Protein AF-A0A958LCT2-F1 (afdb_monomer_lite)

Sequence (501 aa):
MSRSRHFGLLMIHALCRGVPAQFFQSIADRLNCALERTCATLPLRSTTLPDGASAVLSEGIPPYSIVCTVRNEEHSIVRWLEAIAGQSCLPEDVVLIDGGSTDATCETVERWRSERKPAFRLRMKSIGAVSIAAGRNSGAALAACDIILFSDAGCEPDARWAERLASAFLDERVDLAMGFYEADARSSMAAALARFTVARVETVDRERFLPSARSMGVRRRLFSAVDGFPEFLTHAGEDTLFGVYAKCAARGVAFVPSARVTWQLPTSNVTLWKTFFRYSAGDAEGGIVDWVHYIWAAKMAGMLGLAALIAVTSLLASSIGFLLFSLLAVAAVCMAICRRFGARFSAGTAMALLLLTTTQGTGFLRGLCRRRVVEYKRRSRAATGLLIVRGEMWPMVSLDGPDETAAKIYELLHEGWFVIYLSERPREPSTVGSSLYHPRLDVFLTERFDLDRWLSFAPAELCDRTRAFLNLDATLGNATPERFQTAGFAPYGEALISDSA

Structure (mmCIF, N/CA/C/O backbone):
data_AF-A0A958LCT2-F1
#
_entry.id   AF-A0A958LCT2-F1
#
loop_
_atom_site.group_PDB
_atom_site.id
_atom_site.type_symbol
_atom_site.label_atom_id
_atom_site.label_alt_id
_atom_site.label_comp_id
_atom_site.label_asym_id
_atom_site.label_entity_id
_atom_site.label_seq_id
_atom_site.pdbx_PDB_ins_code
_atom_site.Cartn_x
_atom_site.Cartn_y
_atom_site.Cartn_z
_atom_site.occupancy
_atom_site.B_iso_or_equiv
_atom_site.auth_seq_id
_atom_site.auth_comp_id
_atom_site.auth_asym_id
_atom_site.auth_atom_id
_atom_site.pdbx_PDB_model_num
ATOM 1 N N . MET A 1 1 ? 13.132 18.819 -22.827 1.00 34.03 1 MET A N 1
ATOM 2 C CA . MET A 1 1 ? 12.877 17.723 -21.861 1.00 34.03 1 MET A CA 1
ATOM 3 C C . MET A 1 1 ? 13.570 16.386 -22.201 1.00 34.03 1 MET A C 1
ATOM 5 O O . MET A 1 1 ? 13.580 15.526 -21.334 1.00 34.03 1 MET A O 1
ATOM 9 N N . SER A 1 2 ? 14.211 16.181 -23.370 1.00 30.86 2 SER A N 1
ATOM 10 C CA . SER A 1 2 ? 14.871 14.889 -23.694 1.00 30.86 2 SER A CA 1
ATOM 11 C C . SER A 1 2 ? 16.314 14.729 -23.174 1.00 30.86 2 SER A C 1
ATOM 13 O O . SER A 1 2 ? 16.726 13.616 -22.854 1.00 30.86 2 SER A O 1
ATOM 15 N N . ARG A 1 3 ? 17.085 15.819 -23.026 1.00 27.06 3 ARG A N 1
ATOM 16 C CA . ARG A 1 3 ? 18.508 15.753 -22.621 1.00 27.06 3 ARG A CA 1
ATOM 17 C C . ARG A 1 3 ? 18.738 15.335 -21.160 1.00 27.06 3 ARG A C 1
ATOM 19 O O . ARG A 1 3 ? 19.720 14.660 -20.880 1.00 27.06 3 ARG A O 1
ATOM 26 N N . SER A 1 4 ? 17.826 15.664 -20.241 1.00 31.97 4 SER A N 1
ATOM 27 C CA . SER A 1 4 ? 17.918 15.251 -18.827 1.00 31.97 4 SER A CA 1
ATOM 28 C C . SER A 1 4 ? 17.629 13.758 -18.615 1.00 31.97 4 SER A C 1
ATOM 30 O O . SER A 1 4 ? 18.183 13.157 -17.700 1.00 31.97 4 SER A O 1
ATOM 32 N N . ARG A 1 5 ? 16.807 13.145 -19.483 1.00 37.69 5 ARG A N 1
ATOM 33 C CA . ARG A 1 5 ? 16.464 11.710 -19.452 1.00 37.69 5 ARG A CA 1
ATOM 34 C C . ARG A 1 5 ? 17.674 10.830 -19.777 1.00 37.69 5 ARG A C 1
ATOM 36 O O . ARG A 1 5 ? 17.932 9.857 -19.078 1.00 37.69 5 ARG A O 1
ATOM 43 N N . HIS A 1 6 ? 18.452 11.218 -20.788 1.00 37.53 6 HIS A N 1
ATOM 44 C CA . HIS A 1 6 ? 19.658 10.489 -21.201 1.00 37.53 6 HIS A CA 1
ATOM 45 C C . HIS A 1 6 ? 20.767 10.506 -20.139 1.00 37.53 6 HIS A C 1
ATOM 47 O O . HIS A 1 6 ? 21.457 9.506 -19.952 1.00 37.53 6 HIS A O 1
ATOM 53 N N . PHE A 1 7 ? 20.918 11.613 -19.409 1.00 34.62 7 PHE A N 1
ATOM 54 C CA . PHE A 1 7 ? 21.978 11.751 -18.408 1.00 34.62 7 PHE A CA 1
ATOM 55 C C . PHE A 1 7 ? 21.756 10.847 -17.181 1.00 34.62 7 PHE A C 1
ATOM 57 O O . PHE A 1 7 ? 22.697 10.226 -16.692 1.00 34.62 7 PHE A O 1
ATOM 64 N N . GLY A 1 8 ? 20.505 10.706 -16.721 1.00 39.84 8 GLY A N 1
ATOM 65 C CA . GLY A 1 8 ? 20.161 9.812 -15.607 1.00 39.84 8 GLY A CA 1
ATOM 66 C C . GLY A 1 8 ? 20.411 8.331 -15.920 1.00 39.84 8 GLY A C 1
ATOM 67 O O . GLY A 1 8 ? 20.962 7.612 -15.091 1.00 39.84 8 GLY A O 1
ATOM 68 N N . LEU A 1 9 ? 20.079 7.887 -17.137 1.00 42.78 9 LEU A N 1
ATOM 69 C CA . LEU A 1 9 ? 20.283 6.505 -17.597 1.00 42.78 9 LEU A CA 1
ATOM 70 C C . LEU A 1 9 ? 21.770 6.128 -17.704 1.00 42.78 9 LEU A C 1
ATOM 72 O O . LEU A 1 9 ? 22.159 5.046 -17.267 1.00 42.78 9 LEU A O 1
ATOM 76 N N . LEU A 1 10 ? 22.612 7.033 -18.215 1.00 41.91 10 LEU A N 1
ATOM 77 C CA . LEU A 1 10 ? 24.065 6.829 -18.306 1.00 41.91 10 LEU A CA 1
ATOM 78 C C . LEU A 1 10 ? 24.721 6.678 -16.927 1.00 41.91 10 LEU A C 1
ATOM 80 O O . LEU A 1 10 ? 25.611 5.850 -16.737 1.00 41.91 10 LEU A O 1
ATOM 84 N N . MET A 1 11 ? 24.252 7.443 -15.946 1.00 41.16 11 MET A N 1
ATOM 85 C CA . MET A 1 11 ? 24.772 7.394 -14.584 1.00 41.16 11 MET A CA 1
ATOM 86 C C . MET A 1 11 ? 24.345 6.113 -13.841 1.00 41.16 11 MET A C 1
ATOM 88 O O . MET A 1 11 ? 25.134 5.537 -13.096 1.00 41.16 11 MET A O 1
ATOM 92 N N . ILE A 1 12 ? 23.127 5.617 -14.095 1.00 45.06 12 ILE A N 1
ATOM 93 C CA . ILE A 1 12 ? 22.648 4.318 -13.588 1.00 45.06 12 ILE A CA 1
ATOM 94 C C . ILE A 1 12 ? 23.439 3.163 -14.225 1.00 45.06 12 ILE A C 1
ATOM 96 O O . ILE A 1 12 ? 23.826 2.231 -13.524 1.00 45.06 12 ILE A O 1
ATOM 100 N N . HIS A 1 13 ? 23.760 3.242 -15.520 1.00 44.16 13 HIS A N 1
ATOM 101 C CA . HIS A 1 13 ? 24.600 2.250 -16.201 1.00 44.16 13 HIS A CA 1
ATOM 102 C C . HIS A 1 13 ? 26.009 2.150 -15.583 1.00 44.16 13 HIS A C 1
ATOM 104 O O . HIS A 1 13 ? 26.539 1.051 -15.429 1.00 44.16 13 HIS A O 1
ATOM 110 N N . ALA A 1 14 ? 26.587 3.275 -15.146 1.00 46.19 14 ALA A N 1
ATOM 111 C CA . ALA A 1 14 ? 27.871 3.295 -14.442 1.00 46.19 14 ALA A CA 1
ATOM 112 C C . ALA A 1 14 ? 27.813 2.656 -13.037 1.00 46.19 14 ALA A C 1
ATOM 114 O O . ALA A 1 14 ? 28.801 2.065 -12.595 1.00 46.19 14 ALA A O 1
ATOM 115 N N . LEU A 1 15 ? 26.667 2.754 -12.351 1.00 38.97 15 LEU A N 1
ATOM 116 C CA . LEU A 1 15 ? 26.433 2.166 -11.024 1.00 38.97 15 LEU A CA 1
ATOM 117 C C . LEU A 1 15 ? 26.056 0.673 -11.089 1.00 38.97 15 LEU A C 1
ATOM 119 O O . LEU A 1 15 ? 26.359 -0.075 -10.164 1.00 38.97 15 LEU A O 1
ATOM 123 N N . CYS A 1 16 ? 25.452 0.221 -12.191 1.00 41.81 16 CYS A N 1
ATOM 124 C CA . CYS A 1 16 ? 25.038 -1.164 -12.433 1.00 41.81 16 CYS A CA 1
ATOM 125 C C . CYS A 1 16 ? 25.955 -1.860 -13.456 1.00 41.81 16 CYS A C 1
ATOM 127 O O . CYS A 1 16 ? 25.491 -2.328 -14.503 1.00 41.81 16 CYS A O 1
ATOM 129 N N . ARG A 1 17 ? 27.266 -1.917 -13.176 1.00 39.03 17 ARG A N 1
ATOM 130 C CA . ARG A 1 17 ? 28.242 -2.592 -14.052 1.00 39.03 17 ARG A CA 1
ATOM 131 C C . ARG A 1 17 ? 27.783 -4.026 -14.368 1.00 39.03 17 ARG A C 1
ATOM 133 O O . ARG A 1 17 ? 27.516 -4.799 -13.455 1.00 39.03 17 ARG A O 1
ATOM 140 N N . GLY A 1 18 ? 27.698 -4.363 -15.659 1.00 43.69 18 GLY A N 1
ATOM 141 C CA . GLY A 1 18 ? 27.285 -5.687 -16.157 1.00 43.69 18 GLY A CA 1
ATOM 142 C C . GLY A 1 18 ? 25.891 -5.753 -16.796 1.00 43.69 18 GLY A C 1
ATOM 143 O O . GLY A 1 18 ? 25.506 -6.803 -17.304 1.00 43.69 18 GLY A O 1
ATOM 144 N N . VAL A 1 19 ? 25.133 -4.651 -16.820 1.00 43.56 19 VAL A N 1
ATOM 145 C CA . VAL A 1 19 ? 23.792 -4.609 -17.427 1.00 43.56 19 VAL A CA 1
ATOM 146 C C . VAL A 1 19 ? 23.826 -3.831 -18.760 1.00 43.56 19 VAL A C 1
ATOM 148 O O . VAL A 1 19 ? 24.151 -2.644 -18.735 1.00 43.56 19 VAL A O 1
ATOM 151 N N . PRO A 1 20 ? 23.489 -4.435 -19.923 1.00 41.75 20 PRO A N 1
ATOM 152 C CA . PRO A 1 20 ? 23.627 -3.798 -21.243 1.00 41.75 20 PRO A CA 1
ATOM 153 C C . PRO A 1 20 ? 22.880 -2.458 -21.377 1.00 41.75 20 PRO A C 1
ATOM 155 O O . PRO A 1 20 ? 21.756 -2.325 -20.905 1.00 41.75 20 PRO A O 1
ATOM 158 N N . ALA A 1 21 ? 23.433 -1.469 -22.087 1.00 42.12 21 ALA A N 1
ATOM 159 C CA . ALA A 1 21 ? 22.780 -0.162 -22.286 1.00 42.12 21 ALA A CA 1
ATOM 160 C C . ALA A 1 21 ? 21.390 -0.270 -22.961 1.00 42.12 21 ALA A C 1
ATOM 162 O O . ALA A 1 21 ? 20.455 0.447 -22.604 1.00 42.12 21 ALA A O 1
ATOM 163 N N . GLN A 1 22 ? 21.209 -1.247 -23.856 1.00 42.69 22 GLN A N 1
ATOM 164 C CA . GLN A 1 22 ? 19.924 -1.553 -24.506 1.00 42.69 22 GLN A CA 1
ATOM 165 C C . GLN A 1 22 ? 18.852 -2.072 -23.523 1.00 42.69 22 GLN A C 1
ATOM 167 O O . GLN A 1 22 ? 17.654 -1.973 -23.794 1.00 42.69 22 GLN A O 1
ATOM 172 N N . PHE A 1 23 ? 19.252 -2.602 -22.361 1.00 43.53 23 PHE A N 1
ATOM 173 C CA . PHE A 1 23 ? 18.338 -2.999 -21.287 1.00 43.53 23 PHE A CA 1
ATOM 174 C C . PHE A 1 23 ? 17.740 -1.776 -20.590 1.00 43.53 23 PHE A C 1
ATOM 176 O O . PHE A 1 23 ? 16.538 -1.743 -20.354 1.00 43.53 23 PHE A O 1
ATOM 183 N N . PHE A 1 24 ? 18.548 -0.746 -20.332 1.00 41.19 24 PHE A N 1
ATOM 184 C CA . PHE A 1 24 ? 18.089 0.508 -19.737 1.00 41.19 24 PHE A CA 1
ATOM 185 C C . PHE A 1 24 ? 17.216 1.320 -20.695 1.00 41.19 24 PHE A C 1
ATOM 187 O O . PHE A 1 24 ? 16.198 1.851 -20.263 1.00 41.19 24 PHE A O 1
ATOM 194 N N . GLN A 1 25 ? 17.547 1.340 -21.991 1.00 38.81 25 GLN A N 1
ATOM 195 C CA . GLN A 1 25 ? 16.701 1.955 -23.019 1.00 38.81 25 GLN A CA 1
ATOM 196 C C . GLN A 1 25 ? 15.346 1.239 -23.118 1.00 38.81 25 GLN A C 1
ATOM 198 O O . GLN A 1 25 ? 14.301 1.867 -23.067 1.00 38.81 25 GLN A O 1
ATOM 203 N N . SER A 1 26 ? 15.352 -0.096 -23.130 1.00 40.25 26 SER A N 1
ATOM 204 C CA . SER A 1 26 ? 14.127 -0.893 -23.184 1.00 40.25 26 SER A CA 1
ATOM 205 C C . SER A 1 26 ? 13.296 -0.842 -21.899 1.00 40.25 26 SER A C 1
ATOM 207 O O . SER A 1 26 ? 12.073 -0.940 -21.962 1.00 40.25 26 SER A O 1
ATOM 209 N N . ILE A 1 27 ? 13.933 -0.696 -20.735 1.00 40.22 27 ILE A N 1
ATOM 210 C CA . ILE A 1 27 ? 13.247 -0.400 -19.478 1.00 40.22 27 ILE A CA 1
ATOM 211 C C . ILE A 1 27 ? 12.676 1.011 -19.518 1.00 40.22 27 ILE A C 1
ATOM 213 O O . ILE A 1 27 ? 11.541 1.172 -19.115 1.00 40.22 27 ILE A O 1
ATOM 217 N N . ALA A 1 28 ? 13.398 2.010 -20.027 1.00 37.44 28 ALA A N 1
ATOM 218 C CA . ALA A 1 28 ? 12.895 3.372 -20.173 1.00 37.44 28 ALA A CA 1
ATOM 219 C C . ALA A 1 28 ? 11.720 3.451 -21.160 1.00 37.44 28 ALA A C 1
ATOM 221 O O . ALA A 1 28 ? 10.753 4.151 -20.885 1.00 37.44 28 ALA A O 1
ATOM 222 N N . ASP A 1 29 ? 11.745 2.691 -22.255 1.00 39.88 29 ASP A N 1
ATOM 223 C CA . ASP A 1 29 ? 10.642 2.615 -23.217 1.00 39.88 29 ASP A CA 1
ATOM 224 C C . ASP A 1 29 ? 9.428 1.870 -22.630 1.00 39.88 29 ASP A C 1
ATOM 226 O O . ASP A 1 29 ? 8.290 2.299 -22.822 1.00 39.88 29 ASP A O 1
ATOM 230 N N . ARG A 1 30 ? 9.655 0.819 -21.823 1.00 46.72 30 ARG A N 1
ATOM 231 C CA . ARG A 1 30 ? 8.599 0.113 -21.066 1.00 46.72 30 ARG A CA 1
ATOM 232 C C . ARG A 1 30 ? 8.055 0.923 -19.882 1.00 46.72 30 ARG A C 1
ATOM 234 O O . ARG A 1 30 ? 6.860 0.884 -19.617 1.00 46.72 30 ARG A O 1
ATOM 241 N N . LEU A 1 31 ? 8.905 1.687 -19.200 1.00 39.62 31 LEU A N 1
ATOM 242 C CA . LEU A 1 31 ? 8.558 2.576 -18.088 1.00 39.62 31 LEU A CA 1
ATOM 243 C C . LEU A 1 31 ? 7.788 3.805 -18.581 1.00 39.62 31 LEU A C 1
ATOM 245 O O . LEU A 1 31 ? 6.788 4.179 -17.978 1.00 39.62 31 LEU A O 1
ATOM 249 N N . ASN A 1 32 ? 8.200 4.406 -19.701 1.00 36.91 32 ASN A N 1
ATOM 250 C CA . ASN A 1 32 ? 7.568 5.618 -20.222 1.00 36.91 32 ASN A CA 1
ATOM 251 C C . ASN A 1 32 ? 6.189 5.348 -20.840 1.00 36.91 32 ASN A C 1
ATOM 253 O O . ASN A 1 32 ? 5.293 6.176 -20.701 1.00 36.91 32 ASN A O 1
ATOM 257 N N . CYS A 1 33 ? 5.975 4.194 -21.484 1.00 34.50 33 CYS A N 1
ATOM 258 C CA . CYS A 1 33 ? 4.672 3.878 -22.084 1.00 34.50 33 CYS A CA 1
ATOM 259 C C . CYS A 1 33 ? 3.615 3.470 -21.036 1.00 34.50 33 CYS A C 1
ATOM 261 O O . CYS A 1 33 ? 2.426 3.748 -21.216 1.00 34.50 33 CYS A O 1
ATOM 263 N N . ALA A 1 34 ? 4.050 2.863 -19.924 1.00 37.62 34 ALA A N 1
ATOM 264 C CA . ALA A 1 34 ? 3.174 2.272 -18.915 1.00 37.62 34 ALA A CA 1
ATOM 265 C C . ALA A 1 34 ? 2.985 3.100 -17.634 1.00 37.62 34 ALA A C 1
ATOM 267 O O . ALA A 1 34 ? 2.182 2.669 -16.812 1.00 37.62 34 ALA A O 1
ATOM 268 N N . LEU A 1 35 ? 3.665 4.245 -17.437 1.00 37.91 35 LEU A N 1
ATOM 269 C CA . LEU A 1 35 ? 3.534 5.072 -16.214 1.00 37.91 35 LEU A CA 1
ATOM 270 C C . LEU A 1 35 ? 3.341 6.572 -16.444 1.00 37.91 35 LEU A C 1
ATOM 272 O O . LEU A 1 35 ? 2.655 7.193 -15.639 1.00 37.91 35 LEU A O 1
ATOM 276 N N . GLU A 1 36 ? 3.855 7.169 -17.533 1.00 37.00 36 GLU A N 1
ATOM 277 C CA . GLU A 1 36 ? 3.802 8.639 -17.717 1.00 37.00 36 GLU A CA 1
ATOM 278 C C . GLU A 1 36 ? 2.375 9.206 -17.832 1.00 37.00 36 GLU A C 1
ATOM 280 O O . GLU A 1 36 ? 2.189 10.423 -17.825 1.00 37.00 36 GLU A O 1
ATOM 285 N N . ARG A 1 37 ? 1.354 8.345 -17.917 1.00 42.41 37 ARG A N 1
ATOM 286 C CA . ARG A 1 37 ? -0.057 8.748 -17.908 1.00 42.41 37 ARG A CA 1
ATOM 287 C C . ARG A 1 37 ? -0.951 7.900 -17.000 1.00 42.41 37 ARG A C 1
ATOM 289 O O . ARG A 1 37 ? -2.106 8.251 -16.849 1.00 42.41 37 ARG A O 1
ATOM 296 N N . THR A 1 38 ? -0.446 6.828 -16.392 1.00 43.75 38 THR A N 1
ATOM 297 C CA . THR A 1 38 ? -1.225 5.747 -15.735 1.00 43.75 38 THR A CA 1
ATOM 298 C C . THR A 1 38 ? -1.939 6.176 -14.458 1.00 43.75 38 THR A C 1
ATOM 300 O O . THR A 1 38 ? -2.847 5.503 -13.992 1.00 43.75 38 THR A O 1
ATOM 303 N N . CYS A 1 39 ? -1.619 7.363 -13.951 1.00 45.19 39 CYS A N 1
ATOM 304 C CA . CYS A 1 39 ? -2.419 8.058 -12.946 1.00 45.19 39 CYS A CA 1
ATOM 305 C C . CYS A 1 39 ? -3.555 8.881 -13.577 1.00 45.19 39 CYS A C 1
ATOM 307 O O . CYS A 1 39 ? -3.887 9.951 -13.069 1.00 45.19 39 CYS A O 1
ATOM 309 N N . ALA A 1 40 ? -4.083 8.455 -14.723 1.00 44.38 40 ALA A N 1
ATOM 310 C CA . ALA A 1 40 ? -5.135 9.182 -15.404 1.00 44.38 40 ALA A CA 1
ATOM 311 C C . ALA A 1 40 ? -6.468 9.054 -14.668 1.00 44.38 40 ALA A C 1
ATOM 313 O O . ALA A 1 40 ? -6.769 8.088 -13.969 1.00 44.38 40 ALA A O 1
ATOM 314 N N . THR A 1 41 ? -7.230 10.116 -14.851 1.00 51.16 41 THR A N 1
ATOM 315 C CA . THR A 1 41 ? -8.558 10.418 -14.351 1.00 51.16 41 THR A CA 1
ATOM 316 C C . THR A 1 41 ? -9.556 9.309 -14.645 1.00 51.16 41 THR A C 1
ATOM 318 O O . THR A 1 41 ? -10.154 9.289 -15.721 1.00 51.16 41 THR A O 1
ATOM 321 N N . LEU A 1 42 ? -9.825 8.434 -13.679 1.00 53.59 42 LEU A N 1
ATOM 322 C CA . LEU A 1 42 ? -11.206 7.973 -13.583 1.00 53.59 42 LEU A CA 1
ATOM 323 C C . LEU A 1 42 ? -12.054 9.145 -13.100 1.00 53.59 42 LEU A C 1
ATOM 325 O O . LEU A 1 42 ? -11.579 9.911 -12.251 1.00 53.59 42 LEU A O 1
ATOM 329 N N . PRO A 1 43 ? -13.280 9.307 -13.622 1.00 55.94 43 PRO A N 1
ATOM 330 C CA . PRO A 1 43 ? -14.196 10.310 -13.110 1.00 55.94 43 PRO A CA 1
ATOM 331 C C . PRO A 1 43 ? -14.386 10.069 -11.612 1.00 55.94 43 PRO A C 1
ATOM 333 O O . PRO A 1 43 ? -14.966 9.069 -11.184 1.00 55.94 43 PRO A O 1
ATOM 336 N N . LEU A 1 44 ? -13.839 10.980 -10.809 1.00 59.84 44 LEU A N 1
ATOM 337 C CA . LEU A 1 44 ? -14.007 10.944 -9.368 1.00 59.84 44 LEU A CA 1
ATOM 338 C C . LEU A 1 44 ? -15.459 11.256 -9.047 1.00 59.84 44 LEU A C 1
ATOM 340 O O . LEU A 1 44 ? -16.007 12.263 -9.501 1.00 59.84 44 LEU A O 1
ATOM 344 N N . ARG A 1 45 ? -16.062 10.438 -8.192 1.0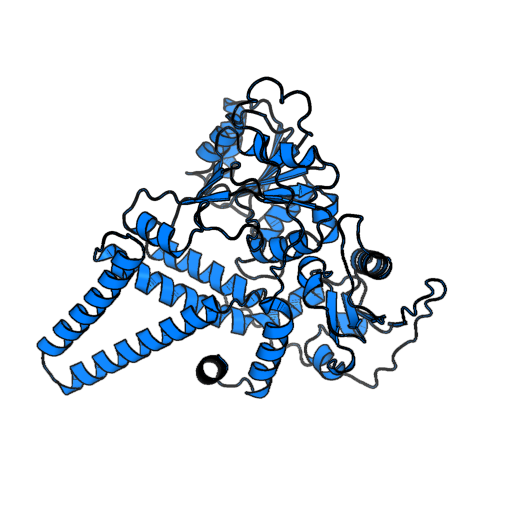0 63.69 45 ARG A N 1
ATOM 345 C CA . ARG A 1 45 ? -17.300 10.824 -7.529 1.00 63.69 45 ARG A CA 1
ATOM 346 C C . ARG A 1 45 ? -16.937 11.724 -6.360 1.00 63.69 45 ARG A C 1
ATOM 348 O O . ARG A 1 45 ? -16.261 11.305 -5.421 1.00 63.69 45 ARG A O 1
ATOM 355 N N . SER A 1 46 ? -17.369 12.980 -6.427 1.00 50.59 46 SER A N 1
ATOM 356 C CA . SER A 1 46 ? -17.327 13.868 -5.271 1.00 50.59 46 SER A CA 1
ATOM 357 C C . SER A 1 46 ? -18.459 13.484 -4.323 1.00 50.59 46 SER A C 1
ATOM 359 O O . SER A 1 46 ? -19.553 14.040 -4.385 1.00 50.59 46 SER A O 1
ATOM 361 N N . THR A 1 47 ? -18.216 12.534 -3.428 1.00 51.34 47 THR A N 1
ATOM 362 C CA . THR A 1 47 ? -19.038 12.389 -2.224 1.00 51.34 47 THR A CA 1
ATOM 363 C C . THR A 1 47 ? -18.546 13.409 -1.201 1.00 51.34 47 THR A C 1
ATOM 365 O O . THR A 1 47 ? -17.824 13.097 -0.259 1.00 51.34 47 THR A O 1
ATOM 368 N N . THR A 1 48 ? -18.902 14.679 -1.402 1.00 44.91 48 THR A N 1
ATOM 369 C CA . THR A 1 48 ? -18.898 15.645 -0.300 1.00 44.91 48 THR A CA 1
ATOM 370 C C . THR A 1 48 ? -20.157 15.393 0.511 1.00 44.91 48 THR A C 1
ATOM 372 O O . THR A 1 48 ? -21.234 15.860 0.144 1.00 44.91 48 THR A O 1
ATOM 375 N N . LEU A 1 49 ? -20.035 14.630 1.598 1.00 44.59 49 LEU A N 1
ATOM 376 C CA . LEU A 1 49 ? -21.035 14.706 2.657 1.00 44.59 49 LEU A CA 1
ATOM 377 C C . LEU A 1 49 ? -21.029 16.156 3.167 1.00 44.59 49 LEU A C 1
ATOM 379 O O . LEU A 1 49 ? -19.944 16.665 3.459 1.00 44.59 49 LEU A O 1
ATOM 383 N N . PRO A 1 50 ? -22.176 16.851 3.234 1.00 40.62 50 PRO A N 1
ATOM 384 C CA . PRO A 1 50 ? -22.215 18.178 3.827 1.00 40.62 50 PRO A CA 1
ATOM 385 C C . PRO A 1 50 ? -21.721 18.087 5.274 1.00 40.62 50 PRO A C 1
ATOM 387 O O . PRO A 1 50 ? -22.231 17.283 6.062 1.00 40.62 50 PRO A O 1
ATOM 390 N N . ASP A 1 51 ? -20.721 18.908 5.603 1.00 39.97 51 ASP A N 1
ATOM 391 C CA . ASP A 1 51 ? -20.187 19.097 6.953 1.00 39.97 51 ASP A CA 1
ATOM 392 C C . ASP A 1 51 ? -21.307 19.646 7.861 1.00 39.97 51 ASP A C 1
ATOM 394 O O . ASP A 1 51 ? -21.445 20.847 8.063 1.00 39.97 51 ASP A O 1
ATOM 398 N N . GLY A 1 52 ? -22.195 18.770 8.335 1.00 41.44 52 GLY A N 1
ATOM 399 C CA . GLY A 1 52 ? -23.376 19.162 9.112 1.00 41.44 52 GLY A CA 1
ATOM 400 C C . GLY A 1 52 ? -24.409 18.058 9.357 1.00 41.44 52 GLY A C 1
ATOM 401 O O . GLY A 1 52 ? -25.141 18.126 10.341 1.00 41.44 52 GLY A O 1
ATOM 402 N N . ALA A 1 53 ? -24.452 16.996 8.547 1.00 42.97 53 ALA A N 1
ATOM 403 C CA . ALA A 1 53 ? -25.348 15.861 8.789 1.00 42.97 53 ALA A CA 1
ATOM 404 C C . ALA A 1 53 ? -24.679 14.856 9.747 1.00 42.97 53 ALA A C 1
ATOM 406 O O . ALA A 1 53 ? -24.025 13.911 9.319 1.00 42.97 53 ALA A O 1
ATOM 407 N N . SER A 1 54 ? -24.743 15.107 11.059 1.00 43.94 54 SER A N 1
ATOM 408 C CA . SER A 1 54 ? -24.053 14.277 12.068 1.00 43.94 54 SER A CA 1
ATOM 409 C C . SER A 1 54 ? -24.961 13.331 12.861 1.00 43.94 54 SER A C 1
ATOM 411 O O . SER A 1 54 ? -24.440 12.555 13.651 1.00 43.94 54 SER A O 1
ATOM 413 N N . ALA A 1 55 ? -26.285 13.386 12.694 1.00 42.84 55 ALA A N 1
ATOM 414 C CA . ALA A 1 55 ? -27.201 12.646 13.575 1.00 42.84 55 ALA A CA 1
ATOM 415 C C . ALA A 1 55 ? -28.221 11.745 12.857 1.00 42.84 55 ALA A C 1
ATOM 417 O O . ALA A 1 55 ? -28.907 10.985 13.525 1.00 42.84 55 ALA A O 1
ATOM 418 N N . VAL A 1 56 ? -28.326 11.801 11.523 1.00 43.62 56 VAL A N 1
ATOM 419 C CA . VAL A 1 56 ? -29.394 11.103 10.766 1.00 43.62 56 VAL A CA 1
ATOM 420 C C . VAL A 1 56 ? -28.848 10.007 9.830 1.00 43.62 56 VAL A C 1
ATOM 422 O O . VAL A 1 56 ? -29.616 9.320 9.178 1.00 43.62 56 VAL A O 1
ATOM 425 N N . LEU A 1 57 ? -27.525 9.799 9.760 1.00 51.50 57 LEU A N 1
ATOM 426 C CA . LEU A 1 57 ? -26.905 8.896 8.772 1.00 51.50 57 LEU A CA 1
ATOM 427 C C . LEU A 1 57 ? -26.484 7.517 9.306 1.00 51.50 57 LEU A C 1
ATOM 429 O O . LE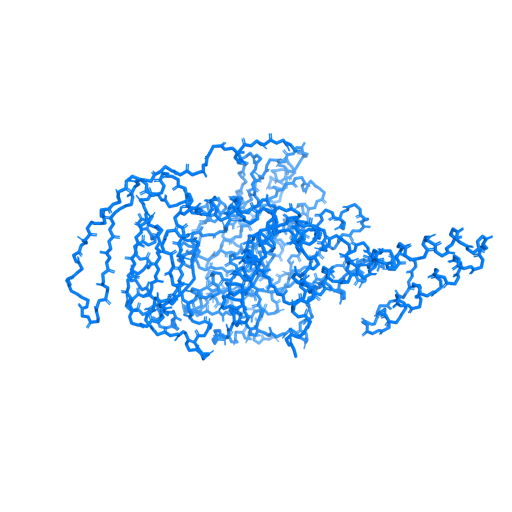U A 1 57 ? -26.043 6.694 8.510 1.00 51.50 57 LEU A O 1
ATOM 433 N N . SER A 1 58 ? -26.616 7.218 10.606 1.00 50.47 58 SER A N 1
ATOM 434 C CA . SER A 1 58 ? -26.330 5.852 11.086 1.00 50.47 58 SER A CA 1
ATOM 435 C C . SER A 1 58 ? -27.298 4.830 10.481 1.00 50.47 58 SER A C 1
ATOM 437 O O . SER A 1 58 ? -26.912 3.694 10.224 1.00 50.47 58 SER A O 1
ATOM 439 N N . GLU A 1 59 ? -28.535 5.247 10.198 1.00 54.28 59 GLU A N 1
ATOM 440 C CA . GLU A 1 59 ? -29.495 4.483 9.404 1.00 54.28 59 GLU A CA 1
ATOM 441 C C . GLU A 1 59 ? -29.160 4.644 7.917 1.00 54.28 59 GLU A C 1
ATOM 443 O O . GLU A 1 59 ? -29.591 5.581 7.251 1.00 54.28 59 GLU A O 1
ATOM 448 N N . GLY A 1 60 ? -28.334 3.739 7.397 1.00 79.31 60 GLY A N 1
ATOM 449 C CA . GLY A 1 60 ? -28.067 3.642 5.962 1.00 79.31 60 GLY A CA 1
ATOM 450 C C . GLY A 1 60 ? -26.623 3.325 5.612 1.00 79.31 60 GLY A C 1
ATOM 451 O O . GLY A 1 60 ? -26.390 2.772 4.541 1.00 79.31 60 GLY A O 1
ATOM 452 N N . ILE A 1 61 ? -25.659 3.616 6.494 1.00 89.62 61 ILE A N 1
ATOM 453 C CA . ILE A 1 61 ? -24.258 3.252 6.2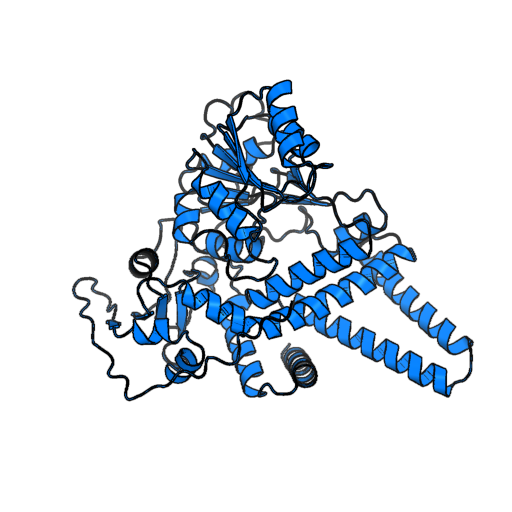44 1.00 89.62 61 ILE A CA 1
ATOM 454 C C . ILE A 1 61 ? -24.162 1.729 6.073 1.00 89.62 61 ILE A C 1
ATOM 456 O O . ILE A 1 61 ? -24.574 0.989 6.969 1.00 89.62 61 ILE A O 1
ATOM 460 N N . PRO A 1 62 ? -23.624 1.242 4.942 1.00 93.94 62 PRO A N 1
ATOM 461 C CA . PRO A 1 62 ? -23.475 -0.187 4.732 1.00 93.94 62 PRO A CA 1
ATOM 462 C C . PRO A 1 62 ? -22.562 -0.825 5.795 1.00 93.94 62 PRO A C 1
ATOM 464 O O . PRO A 1 62 ? -21.540 -0.223 6.139 1.00 93.94 62 PRO A O 1
ATOM 467 N N . PRO A 1 63 ? -22.857 -2.052 6.263 1.00 96.75 63 PRO A N 1
ATOM 468 C CA . PRO A 1 63 ? -21.976 -2.780 7.169 1.00 96.75 63 PRO A CA 1
ATOM 469 C C . PRO A 1 63 ? -20.572 -2.942 6.580 1.00 96.75 63 PRO A C 1
ATOM 471 O O . PRO A 1 63 ? -20.410 -3.236 5.391 1.00 96.75 63 PRO A O 1
ATOM 474 N N . TYR A 1 64 ? -19.547 -2.775 7.412 1.00 98.38 64 TYR A N 1
ATOM 475 C CA . TYR A 1 64 ? -18.155 -2.810 6.971 1.00 98.38 64 TYR A CA 1
ATOM 476 C C . TYR A 1 64 ? -17.240 -3.484 7.997 1.00 98.38 64 TYR A C 1
ATOM 478 O O . TYR A 1 64 ? -17.533 -3.530 9.194 1.00 98.38 64 TYR A O 1
ATOM 486 N N . SER A 1 65 ? -16.121 -4.002 7.496 1.00 98.81 65 SER A N 1
ATOM 487 C CA . SER A 1 65 ? -15.036 -4.580 8.287 1.00 98.81 65 SER A CA 1
ATOM 488 C C . SER A 1 65 ? -13.832 -3.648 8.269 1.00 98.81 65 SER A C 1
ATOM 490 O O . SER A 1 65 ? -13.535 -3.051 7.233 1.00 98.81 65 SER A O 1
ATOM 492 N N . ILE A 1 66 ? -13.087 -3.568 9.369 1.00 98.69 66 ILE A N 1
ATOM 493 C CA . ILE A 1 66 ? -11.776 -2.902 9.396 1.00 98.69 66 ILE A CA 1
ATOM 494 C C . ILE A 1 66 ? -10.681 -3.963 9.450 1.00 98.69 66 ILE A C 1
ATOM 496 O O . ILE A 1 66 ? -10.702 -4.841 10.308 1.00 98.69 66 ILE A O 1
ATOM 500 N N . VAL A 1 67 ? -9.696 -3.861 8.563 1.00 98.62 67 VAL A N 1
ATOM 501 C CA . VAL A 1 67 ? -8.516 -4.727 8.528 1.00 98.62 67 VAL A CA 1
ATOM 502 C C . VAL A 1 67 ? -7.280 -3.919 8.899 1.00 98.62 67 VAL A C 1
ATOM 504 O O . VAL A 1 67 ? -7.004 -2.877 8.303 1.00 98.62 67 VAL A O 1
ATOM 507 N N . CYS A 1 68 ? -6.503 -4.434 9.849 1.00 97.69 68 CYS A N 1
ATOM 508 C CA . CYS A 1 68 ? -5.211 -3.876 10.223 1.00 97.69 68 CYS A CA 1
ATOM 509 C C . CYS A 1 68 ? -4.180 -4.996 10.396 1.00 97.69 68 CYS A C 1
ATOM 511 O O . CYS A 1 68 ? -4.462 -6.050 10.967 1.00 97.69 68 CYS A O 1
ATOM 513 N N . THR A 1 69 ? -2.976 -4.781 9.867 1.00 96.12 69 THR A N 1
ATOM 514 C CA . THR A 1 69 ? -1.837 -5.685 10.067 1.00 96.12 69 THR A CA 1
ATOM 515 C C . THR A 1 69 ? -0.905 -5.077 11.104 1.00 96.12 69 THR A C 1
ATOM 517 O O . THR A 1 69 ? -0.597 -3.889 11.029 1.00 96.12 69 THR A O 1
ATOM 520 N N . VAL A 1 70 ? -0.449 -5.889 12.053 1.00 96.12 70 VAL A N 1
ATOM 521 C CA . VAL A 1 70 ? 0.398 -5.457 13.169 1.00 96.12 70 VAL A CA 1
ATOM 522 C C . VAL A 1 70 ? 1.669 -6.290 13.228 1.00 96.12 70 VAL A C 1
ATOM 524 O O . VAL A 1 70 ? 1.667 -7.476 12.892 1.00 96.12 70 VAL A O 1
ATOM 527 N N . ARG A 1 71 ? 2.769 -5.662 13.642 1.00 94.88 71 ARG A N 1
ATOM 528 C CA . ARG A 1 71 ? 4.006 -6.353 14.000 1.00 94.88 71 ARG A CA 1
ATOM 529 C C . ARG A 1 71 ? 4.807 -5.487 14.960 1.00 94.88 71 ARG A C 1
ATOM 531 O O . ARG A 1 71 ? 5.323 -4.454 14.544 1.00 94.88 71 ARG A O 1
ATOM 538 N N . ASN A 1 72 ? 4.984 -5.960 16.184 1.00 95.19 72 ASN A N 1
ATOM 539 C CA . ASN A 1 72 ? 5.690 -5.249 17.246 1.00 95.19 72 ASN A CA 1
ATOM 540 C C . ASN A 1 72 ? 5.118 -3.845 17.532 1.00 95.19 72 ASN A C 1
ATOM 542 O O . ASN A 1 72 ? 5.818 -2.837 17.434 1.00 95.19 72 ASN A O 1
ATOM 546 N N . GLU A 1 73 ? 3.819 -3.788 17.817 1.00 95.25 73 GLU A N 1
ATOM 547 C CA . GLU A 1 73 ? 3.038 -2.571 18.060 1.00 95.25 73 GLU A CA 1
ATOM 548 C C . GLU A 1 73 ? 2.568 -2.480 19.529 1.00 95.25 73 GLU A C 1
ATOM 550 O O . GLU A 1 73 ? 1.566 -1.829 19.817 1.00 95.25 73 GLU A O 1
ATOM 555 N N . GLU A 1 74 ? 3.264 -3.114 20.486 1.00 95.31 74 GLU A N 1
ATOM 556 C CA . GLU A 1 74 ? 2.863 -3.155 21.907 1.00 95.31 74 GLU A CA 1
ATOM 557 C C . GLU A 1 74 ? 2.540 -1.759 22.476 1.00 95.31 74 GLU A C 1
ATOM 559 O O . GLU A 1 74 ? 1.555 -1.574 23.192 1.00 95.31 74 GLU A O 1
ATOM 564 N N . HIS A 1 75 ? 3.336 -0.750 22.117 1.00 91.88 75 HIS A N 1
ATOM 565 C CA . HIS A 1 75 ? 3.219 0.610 22.653 1.00 91.88 75 HIS A CA 1
ATOM 566 C C . HIS A 1 75 ? 2.193 1.503 21.935 1.00 91.88 75 HIS A C 1
ATOM 568 O O . HIS A 1 75 ? 1.877 2.591 22.417 1.00 91.88 75 HIS A O 1
ATOM 574 N N . SER A 1 76 ? 1.696 1.087 20.774 1.00 91.62 76 SER A N 1
ATOM 575 C CA . SER A 1 76 ? 0.873 1.897 19.860 1.00 91.62 76 SER A CA 1
ATOM 576 C C . SER A 1 76 ? -0.514 1.296 19.642 1.00 91.62 76 SER A C 1
ATOM 578 O O . SER A 1 76 ? -1.478 2.043 19.457 1.00 91.62 76 SER A O 1
ATOM 580 N N . ILE A 1 77 ? -0.646 -0.033 19.715 1.00 95.88 77 ILE A N 1
ATOM 581 C CA . ILE A 1 77 ? -1.863 -0.750 19.324 1.00 95.88 77 ILE A CA 1
ATOM 582 C C . ILE A 1 77 ? -3.083 -0.365 20.159 1.00 95.88 77 ILE A C 1
ATOM 584 O O . ILE A 1 77 ? -4.176 -0.237 19.615 1.00 95.88 77 ILE A O 1
ATOM 588 N N . VAL A 1 78 ? -2.907 -0.106 21.460 1.00 96.12 78 VAL A N 1
ATOM 589 C CA . VAL A 1 78 ? -4.010 0.325 22.334 1.00 96.12 78 VAL A CA 1
ATOM 590 C C . VAL A 1 78 ? -4.586 1.651 21.852 1.00 96.12 78 VAL A C 1
ATOM 592 O O . VAL A 1 78 ? -5.798 1.782 21.752 1.00 96.12 78 VAL A O 1
ATOM 595 N N . ARG A 1 79 ? -3.744 2.621 21.479 1.00 95.12 79 ARG A N 1
ATOM 596 C CA . ARG A 1 79 ? -4.220 3.915 20.972 1.00 95.12 79 ARG A CA 1
ATOM 597 C C . ARG A 1 79 ? -5.018 3.754 19.679 1.00 95.12 79 ARG A C 1
ATOM 599 O O . ARG A 1 79 ? -6.044 4.408 19.523 1.00 95.12 79 ARG A O 1
ATOM 606 N N . TRP A 1 80 ? -4.579 2.873 18.780 1.00 96.69 80 TRP A N 1
ATOM 607 C CA . TRP A 1 80 ? -5.334 2.563 17.566 1.00 96.69 80 TRP A CA 1
ATOM 608 C C . TRP A 1 80 ? -6.680 1.898 17.898 1.00 96.69 80 TRP A C 1
ATOM 610 O O . TRP A 1 80 ? -7.714 2.335 17.402 1.00 96.69 80 TRP A O 1
ATOM 620 N N . LEU A 1 81 ? -6.698 0.906 18.795 1.00 97.50 81 LEU A N 1
ATOM 621 C CA . LEU A 1 81 ? -7.921 0.224 19.236 1.00 97.50 81 LEU A CA 1
ATOM 622 C C . LEU A 1 81 ? -8.926 1.178 19.893 1.00 97.50 81 LEU A C 1
ATOM 624 O O . LEU A 1 81 ? -10.119 1.099 19.609 1.00 97.50 81 LEU A O 1
ATOM 628 N N . GLU A 1 82 ? -8.452 2.107 20.723 1.00 96.94 82 GLU A N 1
ATOM 629 C CA . GLU A 1 82 ? -9.278 3.162 21.318 1.00 96.94 82 GLU A CA 1
ATOM 630 C C . GLU A 1 82 ? -9.848 4.108 20.254 1.00 96.94 82 GLU A C 1
ATOM 632 O O . GLU A 1 82 ? -11.030 4.440 20.303 1.00 96.94 82 GLU A O 1
ATOM 637 N N . ALA A 1 83 ? -9.054 4.494 19.249 1.00 96.88 83 ALA A N 1
ATOM 638 C CA . ALA A 1 83 ? -9.536 5.313 18.136 1.00 96.88 83 ALA A CA 1
ATOM 639 C C . ALA A 1 83 ? -10.615 4.593 17.304 1.00 96.88 83 ALA A C 1
ATOM 641 O O . ALA A 1 83 ? -11.567 5.230 16.850 1.00 96.88 83 ALA A O 1
ATOM 642 N N . ILE A 1 84 ? -10.505 3.268 17.134 1.00 97.81 84 ILE A N 1
ATOM 643 C CA . ILE A 1 84 ? -11.534 2.453 16.471 1.00 97.81 84 ILE A CA 1
ATOM 644 C C . ILE A 1 84 ? -12.787 2.293 17.344 1.00 97.81 84 ILE A C 1
ATOM 646 O O . ILE A 1 84 ? -13.903 2.418 16.846 1.00 97.81 84 ILE A O 1
ATOM 650 N N . ALA A 1 85 ? -12.631 2.066 18.649 1.00 97.12 85 ALA A N 1
ATOM 651 C CA . ALA A 1 85 ? -13.754 1.994 19.586 1.00 97.12 85 ALA A CA 1
ATOM 652 C C . ALA A 1 85 ? -14.482 3.332 19.769 1.00 97.12 85 ALA A C 1
ATOM 654 O O . ALA A 1 85 ? -15.662 3.339 20.109 1.00 97.12 85 ALA A O 1
ATOM 655 N N . GLY A 1 86 ? -13.794 4.446 19.518 1.00 96.31 86 GLY A N 1
ATOM 656 C CA . GLY A 1 86 ? -14.349 5.795 19.532 1.00 96.31 86 GLY A CA 1
ATOM 657 C C . GLY A 1 86 ? -14.918 6.281 18.195 1.00 96.31 86 GLY A C 1
ATOM 658 O O . GLY A 1 86 ? -15.228 7.468 18.093 1.00 96.31 86 GLY A O 1
ATOM 659 N N . GLN A 1 87 ? -15.029 5.429 17.166 1.00 97.06 87 GLN A N 1
ATOM 660 C CA . GLN A 1 87 ? -15.635 5.837 15.894 1.00 97.06 87 GLN A CA 1
ATOM 661 C C . GLN A 1 87 ? -17.120 6.193 16.076 1.00 97.06 87 GLN A C 1
ATOM 663 O O . GLN A 1 87 ? -17.854 5.516 16.794 1.00 97.06 87 GLN A O 1
ATOM 668 N N . SER A 1 88 ? -17.581 7.232 15.378 1.00 94.69 88 SER A N 1
ATOM 669 C CA . SER A 1 88 ? -18.981 7.689 15.366 1.00 94.69 88 SER A CA 1
ATOM 670 C C . SER A 1 88 ? -19.960 6.661 14.794 1.00 94.69 88 SER A C 1
ATOM 672 O O . SER A 1 88 ? -21.140 6.662 15.134 1.00 94.69 88 SER A O 1
ATOM 674 N N . CYS A 1 89 ? -19.467 5.783 13.927 1.00 94.12 89 CYS A N 1
ATOM 675 C CA . CYS A 1 89 ? -20.152 4.607 13.419 1.00 94.12 89 CYS A CA 1
ATOM 676 C C . CYS A 1 89 ? -19.211 3.432 13.667 1.00 94.12 89 CYS A C 1
ATOM 678 O O . CYS A 1 89 ? -18.059 3.499 13.246 1.00 94.12 89 CYS A O 1
ATOM 680 N N . LEU A 1 90 ? -19.662 2.394 14.371 1.00 96.62 90 LEU A N 1
ATOM 681 C CA . LEU A 1 90 ? -18.814 1.250 14.704 1.00 96.62 90 LEU A CA 1
ATOM 682 C C . LEU A 1 90 ? -18.785 0.229 13.556 1.00 96.62 90 LEU A C 1
ATOM 684 O O . LEU A 1 90 ? -19.790 0.074 12.861 1.00 96.62 90 LEU A O 1
ATOM 688 N N . PRO A 1 91 ? -17.658 -0.474 13.353 1.00 97.50 91 PRO A N 1
ATOM 689 C CA . PRO A 1 91 ? -17.587 -1.577 12.400 1.00 97.50 91 PRO A CA 1
ATOM 690 C C . PRO A 1 91 ? -18.389 -2.786 12.896 1.00 97.50 91 PRO A C 1
ATOM 692 O O . PRO A 1 91 ? -18.566 -2.971 14.099 1.00 97.50 91 PRO A O 1
ATOM 695 N N . GLU A 1 92 ? -18.769 -3.682 11.987 1.00 97.69 92 GLU A N 1
ATOM 696 C CA . GLU A 1 92 ? -19.274 -5.010 12.374 1.00 97.69 92 GLU A CA 1
ATOM 697 C C . GLU A 1 92 ? -18.159 -5.850 13.006 1.00 97.69 92 GLU A C 1
ATOM 699 O O . GLU A 1 92 ? -18.319 -6.510 14.042 1.00 97.69 92 GLU A O 1
ATOM 704 N N . ASP A 1 93 ? -16.984 -5.809 12.378 1.00 97.94 93 ASP A N 1
ATOM 705 C CA . ASP A 1 93 ? -15.804 -6.520 12.828 1.00 97.94 93 ASP A CA 1
ATOM 706 C C . ASP A 1 93 ? -14.505 -5.769 12.542 1.00 97.94 93 ASP A C 1
ATOM 708 O O . ASP A 1 93 ? -14.350 -5.040 11.560 1.00 97.94 93 ASP A O 1
ATOM 712 N N . VAL A 1 94 ? -13.538 -6.018 13.415 1.00 98.62 94 VAL A N 1
ATOM 713 C CA . VAL A 1 94 ? -12.151 -5.600 13.263 1.00 98.62 94 VAL A CA 1
ATOM 714 C C . VAL A 1 94 ? -11.301 -6.858 13.173 1.00 98.62 94 VAL A C 1
ATOM 716 O O . VAL A 1 94 ? -11.329 -7.701 14.073 1.00 98.62 94 VAL A O 1
ATOM 719 N N . VAL A 1 95 ? -10.539 -6.986 12.092 1.00 98.56 95 VAL A N 1
ATOM 720 C CA . VAL A 1 95 ? -9.610 -8.090 11.853 1.00 98.56 95 VAL A CA 1
ATOM 721 C C . VAL A 1 95 ? -8.183 -7.584 12.004 1.00 98.56 95 VAL A C 1
ATOM 723 O O . VAL A 1 95 ? -7.663 -6.867 11.148 1.00 98.56 95 VAL A O 1
ATOM 726 N N . LEU A 1 96 ? -7.544 -7.997 13.094 1.00 98.12 96 LEU A N 1
ATOM 727 C CA . LEU A 1 96 ? -6.126 -7.796 13.345 1.00 98.12 96 LEU A CA 1
ATOM 728 C C . LEU A 1 96 ? -5.333 -9.015 12.888 1.00 98.12 96 LEU A C 1
ATOM 730 O O . LEU A 1 96 ? -5.549 -10.130 13.371 1.00 98.12 96 LEU A O 1
ATOM 734 N N . ILE A 1 97 ? -4.390 -8.792 11.978 1.00 97.94 97 ILE A N 1
ATOM 735 C CA . ILE A 1 97 ? -3.462 -9.822 11.520 1.00 97.94 97 ILE A CA 1
ATOM 736 C C . ILE A 1 97 ? -2.081 -9.538 12.084 1.00 97.94 97 ILE A C 1
ATOM 738 O O . ILE A 1 97 ? -1.451 -8.544 11.729 1.00 97.94 97 ILE A O 1
ATOM 742 N N . ASP A 1 98 ? -1.611 -10.422 12.953 1.00 97.44 98 ASP A N 1
ATOM 743 C CA . ASP A 1 98 ? -0.256 -10.366 13.477 1.00 97.44 98 ASP A CA 1
ATOM 744 C C . ASP A 1 98 ? 0.729 -11.027 12.501 1.00 97.44 98 ASP A C 1
ATOM 746 O O . ASP A 1 98 ? 0.643 -12.223 12.208 1.00 97.44 98 ASP A O 1
ATOM 750 N N . GLY A 1 99 ? 1.665 -10.218 12.002 1.00 95.00 99 GLY A N 1
ATOM 751 C CA . GLY A 1 99 ? 2.716 -10.601 11.059 1.00 95.00 99 GLY A CA 1
ATOM 752 C C . GLY A 1 99 ? 3.986 -11.122 11.734 1.00 95.00 99 GLY A C 1
ATOM 753 O O . GLY A 1 99 ? 5.087 -10.870 11.234 1.00 95.00 99 GLY A O 1
ATOM 754 N N . GLY A 1 100 ? 3.847 -11.795 12.879 1.00 95.12 100 GLY A N 1
ATOM 755 C CA . GLY A 1 100 ? 4.952 -12.362 13.648 1.00 95.12 100 GLY A CA 1
ATOM 756 C C . GLY A 1 100 ? 5.562 -11.365 14.627 1.00 95.12 100 GLY A C 1
ATOM 757 O O . GLY A 1 100 ? 6.763 -11.077 14.542 1.00 95.12 100 GLY A O 1
ATOM 758 N N . SER A 1 101 ? 4.739 -10.817 15.525 1.00 96.38 101 SER A N 1
ATOM 759 C CA . SER A 1 101 ? 5.230 -10.034 16.661 1.00 96.38 101 SER A CA 1
ATOM 760 C C . SER A 1 101 ? 6.049 -10.902 17.617 1.00 96.38 101 SER A C 1
ATOM 762 O O . SER A 1 101 ? 5.769 -12.081 17.822 1.00 96.38 101 SER A O 1
ATOM 764 N N . THR A 1 102 ? 7.078 -10.297 18.199 1.00 96.19 102 THR A N 1
ATOM 765 C CA . THR A 1 102 ? 7.965 -10.892 19.209 1.00 96.19 102 THR A CA 1
ATOM 766 C C . THR A 1 102 ? 7.866 -10.184 20.559 1.00 96.19 102 THR A C 1
ATOM 768 O O . THR A 1 102 ? 8.523 -10.597 21.509 1.00 96.19 102 THR A O 1
ATOM 771 N N . ASP A 1 103 ? 7.122 -9.082 20.620 1.00 96.62 103 ASP A N 1
ATOM 772 C CA . ASP A 1 103 ? 6.810 -8.328 21.834 1.00 96.62 103 ASP A CA 1
ATOM 773 C C . ASP A 1 103 ? 5.406 -8.695 22.358 1.00 96.62 103 ASP A C 1
ATOM 775 O O . ASP A 1 103 ? 4.766 -9.626 21.856 1.00 96.62 103 ASP A O 1
ATOM 779 N N . ALA A 1 104 ? 4.892 -7.957 23.346 1.00 97.19 104 ALA A N 1
ATOM 780 C CA . ALA A 1 104 ? 3.594 -8.256 23.945 1.00 97.19 104 ALA A CA 1
ATOM 781 C C . ALA A 1 104 ? 2.392 -7.723 23.134 1.00 97.19 104 ALA A C 1
ATOM 783 O O . ALA A 1 104 ? 1.311 -7.547 23.700 1.00 97.19 104 ALA A O 1
ATOM 784 N N . THR A 1 105 ? 2.524 -7.466 21.822 1.00 97.19 105 THR A N 1
ATOM 785 C CA . THR A 1 105 ? 1.422 -6.952 20.978 1.00 97.19 105 THR A CA 1
ATOM 786 C C . THR A 1 105 ? 0.161 -7.813 21.090 1.00 97.19 105 THR A C 1
ATOM 788 O O . THR A 1 105 ? -0.915 -7.296 21.386 1.00 97.19 105 THR A O 1
ATOM 791 N N . CYS A 1 106 ? 0.281 -9.132 20.899 1.00 96.81 106 CYS A N 1
ATOM 792 C CA . CYS A 1 106 ? -0.860 -10.055 20.925 1.00 96.81 106 CYS A CA 1
ATOM 793 C C . CYS A 1 106 ? -1.540 -10.110 22.296 1.00 96.81 106 CYS A C 1
ATOM 795 O O . CYS A 1 106 ? -2.765 -10.031 22.394 1.00 96.81 106 CYS A O 1
ATOM 797 N N . GLU A 1 107 ? -0.742 -10.192 23.358 1.00 97.62 107 GLU A N 1
ATOM 798 C CA . GLU A 1 107 ? -1.238 -10.195 24.736 1.00 97.62 107 GLU A CA 1
ATOM 799 C C . GLU A 1 107 ? -1.935 -8.877 25.084 1.00 97.62 107 GLU A C 1
ATOM 801 O O . GLU A 1 107 ? -2.966 -8.868 25.754 1.00 97.62 107 GLU A O 1
ATOM 806 N N . THR A 1 108 ? -1.400 -7.758 24.593 1.00 97.81 108 THR A N 1
ATOM 807 C CA . THR A 1 108 ? -1.955 -6.420 24.808 1.00 97.81 108 THR A CA 1
ATOM 808 C C . THR A 1 108 ? -3.314 -6.258 24.133 1.00 97.81 108 THR A C 1
ATOM 810 O O . THR A 1 108 ? -4.235 -5.717 24.747 1.00 97.81 108 THR A O 1
ATOM 813 N N . VAL A 1 109 ? -3.479 -6.771 22.910 1.00 97.69 109 VAL A N 1
ATOM 814 C CA . VAL A 1 109 ? -4.771 -6.781 22.203 1.00 97.69 109 VAL A CA 1
ATOM 815 C C . VAL A 1 109 ? -5.805 -7.619 22.957 1.00 97.69 109 VAL A C 1
ATOM 817 O O . VAL A 1 109 ? -6.934 -7.166 23.145 1.00 97.69 109 VAL A O 1
ATOM 820 N N . GLU A 1 110 ? -5.443 -8.825 23.405 1.00 97.25 110 GLU A N 1
ATOM 821 C CA . GLU A 1 110 ? -6.385 -9.703 24.109 1.00 97.25 110 GLU A CA 1
ATOM 822 C C . GLU A 1 110 ? -6.761 -9.141 25.488 1.00 97.25 110 GLU A C 1
ATOM 824 O O . GLU A 1 110 ? -7.939 -9.138 25.855 1.00 97.25 110 GLU A O 1
ATOM 829 N N . ARG A 1 111 ? -5.796 -8.561 26.216 1.00 97.75 111 ARG A N 1
ATOM 830 C CA . ARG A 1 111 ? -6.060 -7.826 27.460 1.00 97.75 111 ARG A CA 1
ATOM 831 C C . ARG A 1 111 ? -7.060 -6.699 27.216 1.00 97.75 111 ARG A C 1
ATOM 833 O O . ARG A 1 111 ? -8.120 -6.688 27.844 1.00 97.75 111 ARG A O 1
ATOM 840 N N . TRP A 1 112 ? -6.773 -5.823 26.251 1.00 98.00 112 TRP A N 1
ATOM 841 C CA . TRP A 1 112 ? -7.650 -4.710 25.885 1.00 98.00 112 TRP A CA 1
ATOM 842 C C . TRP A 1 112 ? -9.061 -5.189 25.532 1.00 98.00 112 TRP A C 1
ATOM 844 O O . TRP A 1 112 ? -10.045 -4.643 26.027 1.00 98.00 112 TRP A O 1
ATOM 854 N N . ARG A 1 113 ? -9.177 -6.257 24.736 1.00 97.38 113 ARG A N 1
ATOM 855 C CA . ARG A 1 113 ? -10.459 -6.863 24.355 1.00 97.38 113 ARG A CA 1
ATOM 856 C C . ARG A 1 113 ? -11.258 -7.327 25.572 1.00 97.38 113 ARG A C 1
ATOM 858 O O . ARG A 1 113 ? -12.462 -7.076 25.634 1.00 97.38 113 ARG A O 1
ATOM 865 N N . SER A 1 114 ? -10.603 -8.008 26.511 1.00 96.69 114 SER A N 1
ATOM 866 C CA . SER A 1 114 ? -11.244 -8.557 27.711 1.00 96.69 114 SER A CA 1
ATOM 867 C C . SER A 1 114 ? -11.741 -7.466 28.670 1.00 96.69 114 SER A C 1
ATOM 869 O O . SER A 1 114 ? -12.824 -7.597 29.247 1.00 96.69 114 SER A O 1
ATOM 871 N N . GLU A 1 115 ? -10.983 -6.373 28.784 1.00 96.81 115 GLU A N 1
ATOM 872 C CA . GLU A 1 115 ? -11.273 -5.238 29.661 1.00 96.81 115 GLU A CA 1
ATOM 873 C C . GLU A 1 115 ? -12.324 -4.300 29.056 1.00 96.81 115 GLU A C 1
ATOM 875 O O . GLU A 1 115 ? -13.279 -3.919 29.732 1.00 96.81 115 GLU A O 1
ATOM 880 N N . ARG A 1 116 ? -12.174 -3.941 27.774 1.00 95.94 116 ARG A N 1
ATOM 881 C CA . ARG A 1 116 ? -13.048 -2.976 27.094 1.00 95.94 116 ARG A CA 1
ATOM 882 C C . ARG A 1 116 ? -14.346 -3.569 26.575 1.00 95.94 116 ARG A C 1
ATOM 884 O O . ARG A 1 116 ? -15.326 -2.835 26.513 1.00 95.94 116 ARG A O 1
ATOM 891 N N . LYS A 1 117 ? -14.360 -4.853 26.193 1.00 94.75 117 LYS A N 1
ATOM 892 C CA . LYS A 1 117 ? -15.520 -5.540 25.591 1.00 94.75 117 LYS A CA 1
ATOM 893 C C . LYS A 1 117 ? -16.184 -4.680 24.499 1.00 94.75 117 LYS A C 1
ATOM 895 O O . LYS A 1 117 ? -17.330 -4.261 24.671 1.00 94.75 117 LYS A O 1
ATOM 900 N N . PRO A 1 118 ? -15.458 -4.367 23.408 1.00 95.44 118 PRO A N 1
ATOM 901 C CA . PRO A 1 118 ? -15.960 -3.465 22.377 1.00 95.44 118 PRO A CA 1
ATOM 902 C C . PRO A 1 118 ? -17.281 -3.971 21.789 1.00 95.44 118 PRO A C 1
ATOM 904 O O . PRO A 1 118 ? -17.499 -5.176 21.676 1.00 95.44 118 PRO A O 1
ATOM 907 N N . ALA A 1 119 ? -18.138 -3.044 21.358 1.00 94.88 119 ALA A N 1
ATOM 908 C CA . ALA A 1 119 ? -19.428 -3.371 20.746 1.00 94.88 119 ALA A CA 1
ATOM 909 C C . ALA A 1 119 ? -19.316 -3.942 19.314 1.00 94.88 119 ALA A C 1
ATOM 911 O O . ALA A 1 119 ? -20.328 -4.285 18.713 1.00 94.88 119 ALA A O 1
ATOM 912 N N . PHE A 1 120 ? -18.097 -4.082 18.784 1.00 96.62 120 PHE A N 1
ATOM 913 C CA . PHE A 1 120 ? -17.797 -4.736 17.511 1.00 96.62 120 PHE A CA 1
ATOM 914 C C . PHE A 1 120 ? -17.057 -6.061 17.722 1.00 96.62 120 PHE A C 1
ATOM 916 O O . PHE A 1 120 ? -16.401 -6.292 18.745 1.00 96.62 120 PHE A O 1
ATOM 923 N N . ARG A 1 121 ? -17.082 -6.941 16.718 1.00 97.62 121 ARG A N 1
ATOM 924 C CA . ARG A 1 121 ? -16.358 -8.215 16.781 1.00 97.62 121 ARG A CA 1
ATOM 925 C C . ARG A 1 121 ? -14.866 -8.016 16.512 1.00 97.62 121 ARG A C 1
ATOM 927 O O . ARG A 1 121 ? -14.450 -7.898 15.367 1.00 97.62 121 ARG A O 1
ATOM 934 N N . LEU A 1 122 ? -14.039 -8.069 17.551 1.00 98.00 122 LEU A N 1
ATOM 935 C CA . LEU A 1 122 ? -12.582 -8.095 17.391 1.00 98.00 122 LEU A CA 1
ATOM 936 C C . LEU A 1 122 ? -12.072 -9.526 17.160 1.00 98.00 122 LEU A C 1
ATOM 938 O O . LEU A 1 122 ? -12.278 -10.411 17.995 1.00 98.00 122 LEU A O 1
ATOM 942 N N . ARG A 1 123 ? -11.384 -9.747 16.036 1.00 96.12 123 ARG A N 1
ATOM 943 C CA . ARG A 1 123 ? -10.662 -10.983 15.709 1.00 96.12 123 ARG A CA 1
ATOM 944 C C . ARG A 1 123 ? -9.180 -10.687 15.580 1.00 96.12 123 ARG A C 1
ATOM 946 O O . ARG A 1 123 ? -8.800 -9.835 14.788 1.00 96.12 123 ARG A O 1
ATOM 953 N N . MET A 1 124 ? -8.356 -11.440 16.297 1.00 95.88 124 MET A N 1
ATOM 954 C CA . MET A 1 124 ? -6.910 -11.426 16.121 1.00 95.88 124 MET A CA 1
ATOM 955 C C . MET A 1 124 ? -6.442 -12.780 15.595 1.00 95.88 124 MET A C 1
ATOM 957 O O . MET A 1 124 ? -6.848 -13.820 16.114 1.00 95.88 124 MET A O 1
ATOM 961 N N . LYS A 1 125 ? -5.597 -12.775 14.562 1.00 96.12 125 LYS A N 1
ATOM 962 C CA . LYS A 1 125 ? -4.969 -13.984 14.025 1.00 96.12 125 LYS A CA 1
ATOM 963 C C . LYS A 1 125 ? -3.486 -13.739 13.789 1.00 96.12 125 LYS A C 1
ATOM 965 O O . LYS A 1 125 ? -3.133 -12.844 13.029 1.00 96.12 125 LYS A O 1
ATOM 970 N N . SER A 1 126 ? -2.633 -14.564 14.389 1.00 94.25 126 SER A N 1
ATOM 971 C CA . SER A 1 126 ? -1.219 -14.622 14.018 1.00 94.25 126 SER A CA 1
ATOM 972 C C . SER A 1 126 ? -1.036 -15.592 12.857 1.00 94.25 126 SER A C 1
ATOM 974 O O . SER A 1 126 ? -1.594 -16.692 12.864 1.00 94.25 126 SER A O 1
ATOM 976 N N . ILE A 1 127 ? -0.294 -15.166 11.838 1.00 90.69 127 ILE A N 1
ATOM 977 C CA . ILE A 1 127 ? -0.008 -15.967 10.636 1.00 90.69 127 ILE A CA 1
ATOM 978 C C . ILE A 1 127 ? 1.496 -16.168 10.420 1.00 90.69 127 ILE A C 1
ATOM 980 O O . ILE A 1 127 ? 1.932 -16.534 9.331 1.00 90.69 127 ILE A O 1
ATOM 984 N N . GLY A 1 128 ? 2.286 -15.958 11.475 1.00 89.62 128 GLY A N 1
ATOM 985 C CA . GLY A 1 128 ? 3.741 -16.035 11.426 1.00 89.62 128 GLY A CA 1
ATOM 986 C C . GLY A 1 128 ? 4.381 -14.819 10.756 1.00 89.62 128 GLY A C 1
ATOM 987 O O . GLY A 1 128 ? 3.722 -13.835 10.424 1.00 89.62 128 GLY A O 1
ATOM 988 N N . ALA A 1 129 ? 5.702 -14.884 10.582 1.00 88.44 129 ALA A N 1
ATOM 989 C CA . ALA A 1 129 ? 6.481 -13.809 9.979 1.00 88.44 129 ALA A CA 1
ATOM 990 C C . ALA A 1 129 ? 6.187 -13.695 8.475 1.00 88.44 129 ALA A C 1
ATOM 992 O O . ALA A 1 129 ? 6.810 -14.367 7.655 1.00 88.44 129 ALA A O 1
ATOM 993 N N . VAL A 1 130 ? 5.246 -12.822 8.121 1.00 88.38 130 VAL A N 1
ATOM 994 C CA . VAL A 1 130 ? 4.822 -12.578 6.737 1.00 88.38 130 VAL A CA 1
ATOM 995 C C . VAL A 1 130 ? 5.032 -11.121 6.324 1.00 88.38 130 VAL A C 1
ATOM 997 O O . VAL A 1 130 ? 5.324 -10.247 7.145 1.00 88.38 130 VAL A O 1
ATOM 1000 N N . SER A 1 131 ? 4.885 -10.846 5.027 1.00 91.75 131 SER A N 1
ATOM 1001 C CA . SER A 1 131 ? 4.846 -9.477 4.515 1.00 91.75 131 SER A CA 1
ATOM 1002 C C . SER A 1 131 ? 3.545 -8.772 4.915 1.00 91.75 131 SER A C 1
ATOM 1004 O O . SER A 1 131 ? 2.513 -9.404 5.151 1.00 91.75 131 SER A O 1
ATOM 1006 N N . ILE A 1 132 ? 3.572 -7.438 4.935 1.00 93.19 132 ILE A N 1
ATOM 1007 C CA . ILE A 1 132 ? 2.374 -6.632 5.201 1.00 93.19 132 ILE A CA 1
ATOM 1008 C C . ILE A 1 132 ? 1.270 -6.874 4.155 1.00 93.19 132 ILE A C 1
ATOM 1010 O O . ILE A 1 132 ? 0.095 -6.902 4.507 1.00 93.19 132 ILE A O 1
ATOM 1014 N N . ALA A 1 133 ? 1.638 -7.141 2.894 1.00 95.25 133 ALA A N 1
ATOM 1015 C CA . ALA A 1 133 ? 0.702 -7.519 1.833 1.00 95.25 133 ALA A CA 1
ATOM 1016 C C . ALA A 1 133 ? -0.066 -8.803 2.185 1.00 95.25 133 ALA A C 1
ATOM 1018 O O . ALA A 1 133 ? -1.295 -8.814 2.154 1.00 95.25 133 ALA A O 1
ATOM 1019 N N . ALA A 1 134 ? 0.651 -9.857 2.595 1.00 95.25 134 ALA A N 1
ATOM 1020 C CA . ALA A 1 134 ? 0.048 -11.131 2.986 1.00 95.25 134 ALA A CA 1
ATOM 1021 C C . ALA A 1 134 ? -0.834 -10.987 4.236 1.00 95.25 134 ALA A C 1
ATOM 1023 O O . ALA A 1 134 ? -1.898 -11.607 4.328 1.00 95.25 134 ALA A O 1
ATOM 1024 N N . GLY A 1 135 ? -0.430 -10.118 5.171 1.00 96.12 135 GLY A N 1
ATOM 1025 C CA . GLY A 1 135 ? -1.247 -9.716 6.313 1.00 96.12 135 GLY A CA 1
ATOM 1026 C C . GLY A 1 135 ? -2.576 -9.093 5.890 1.00 96.12 135 GLY A C 1
ATOM 1027 O O . GLY A 1 135 ? -3.639 -9.577 6.279 1.00 96.12 135 GLY A O 1
ATOM 1028 N N . ARG A 1 136 ? -2.538 -8.082 5.017 1.00 97.19 136 ARG A N 1
ATOM 1029 C CA . ARG A 1 136 ? -3.744 -7.414 4.504 1.00 97.19 136 ARG A CA 1
ATOM 1030 C C . ARG A 1 136 ? -4.643 -8.356 3.707 1.00 97.19 136 ARG A C 1
ATOM 1032 O O . ARG A 1 136 ? -5.853 -8.334 3.915 1.00 97.19 136 ARG A O 1
ATOM 1039 N N . ASN A 1 137 ? -4.072 -9.214 2.863 1.00 97.75 137 ASN A N 1
ATOM 1040 C CA . ASN A 1 137 ? -4.822 -10.215 2.098 1.00 97.75 137 ASN A CA 1
ATOM 1041 C C . ASN A 1 137 ? -5.521 -11.225 3.014 1.00 97.75 137 ASN A C 1
ATOM 1043 O O . ASN A 1 137 ? -6.714 -11.482 2.857 1.00 97.75 137 ASN A O 1
ATOM 1047 N N . SER A 1 138 ? -4.810 -11.737 4.021 1.00 97.81 138 SER A N 1
ATOM 1048 C CA . SER A 1 138 ? -5.384 -12.641 5.025 1.00 97.81 138 SER A CA 1
ATOM 1049 C C . SER A 1 138 ? -6.490 -11.963 5.834 1.00 97.81 138 SER A C 1
ATOM 1051 O O . SER A 1 138 ? -7.515 -12.576 6.122 1.00 97.81 138 SER A O 1
ATOM 1053 N N . GLY A 1 139 ? -6.306 -10.687 6.177 1.00 97.88 139 GLY A N 1
ATOM 1054 C CA . GLY A 1 139 ? -7.304 -9.895 6.888 1.00 97.88 139 GLY A CA 1
ATOM 1055 C C . GLY A 1 139 ? -8.563 -9.668 6.057 1.00 97.88 139 GLY A C 1
ATOM 1056 O O . GLY A 1 139 ? -9.666 -9.919 6.536 1.00 97.88 139 GLY A O 1
ATOM 1057 N N . ALA A 1 140 ? -8.406 -9.293 4.787 1.00 98.12 140 ALA A N 1
ATOM 1058 C CA . ALA A 1 140 ? -9.513 -9.125 3.848 1.00 98.12 140 ALA A CA 1
ATOM 1059 C C . ALA A 1 140 ? -10.282 -10.436 3.605 1.00 98.12 140 ALA A C 1
ATOM 1061 O O . ALA A 1 140 ? -11.508 -10.427 3.487 1.00 98.12 140 ALA A O 1
ATOM 1062 N N . ALA A 1 141 ? -9.590 -11.579 3.585 1.00 97.44 141 ALA A N 1
ATOM 1063 C CA . ALA A 1 141 ? -10.225 -12.893 3.483 1.00 97.44 141 ALA A CA 1
ATOM 1064 C C . ALA A 1 141 ? -11.064 -13.258 4.725 1.00 97.44 141 ALA A C 1
ATOM 1066 O O . ALA A 1 141 ? -12.041 -13.991 4.605 1.00 97.44 141 ALA A O 1
ATOM 1067 N N . LEU A 1 142 ? -10.705 -12.745 5.908 1.00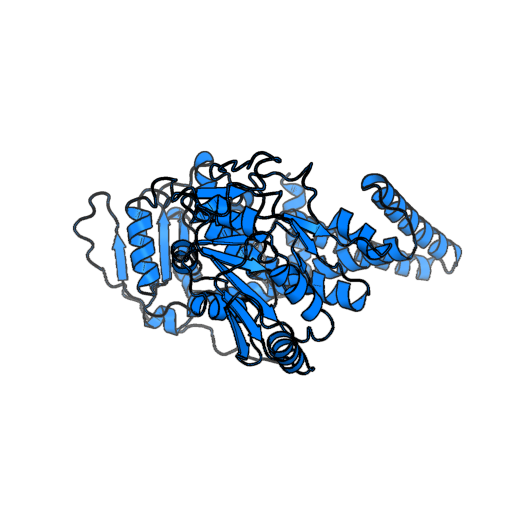 97.88 142 LEU A N 1
ATOM 1068 C CA . LEU A 1 142 ? -11.411 -12.993 7.173 1.00 97.88 142 LEU A CA 1
ATOM 1069 C C . LEU A 1 142 ? -12.469 -11.935 7.521 1.00 97.88 142 LEU A C 1
ATOM 1071 O O . LEU A 1 142 ? -13.285 -12.175 8.414 1.00 97.88 142 LEU A O 1
ATOM 1075 N N . ALA A 1 143 ? -12.440 -10.777 6.858 1.00 98.19 143 ALA A N 1
ATOM 1076 C CA . ALA A 1 143 ? -13.433 -9.717 7.001 1.00 98.19 143 ALA A CA 1
ATOM 1077 C C . ALA A 1 143 ? -14.846 -10.267 6.750 1.00 98.19 143 ALA A C 1
ATOM 1079 O O . ALA A 1 143 ? -15.041 -11.036 5.807 1.00 98.19 143 ALA A O 1
ATOM 1080 N N . ALA A 1 144 ? -15.828 -9.886 7.572 1.00 97.75 144 ALA A N 1
ATOM 1081 C CA . ALA A 1 144 ? -17.198 -10.393 7.434 1.00 97.75 144 ALA A CA 1
ATOM 1082 C C . ALA A 1 144 ? -18.024 -9.659 6.364 1.00 97.75 144 ALA A C 1
ATOM 1084 O O . ALA A 1 144 ? -18.955 -10.242 5.814 1.00 97.75 144 ALA A O 1
ATOM 1085 N N . CYS A 1 145 ? -17.693 -8.405 6.064 1.00 98.25 145 CYS A N 1
ATOM 1086 C CA . CYS A 1 145 ? -18.527 -7.523 5.250 1.00 98.25 145 CYS A CA 1
ATOM 1087 C C . CYS A 1 145 ? -18.058 -7.444 3.790 1.00 98.25 145 CYS A C 1
ATOM 1089 O O . CYS A 1 145 ? -16.912 -7.763 3.472 1.00 98.25 145 CYS A O 1
ATOM 1091 N N . ASP A 1 146 ? -18.931 -6.998 2.881 1.00 98.06 146 ASP A N 1
ATOM 1092 C CA . ASP A 1 146 ? -18.534 -6.692 1.494 1.00 98.06 146 ASP A CA 1
ATOM 1093 C C . ASP A 1 146 ? -17.596 -5.478 1.431 1.00 98.06 146 ASP A C 1
ATOM 1095 O O . ASP A 1 146 ? -16.671 -5.447 0.623 1.00 98.06 146 ASP A O 1
ATOM 1099 N N . ILE A 1 147 ? -17.799 -4.492 2.306 1.00 98.62 147 ILE A N 1
ATOM 1100 C CA . ILE A 1 147 ? -16.953 -3.301 2.384 1.00 98.62 147 ILE A CA 1
ATOM 1101 C C . ILE A 1 147 ? -15.842 -3.537 3.398 1.00 98.62 147 ILE A C 1
ATOM 1103 O O . ILE A 1 147 ? -16.091 -3.862 4.561 1.00 98.62 147 ILE A O 1
ATOM 1107 N N . ILE A 1 148 ? -14.608 -3.352 2.938 1.00 98.81 148 ILE A N 1
ATOM 1108 C CA . ILE A 1 148 ? -13.391 -3.571 3.712 1.00 98.81 148 ILE A CA 1
ATOM 1109 C C . ILE A 1 148 ? -12.637 -2.249 3.781 1.00 98.81 148 ILE A C 1
ATOM 1111 O O . ILE A 1 148 ? -12.238 -1.701 2.752 1.00 98.81 148 ILE A O 1
ATOM 1115 N N . LEU A 1 149 ? -12.440 -1.738 4.992 1.00 98.62 149 LEU A N 1
ATOM 1116 C CA . LEU A 1 149 ? -11.621 -0.564 5.265 1.00 98.62 149 LEU A CA 1
ATOM 1117 C C . LEU A 1 149 ? -10.240 -1.002 5.755 1.00 98.62 149 LEU A C 1
ATOM 1119 O O . LEU A 1 149 ? -10.128 -1.903 6.584 1.00 98.62 149 LEU A O 1
ATOM 1123 N N . PHE A 1 150 ? -9.191 -0.344 5.276 1.00 98.44 150 PHE A N 1
ATOM 1124 C CA . PHE A 1 150 ? -7.818 -0.576 5.714 1.00 98.44 150 PHE A CA 1
ATOM 1125 C C . PHE A 1 150 ? -7.297 0.623 6.501 1.00 98.44 150 PHE A C 1
ATOM 1127 O O . PHE A 1 150 ? -7.486 1.777 6.103 1.00 98.44 150 PHE A O 1
ATOM 1134 N N . SER A 1 151 ? -6.630 0.321 7.614 1.00 96.50 151 SER A N 1
ATOM 1135 C CA . SER A 1 151 ? -5.856 1.278 8.396 1.00 96.50 151 SER A CA 1
ATOM 1136 C C . SER A 1 151 ? -4.621 0.597 8.984 1.00 96.50 151 SER A C 1
ATOM 1138 O O . SER A 1 151 ? -4.645 -0.593 9.304 1.00 96.50 151 SER A O 1
ATOM 1140 N N . ASP A 1 152 ? -3.540 1.354 9.152 1.00 93.25 152 ASP A N 1
ATOM 1141 C CA . ASP A 1 152 ? -2.297 0.863 9.749 1.00 93.25 152 ASP A CA 1
ATOM 1142 C C . ASP A 1 152 ? -2.245 1.231 11.243 1.00 93.25 152 ASP A C 1
ATOM 1144 O O . ASP A 1 152 ? -2.602 2.350 11.614 1.00 93.25 152 ASP A O 1
ATOM 1148 N N . ALA A 1 153 ? -1.732 0.339 12.099 1.00 88.31 153 ALA A N 1
ATOM 1149 C CA . ALA A 1 153 ? -1.630 0.576 13.548 1.00 88.31 153 ALA A CA 1
ATOM 1150 C C . ALA A 1 153 ? -0.729 1.772 13.923 1.00 88.31 153 ALA A C 1
ATOM 1152 O O . ALA A 1 153 ? -0.926 2.404 14.958 1.00 88.31 153 ALA A O 1
ATOM 1153 N N . GLY A 1 154 ? 0.213 2.144 13.045 1.00 85.19 154 GLY A N 1
ATOM 1154 C CA . GLY A 1 154 ? 1.027 3.362 13.164 1.00 85.19 154 GLY A CA 1
ATOM 1155 C C . GLY A 1 154 ? 0.298 4.665 12.792 1.00 85.19 154 GLY A C 1
ATOM 1156 O O . GLY A 1 154 ? 0.922 5.731 12.741 1.00 85.19 154 GLY A O 1
ATOM 1157 N N . CYS A 1 155 ? -1.001 4.593 12.493 1.00 91.38 155 CYS A N 1
ATOM 1158 C CA . CYS A 1 155 ? -1.863 5.737 12.226 1.00 91.38 155 CYS A CA 1
ATOM 1159 C C . CYS A 1 155 ? -2.906 5.915 13.336 1.00 91.38 155 CYS A C 1
ATOM 1161 O O . CYS A 1 155 ? -3.185 5.010 14.109 1.00 91.38 155 CYS A O 1
ATOM 1163 N N . GLU A 1 156 ? -3.502 7.097 13.416 1.00 93.62 156 GLU A N 1
ATOM 1164 C CA . GLU A 1 156 ? -4.629 7.377 14.305 1.00 93.62 156 GLU A CA 1
ATOM 1165 C C . GLU A 1 156 ? -5.807 7.891 13.478 1.00 93.62 156 GLU A C 1
ATOM 1167 O O . GLU A 1 156 ? -5.749 9.024 12.986 1.00 93.62 156 GLU A O 1
ATOM 1172 N N . PRO A 1 157 ? -6.837 7.056 13.267 1.00 95.81 157 PRO A N 1
ATOM 1173 C CA . PRO A 1 157 ? -8.067 7.469 12.607 1.00 95.81 157 PRO A CA 1
ATOM 1174 C C . PRO A 1 157 ? -8.802 8.570 13.368 1.00 95.81 157 PRO A C 1
ATOM 1176 O O . PRO A 1 157 ? -8.909 8.524 14.592 1.00 95.81 157 PRO A O 1
ATOM 1179 N N . ASP A 1 158 ? -9.331 9.554 12.640 1.00 95.81 158 ASP A N 1
ATOM 1180 C CA . ASP A 1 158 ? -10.224 10.557 13.217 1.00 95.81 158 ASP A CA 1
ATOM 1181 C C . ASP A 1 158 ? -11.558 9.930 13.655 1.00 95.81 158 ASP A C 1
ATOM 1183 O O . ASP A 1 158 ? -11.953 8.883 13.148 1.00 95.81 158 ASP A O 1
ATOM 1187 N N . ALA A 1 159 ? -12.286 10.565 14.577 1.00 96.38 159 ALA A N 1
ATOM 1188 C CA . ALA A 1 159 ? -13.503 9.987 15.159 1.00 96.38 159 ALA A CA 1
ATOM 1189 C C . ALA A 1 159 ? -14.620 9.684 14.138 1.00 96.38 159 ALA A C 1
ATOM 1191 O O . ALA A 1 159 ? -15.497 8.880 14.430 1.00 96.38 159 ALA A O 1
ATOM 1192 N N . ARG A 1 160 ? -14.610 10.311 12.950 1.00 95.56 160 ARG A N 1
ATOM 1193 C CA . ARG A 1 160 ? -15.575 10.044 11.865 1.00 95.56 160 ARG A CA 1
ATOM 1194 C C . ARG A 1 160 ? -14.930 9.376 10.648 1.00 95.56 160 ARG A C 1
ATOM 1196 O O . ARG A 1 160 ? -15.528 9.367 9.571 1.00 95.56 160 ARG A O 1
ATOM 1203 N N . TRP A 1 161 ? -13.719 8.840 10.788 1.00 97.38 161 TRP A N 1
ATOM 1204 C CA . TRP A 1 161 ? -12.945 8.257 9.692 1.00 97.38 161 TRP A CA 1
ATOM 1205 C C . TRP A 1 161 ? -13.707 7.128 8.991 1.00 97.38 161 TRP A C 1
ATOM 1207 O O . TRP A 1 161 ? -13.916 7.175 7.774 1.00 97.38 161 TRP A O 1
ATOM 1217 N N . ALA A 1 162 ? -14.159 6.141 9.766 1.00 96.88 162 ALA A N 1
ATOM 1218 C CA . ALA A 1 162 ? -14.822 4.953 9.249 1.00 96.88 162 ALA A CA 1
ATOM 1219 C C . ALA A 1 162 ? -16.200 5.292 8.670 1.00 96.88 162 ALA A C 1
ATOM 1221 O O . ALA A 1 162 ? -16.516 4.874 7.559 1.00 96.88 162 ALA A O 1
ATOM 1222 N N . GLU A 1 163 ? -16.971 6.132 9.370 1.00 95.12 163 GLU A N 1
ATOM 1223 C CA . GLU A 1 163 ? -18.267 6.648 8.911 1.00 95.12 163 GLU A CA 1
ATOM 1224 C C . GLU A 1 163 ? -18.149 7.298 7.523 1.00 95.12 163 GLU A C 1
ATOM 1226 O O . GLU A 1 163 ? -18.917 6.987 6.612 1.00 95.12 163 GLU A O 1
ATOM 1231 N N . ARG A 1 164 ? -17.151 8.173 7.335 1.00 95.00 164 ARG A N 1
ATOM 1232 C CA . ARG A 1 164 ? -16.930 8.904 6.079 1.00 95.00 164 ARG A CA 1
ATOM 1233 C C . ARG A 1 164 ? -16.496 7.986 4.937 1.00 95.00 164 ARG A C 1
ATOM 1235 O O . ARG A 1 164 ? -16.984 8.160 3.821 1.00 95.00 164 ARG A O 1
ATOM 1242 N N . LEU A 1 165 ? -15.610 7.017 5.189 1.00 95.69 165 LEU A N 1
ATOM 1243 C CA . LEU A 1 165 ? -15.220 6.036 4.167 1.00 95.69 165 LEU A CA 1
ATOM 1244 C C . LEU A 1 165 ? -16.380 5.112 3.796 1.00 95.69 165 LEU A C 1
ATOM 1246 O O . LEU A 1 165 ? -16.663 4.946 2.612 1.00 95.69 165 LEU A O 1
ATOM 1250 N N . ALA A 1 166 ? -17.058 4.530 4.787 1.00 96.50 166 ALA A N 1
ATOM 1251 C CA . ALA A 1 166 ? -18.150 3.587 4.566 1.00 96.50 166 ALA A CA 1
ATOM 1252 C C . ALA A 1 166 ? -19.331 4.245 3.833 1.00 96.50 166 ALA A C 1
ATOM 1254 O O . ALA A 1 166 ? -19.900 3.654 2.916 1.00 96.50 166 ALA A O 1
ATOM 1255 N N . SER A 1 167 ? -19.637 5.509 4.143 1.00 94.56 167 SER A N 1
ATOM 1256 C CA . SER A 1 167 ? -20.694 6.275 3.465 1.00 94.56 167 SER A CA 1
ATOM 1257 C C . SER A 1 167 ? -20.459 6.451 1.963 1.00 94.56 167 SER A C 1
ATOM 1259 O O . SER A 1 167 ? -21.419 6.592 1.208 1.00 94.56 167 SER A O 1
ATOM 1261 N N . ALA A 1 168 ? -19.209 6.419 1.487 1.00 93.38 168 ALA A N 1
ATOM 1262 C CA . ALA A 1 168 ? -18.932 6.505 0.053 1.00 93.38 168 ALA A CA 1
ATOM 1263 C C . ALA A 1 168 ? -19.534 5.326 -0.735 1.00 93.38 168 ALA A C 1
ATOM 1265 O O . ALA A 1 168 ? -19.820 5.470 -1.922 1.00 93.38 168 ALA A O 1
ATOM 1266 N N . PHE A 1 169 ? -19.770 4.192 -0.070 1.00 94.62 169 PHE A N 1
ATOM 1267 C CA . PHE A 1 169 ? -20.346 2.983 -0.657 1.00 94.62 169 PHE A CA 1
ATOM 1268 C C . PHE A 1 169 ? -21.878 2.947 -0.647 1.00 94.62 169 PHE A C 1
ATOM 1270 O O . PHE A 1 169 ? -22.453 1.962 -1.112 1.00 94.62 169 PHE A O 1
ATOM 1277 N N . LEU A 1 170 ? -22.542 4.007 -0.172 1.00 92.88 170 LEU A N 1
ATOM 1278 C CA . LEU A 1 170 ? -23.975 4.216 -0.411 1.00 92.88 170 LEU A CA 1
ATOM 1279 C C . LEU A 1 170 ? -24.287 4.311 -1.913 1.00 92.88 170 LEU A C 1
ATOM 1281 O O . LEU A 1 170 ? -25.353 3.891 -2.351 1.00 92.88 170 LEU A O 1
ATOM 1285 N N . ASP A 1 171 ? -23.351 4.830 -2.717 1.00 89.50 171 ASP A N 1
ATOM 1286 C CA . ASP A 1 171 ? -23.411 4.697 -4.173 1.00 89.50 171 ASP A CA 1
ATOM 1287 C C . ASP A 1 171 ? -22.863 3.315 -4.565 1.00 89.50 171 ASP A C 1
ATOM 1289 O O . ASP A 1 171 ? -21.665 3.037 -4.453 1.00 89.50 171 ASP A O 1
ATOM 1293 N N . GLU A 1 172 ? -23.736 2.429 -5.047 1.00 88.50 172 GLU A N 1
ATOM 1294 C CA . GLU A 1 172 ? -23.382 1.059 -5.454 1.00 88.50 172 GLU A CA 1
ATOM 1295 C C . GLU A 1 172 ? -22.328 0.998 -6.573 1.00 88.50 172 GLU A C 1
ATOM 1297 O O . GLU A 1 172 ? -21.639 -0.017 -6.746 1.00 88.50 172 GLU A O 1
ATOM 1302 N N . ARG A 1 173 ? -22.154 2.101 -7.313 1.00 86.81 173 ARG A N 1
ATOM 1303 C CA . ARG A 1 173 ? -21.134 2.234 -8.361 1.00 86.81 173 ARG A CA 1
ATOM 1304 C C . ARG A 1 173 ? -19.738 2.474 -7.796 1.00 86.81 173 ARG A C 1
ATOM 1306 O O . ARG A 1 173 ? -18.767 2.228 -8.503 1.00 86.81 173 ARG A O 1
ATOM 1313 N N . VAL A 1 174 ? -19.611 2.950 -6.555 1.00 90.44 174 VAL A N 1
ATOM 1314 C CA . VAL A 1 174 ? -18.306 3.156 -5.913 1.00 90.44 174 VAL A CA 1
ATOM 1315 C C . VAL A 1 174 ? -17.732 1.808 -5.491 1.00 90.44 174 VAL A C 1
ATOM 1317 O O . VAL A 1 174 ? -18.360 1.038 -4.766 1.00 90.44 174 VAL A O 1
ATOM 1320 N N . ASP A 1 175 ? -16.519 1.541 -5.963 1.00 92.31 175 ASP A N 1
ATOM 1321 C CA . ASP A 1 175 ? -15.732 0.339 -5.694 1.00 92.31 175 ASP A CA 1
ATOM 1322 C C . ASP A 1 175 ? -14.512 0.613 -4.815 1.00 92.31 175 ASP A C 1
ATOM 1324 O O . ASP A 1 175 ? -14.069 -0.266 -4.073 1.00 92.31 175 ASP A O 1
ATOM 1328 N N . LEU A 1 176 ? -14.002 1.843 -4.873 1.00 93.69 176 LEU A N 1
ATOM 1329 C CA . LEU A 1 176 ? -12.823 2.304 -4.155 1.00 93.69 176 LEU A CA 1
ATOM 1330 C C . LEU A 1 176 ? -13.113 3.658 -3.497 1.00 93.69 176 LEU A C 1
ATOM 1332 O O . LEU A 1 176 ? -13.465 4.619 -4.180 1.00 93.69 176 LEU A O 1
ATOM 1336 N N . ALA A 1 177 ? -12.906 3.752 -2.187 1.00 95.31 177 ALA A N 1
ATOM 1337 C CA . ALA A 1 177 ? -12.934 4.997 -1.429 1.00 95.31 177 ALA A CA 1
ATOM 1338 C C . ALA A 1 177 ? -11.515 5.335 -0.951 1.00 95.31 177 ALA A C 1
ATOM 1340 O O . ALA A 1 177 ? -10.874 4.552 -0.252 1.00 95.31 177 ALA A O 1
ATOM 1341 N N . MET A 1 178 ? -11.012 6.503 -1.337 1.00 94.12 178 MET A N 1
ATOM 1342 C CA . MET A 1 178 ? -9.663 6.969 -1.024 1.00 94.12 178 MET A CA 1
ATOM 1343 C C . MET A 1 178 ? -9.752 8.035 0.064 1.00 94.12 178 MET A C 1
ATOM 1345 O O . MET A 1 178 ? -10.201 9.152 -0.202 1.00 94.12 178 MET A O 1
ATOM 1349 N N . GLY A 1 179 ? -9.353 7.691 1.286 1.00 94.00 179 GLY A N 1
ATOM 1350 C CA . GLY A 1 179 ? -9.248 8.654 2.374 1.00 94.00 179 GLY A CA 1
ATOM 1351 C C . GLY A 1 179 ? -7.965 9.477 2.281 1.00 94.00 179 GLY A C 1
ATOM 1352 O O . GLY A 1 179 ? -7.243 9.440 1.281 1.00 94.00 179 GLY A O 1
ATOM 1353 N N . PHE A 1 180 ? -7.665 10.231 3.333 1.00 93.06 180 PHE A N 1
ATOM 1354 C CA . PHE A 1 180 ? -6.477 11.078 3.392 1.00 93.06 180 PHE A CA 1
ATOM 1355 C C . PHE A 1 180 ? -5.649 10.807 4.643 1.00 93.06 180 PHE A C 1
ATOM 1357 O O . PHE A 1 180 ? -6.153 10.306 5.650 1.00 93.06 180 PHE A O 1
ATOM 1364 N N . TYR A 1 181 ? -4.366 11.144 4.575 1.00 90.94 181 TYR A N 1
ATOM 1365 C CA . TYR A 1 181 ? -3.441 11.011 5.689 1.00 90.94 181 TYR A CA 1
ATOM 1366 C C . TYR A 1 181 ? -2.693 12.319 5.912 1.00 90.94 181 TYR A C 1
ATOM 1368 O O . TYR A 1 181 ? -2.241 12.974 4.974 1.00 90.94 181 TYR A O 1
ATOM 1376 N N . GLU A 1 182 ? -2.554 12.683 7.177 1.00 90.62 182 GLU A N 1
ATOM 1377 C CA . GLU A 1 182 ? -1.813 13.857 7.619 1.00 90.62 182 GLU A CA 1
ATOM 1378 C C . GLU A 1 182 ? -0.621 13.424 8.461 1.00 90.62 182 GLU A C 1
ATOM 1380 O O . GLU A 1 182 ? -0.597 12.337 9.027 1.00 90.62 182 GLU A O 1
ATOM 1385 N N . ALA A 1 183 ? 0.400 14.266 8.528 1.00 88.69 183 ALA A N 1
ATOM 1386 C CA . ALA A 1 183 ? 1.589 13.973 9.309 1.00 88.69 183 ALA A CA 1
ATOM 1387 C C . ALA A 1 183 ? 1.440 14.431 10.763 1.00 88.69 183 ALA A C 1
ATOM 1389 O O . ALA A 1 183 ? 1.146 15.601 11.013 1.00 88.69 183 ALA A O 1
ATOM 1390 N N . ASP A 1 184 ? 1.791 13.564 11.712 1.00 85.12 184 ASP A N 1
ATOM 1391 C CA . ASP A 1 184 ? 2.034 13.972 13.094 1.00 85.12 184 ASP A CA 1
ATOM 1392 C C . ASP A 1 184 ? 3.363 14.740 13.186 1.00 85.12 184 ASP A C 1
ATOM 1394 O O . ASP A 1 184 ? 4.456 14.172 13.264 1.00 85.12 184 ASP A O 1
ATOM 1398 N N . ALA A 1 185 ? 3.284 16.067 13.127 1.00 79.50 185 ALA A N 1
ATOM 1399 C CA . ALA A 1 185 ? 4.434 16.962 13.024 1.00 79.50 185 ALA A CA 1
ATOM 1400 C C . ALA A 1 185 ? 4.968 17.447 14.391 1.00 79.50 185 ALA A C 1
ATOM 1402 O O . ALA A 1 185 ? 5.403 18.593 14.514 1.00 79.50 185 ALA A O 1
ATOM 1403 N N . ARG A 1 186 ? 4.951 16.598 15.430 1.00 78.62 186 ARG A N 1
ATOM 1404 C CA . ARG A 1 186 ? 5.329 16.984 16.811 1.00 78.62 186 ARG A CA 1
ATOM 1405 C C . ARG A 1 186 ? 6.811 17.316 17.011 1.00 78.62 186 ARG A C 1
ATOM 1407 O O . ARG A 1 186 ? 7.143 18.056 17.932 1.00 78.62 186 ARG A O 1
ATOM 1414 N N . SER A 1 187 ? 7.710 16.792 16.175 1.00 80.75 187 SER A N 1
ATOM 1415 C CA . SER A 1 187 ? 9.149 17.101 16.233 1.00 80.75 187 SER A CA 1
ATOM 1416 C C . SER A 1 187 ? 9.586 17.997 15.073 1.00 80.75 187 SER A C 1
ATOM 1418 O O . SER A 1 187 ? 8.957 18.012 14.017 1.00 80.75 187 SER A O 1
ATOM 1420 N N . SER A 1 188 ? 10.701 18.719 15.226 1.00 76.69 188 SER A N 1
ATOM 1421 C CA . SER A 1 188 ? 11.268 19.538 14.141 1.00 76.69 188 SER A CA 1
ATOM 1422 C C . SER A 1 188 ? 11.610 18.706 12.899 1.00 76.69 188 SER A C 1
ATOM 1424 O O . SER A 1 188 ? 11.383 19.159 11.776 1.00 76.69 188 SER A O 1
ATOM 1426 N N . MET A 1 189 ? 12.092 17.475 13.095 1.00 81.56 189 MET A N 1
ATOM 1427 C CA . MET A 1 189 ? 12.338 16.532 12.008 1.00 81.56 189 MET A CA 1
ATOM 1428 C C . MET A 1 189 ? 11.034 16.070 11.352 1.00 81.56 189 MET A C 1
ATOM 1430 O O . MET A 1 189 ? 10.934 16.124 10.130 1.00 81.56 189 MET A O 1
ATOM 1434 N N . ALA A 1 190 ? 10.025 15.675 12.133 1.00 83.44 190 ALA A N 1
ATOM 1435 C CA . ALA A 1 190 ? 8.727 15.264 11.598 1.00 83.44 190 ALA A CA 1
ATOM 1436 C C . ALA A 1 190 ? 8.045 16.413 10.839 1.00 83.44 190 ALA A C 1
ATOM 1438 O O . ALA A 1 190 ? 7.575 16.222 9.724 1.00 83.44 190 ALA A O 1
ATOM 1439 N N . ALA A 1 191 ? 8.079 17.635 11.372 1.00 82.25 191 ALA A N 1
ATOM 1440 C CA . ALA A 1 191 ? 7.548 18.822 10.706 1.00 82.25 191 ALA A CA 1
ATOM 1441 C C . ALA A 1 191 ? 8.268 19.143 9.388 1.00 82.25 191 ALA A C 1
ATOM 1443 O O . ALA A 1 191 ? 7.645 19.621 8.437 1.00 82.25 191 ALA A O 1
ATOM 1444 N N . ALA A 1 192 ? 9.578 18.888 9.314 1.00 80.69 192 ALA A N 1
ATOM 1445 C CA . ALA A 1 192 ? 10.308 18.976 8.060 1.00 80.69 192 ALA A CA 1
ATOM 1446 C C . ALA A 1 192 ? 9.846 17.879 7.097 1.00 80.69 192 ALA A C 1
ATOM 1448 O O . ALA A 1 192 ? 9.332 18.201 6.032 1.00 80.69 192 ALA A O 1
ATOM 1449 N N . LEU A 1 193 ? 9.956 16.606 7.489 1.00 84.31 193 LEU A N 1
ATOM 1450 C CA . LEU A 1 193 ? 9.573 15.452 6.671 1.00 84.31 193 LEU A CA 1
ATOM 1451 C C . LEU A 1 193 ? 8.147 15.572 6.123 1.00 84.31 193 LEU A C 1
ATOM 1453 O O . LEU A 1 193 ? 7.950 15.357 4.929 1.00 84.31 193 LEU A O 1
ATOM 1457 N N . ALA A 1 194 ? 7.185 15.993 6.944 1.00 85.69 194 ALA A N 1
ATOM 1458 C CA . ALA A 1 194 ? 5.798 16.232 6.552 1.00 85.69 194 ALA A CA 1
ATOM 1459 C C . ALA A 1 194 ? 5.699 17.112 5.301 1.00 85.69 194 ALA A C 1
ATOM 1461 O O . ALA A 1 194 ? 5.003 16.778 4.351 1.00 85.69 194 ALA A O 1
ATOM 1462 N N . ARG A 1 195 ? 6.469 18.203 5.257 1.00 80.94 195 ARG A N 1
ATOM 1463 C CA . ARG A 1 195 ? 6.450 19.168 4.150 1.00 80.94 195 ARG A CA 1
ATOM 1464 C C . ARG A 1 195 ? 7.086 18.657 2.863 1.00 80.94 195 ARG A C 1
ATOM 1466 O O . ARG A 1 195 ? 6.805 19.213 1.805 1.00 80.94 195 ARG A O 1
ATOM 1473 N N . PHE A 1 196 ? 7.948 17.646 2.950 1.00 77.00 196 PHE A N 1
ATOM 1474 C CA . PHE A 1 196 ? 8.649 17.080 1.794 1.00 77.00 196 PHE A CA 1
ATOM 1475 C C . PHE A 1 196 ? 8.056 15.760 1.305 1.00 77.00 196 PHE A C 1
ATOM 1477 O O . PHE A 1 196 ? 8.302 15.391 0.160 1.00 77.00 196 PHE A O 1
ATOM 1484 N N . THR A 1 197 ? 7.326 15.042 2.160 1.00 80.19 197 THR A N 1
ATOM 1485 C CA . THR A 1 197 ? 6.941 13.642 1.909 1.00 80.19 197 THR A CA 1
ATOM 1486 C C . THR A 1 197 ? 5.441 13.386 1.986 1.00 80.19 197 THR A C 1
ATOM 1488 O O . THR A 1 197 ? 4.988 12.363 1.483 1.00 80.19 197 THR A O 1
ATOM 1491 N N . VAL A 1 198 ? 4.658 14.301 2.566 1.00 83.19 198 VAL A N 1
ATOM 1492 C CA . VAL A 1 198 ? 3.207 14.143 2.722 1.00 83.19 198 VAL A CA 1
ATOM 1493 C C . VAL A 1 198 ? 2.481 15.176 1.866 1.00 83.19 198 VAL A C 1
ATOM 1495 O O . VAL A 1 198 ? 2.812 16.364 1.874 1.00 83.19 198 VAL A O 1
ATOM 1498 N N . ALA A 1 199 ? 1.501 14.711 1.088 1.00 80.00 199 ALA A N 1
ATOM 1499 C CA . ALA A 1 199 ? 0.663 15.579 0.272 1.00 80.00 199 ALA A CA 1
ATOM 1500 C C . ALA A 1 199 ? -0.200 16.482 1.161 1.00 80.00 199 ALA A C 1
ATOM 1502 O O . ALA A 1 199 ? -0.620 16.098 2.250 1.00 80.00 199 ALA A O 1
ATOM 1503 N N . ARG A 1 200 ? -0.500 17.688 0.680 1.00 80.38 200 ARG A N 1
ATOM 1504 C CA . ARG A 1 200 ? -1.402 18.612 1.372 1.00 80.38 200 ARG A CA 1
ATOM 1505 C C . ARG A 1 200 ? -2.775 18.555 0.740 1.00 80.38 200 ARG A C 1
ATOM 1507 O O . ARG A 1 200 ? -2.876 18.664 -0.479 1.00 80.38 200 ARG A O 1
ATOM 1514 N N . VAL A 1 201 ? -3.816 18.461 1.559 1.00 81.25 201 VAL A N 1
ATOM 1515 C CA . VAL A 1 201 ? -5.197 18.380 1.067 1.00 81.25 201 VAL A CA 1
ATOM 1516 C C . VAL A 1 201 ? -5.580 19.595 0.211 1.00 81.25 201 VAL A C 1
ATOM 1518 O O . VAL A 1 201 ? -6.338 19.454 -0.742 1.00 81.25 201 VAL A O 1
ATOM 1521 N N . GLU A 1 202 ? -5.002 20.772 0.482 1.00 80.06 202 GLU A N 1
ATOM 1522 C CA . GLU A 1 202 ? -5.272 21.994 -0.292 1.00 80.06 202 GLU A CA 1
ATOM 1523 C C . GLU A 1 202 ? -4.642 21.995 -1.692 1.00 80.06 202 GLU A C 1
ATOM 1525 O O . GLU A 1 202 ? -5.107 22.715 -2.570 1.00 80.06 202 GLU A O 1
ATOM 1530 N N . THR A 1 203 ? -3.559 21.240 -1.897 1.00 79.81 203 THR A N 1
ATOM 1531 C CA . THR A 1 203 ? -2.770 21.275 -3.142 1.00 79.81 203 THR A CA 1
ATOM 1532 C C . THR A 1 203 ? -2.716 19.931 -3.853 1.00 79.81 203 THR A C 1
ATOM 1534 O O . THR A 1 203 ? -2.021 19.807 -4.859 1.00 79.81 203 THR A O 1
ATOM 1537 N N . VAL A 1 204 ? -3.361 18.903 -3.300 1.00 82.06 204 VAL A N 1
ATOM 1538 C CA . VAL A 1 204 ? -3.350 17.568 -3.883 1.00 82.06 204 VAL A CA 1
ATOM 1539 C C . VAL A 1 204 ? -4.150 17.578 -5.177 1.00 82.06 204 VAL A C 1
ATOM 1541 O O . VAL A 1 204 ? -5.299 18.019 -5.225 1.00 82.06 204 VAL A O 1
ATOM 1544 N N . ASP A 1 205 ? -3.529 17.073 -6.235 1.00 79.75 205 ASP A N 1
ATOM 1545 C CA . ASP A 1 205 ? -4.239 16.742 -7.457 1.00 79.75 205 ASP A CA 1
ATOM 1546 C C . ASP A 1 205 ? -5.109 15.513 -7.169 1.00 79.75 205 ASP A C 1
ATOM 1548 O O . ASP A 1 205 ? -4.611 14.393 -7.036 1.00 79.75 205 ASP A O 1
ATOM 1552 N N . ARG A 1 206 ? -6.414 15.749 -7.015 1.00 81.38 206 ARG A N 1
ATOM 1553 C CA . ARG A 1 206 ? -7.395 14.714 -6.667 1.00 81.38 206 ARG A CA 1
ATOM 1554 C C . ARG A 1 206 ? -7.405 13.594 -7.699 1.00 81.38 206 ARG A C 1
ATOM 1556 O O . ARG A 1 206 ? -7.523 12.426 -7.343 1.00 81.38 206 ARG A O 1
ATOM 1563 N N . GLU A 1 207 ? -7.257 13.953 -8.968 1.00 72.62 207 GLU A N 1
ATOM 1564 C CA . GLU A 1 207 ? -7.323 13.027 -10.089 1.00 72.62 207 GLU A CA 1
ATOM 1565 C C . GLU A 1 207 ? -6.122 12.088 -10.107 1.00 72.62 207 GLU A C 1
ATOM 1567 O O . GLU A 1 207 ? -6.267 10.905 -10.411 1.00 72.62 207 GLU A O 1
ATOM 1572 N N . ARG A 1 208 ? -4.950 12.585 -9.705 1.00 74.94 208 ARG A N 1
ATOM 1573 C CA . ARG A 1 208 ? -3.709 11.800 -9.634 1.00 74.94 208 ARG A CA 1
ATOM 1574 C C . ARG A 1 208 ? -3.468 11.135 -8.285 1.00 74.94 208 ARG A C 1
ATOM 1576 O O . ARG A 1 208 ? -2.582 10.289 -8.194 1.00 74.94 208 ARG A O 1
ATOM 1583 N N . PHE A 1 209 ? -4.240 11.479 -7.257 1.00 83.19 209 PHE A N 1
ATOM 1584 C CA . PHE A 1 209 ? -4.102 10.890 -5.931 1.00 83.19 209 PHE A CA 1
ATOM 1585 C C . PHE A 1 209 ? -4.309 9.370 -5.975 1.00 83.19 209 PHE A C 1
ATOM 1587 O O . PHE A 1 209 ? -5.262 8.880 -6.590 1.00 83.19 209 PHE A O 1
ATOM 1594 N N . LEU A 1 210 ? -3.406 8.632 -5.331 1.00 84.25 210 LEU A N 1
ATOM 1595 C CA . LEU A 1 210 ? -3.512 7.191 -5.130 1.00 84.25 210 LEU A CA 1
ATOM 1596 C C . LEU A 1 210 ? -3.921 6.919 -3.681 1.00 84.25 210 LEU A C 1
ATOM 1598 O O . LEU A 1 210 ? -3.459 7.630 -2.783 1.00 84.25 210 LEU A O 1
ATOM 1602 N N . PRO A 1 211 ? -4.768 5.906 -3.434 1.00 86.19 211 PRO A N 1
ATOM 1603 C CA . PRO A 1 211 ? -5.082 5.514 -2.072 1.00 86.19 211 PRO A CA 1
ATOM 1604 C C . PRO A 1 211 ? -3.831 4.971 -1.380 1.00 86.19 211 PRO A C 1
ATOM 1606 O O . PRO A 1 211 ? -2.943 4.407 -2.017 1.00 86.19 211 PRO A O 1
ATOM 1609 N N . SER A 1 212 ? -3.804 5.088 -0.058 1.00 90.94 212 SER A N 1
ATOM 1610 C CA . SER A 1 212 ? -2.861 4.361 0.786 1.00 90.94 212 SER A CA 1
ATOM 1611 C C . SER A 1 212 ? -3.646 3.465 1.727 1.00 90.94 212 SER A C 1
ATOM 1613 O O . SER A 1 212 ? -4.715 3.852 2.207 1.00 90.94 212 SER A O 1
ATOM 1615 N N . ALA A 1 213 ? -3.080 2.307 2.060 1.00 93.06 213 ALA A N 1
ATOM 1616 C CA . ALA A 1 213 ? -3.683 1.377 3.011 1.00 93.06 213 ALA A CA 1
ATOM 1617 C C . ALA A 1 213 ? -3.837 1.955 4.432 1.00 93.06 213 ALA A C 1
ATOM 1619 O O . ALA A 1 213 ? -4.532 1.372 5.256 1.00 93.06 213 ALA A O 1
ATOM 1620 N N . ARG A 1 214 ? -3.255 3.133 4.702 1.00 93.81 214 ARG A N 1
ATOM 1621 C CA . ARG A 1 214 ? -3.501 3.920 5.917 1.00 93.81 214 ARG A CA 1
ATOM 1622 C C . ARG A 1 214 ? -4.952 4.393 6.040 1.00 93.81 214 ARG A C 1
ATOM 1624 O O . ARG A 1 214 ? -5.442 4.533 7.157 1.00 93.81 214 ARG A O 1
ATOM 1631 N N . SER A 1 215 ? -5.590 4.721 4.913 1.00 96.44 215 SER A N 1
ATOM 1632 C CA . SER A 1 215 ? -6.941 5.283 4.853 1.00 96.44 215 SER A CA 1
ATOM 1633 C C . SER A 1 215 ? -7.566 4.991 3.491 1.00 96.44 215 SER A C 1
ATOM 1635 O O . SER A 1 215 ? -7.500 5.797 2.559 1.00 96.44 215 SER A O 1
ATOM 1637 N N . MET A 1 216 ? -8.156 3.807 3.359 1.00 97.00 216 MET A N 1
ATOM 1638 C CA . MET A 1 216 ? -8.902 3.438 2.160 1.00 97.00 216 MET A CA 1
ATOM 1639 C C . MET A 1 216 ? -10.011 2.441 2.470 1.00 97.00 216 MET A C 1
ATOM 1641 O O . MET A 1 216 ? -9.917 1.675 3.425 1.00 97.00 216 MET A O 1
ATOM 1645 N N . GLY A 1 217 ? -11.036 2.432 1.629 1.00 97.94 217 GLY A 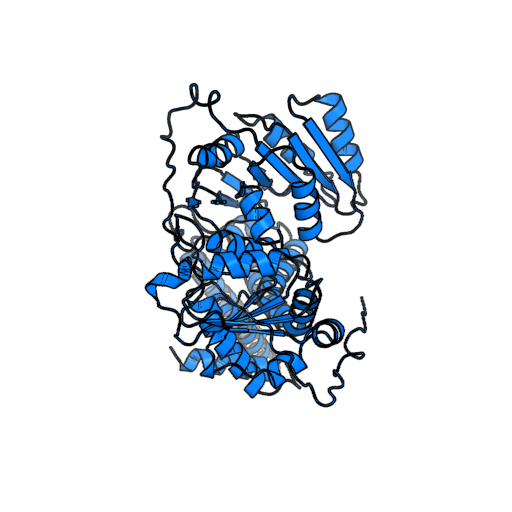N 1
ATOM 1646 C CA . GLY A 1 217 ? -12.073 1.413 1.605 1.00 97.94 217 GLY A CA 1
ATOM 1647 C C . GLY A 1 217 ? -12.178 0.792 0.224 1.00 97.94 217 GLY A C 1
ATOM 1648 O O . GLY A 1 217 ? -11.984 1.477 -0.781 1.00 97.94 217 GLY A O 1
ATOM 1649 N N . VAL A 1 218 ? -12.525 -0.487 0.159 1.00 97.88 218 VAL A N 1
ATOM 1650 C CA . VAL A 1 218 ? -12.796 -1.198 -1.096 1.00 97.88 218 VAL A CA 1
ATOM 1651 C C . VAL A 1 218 ? -13.994 -2.118 -0.939 1.00 97.88 218 VAL A C 1
ATOM 1653 O O . VAL A 1 218 ? -14.229 -2.662 0.141 1.00 97.88 218 VAL A O 1
ATOM 1656 N N . ARG A 1 219 ? -14.713 -2.356 -2.036 1.00 96.94 219 ARG A N 1
ATOM 1657 C CA . ARG A 1 219 ? -15.605 -3.516 -2.112 1.00 96.94 219 ARG A CA 1
ATOM 1658 C C . ARG A 1 219 ? -14.800 -4.789 -2.312 1.00 96.94 219 ARG A C 1
ATOM 1660 O O . ARG A 1 219 ? -13.813 -4.802 -3.055 1.00 96.94 219 ARG A O 1
ATOM 1667 N N . ARG A 1 220 ? -15.273 -5.889 -1.731 1.00 96.94 220 ARG A N 1
ATOM 1668 C CA . ARG A 1 220 ? -14.668 -7.216 -1.861 1.00 96.94 220 ARG A CA 1
ATOM 1669 C C . ARG A 1 220 ? -14.532 -7.628 -3.319 1.00 96.94 220 ARG A C 1
ATOM 1671 O O . ARG A 1 220 ? -13.482 -8.130 -3.699 1.00 96.94 220 ARG A O 1
ATOM 1678 N N . ARG A 1 221 ? -15.539 -7.340 -4.152 1.00 92.88 221 ARG A N 1
ATOM 1679 C CA . ARG A 1 221 ? -15.482 -7.628 -5.595 1.00 92.88 221 ARG A CA 1
ATOM 1680 C C . ARG A 1 221 ? -14.309 -6.947 -6.305 1.00 92.88 221 ARG A C 1
ATOM 1682 O O . ARG A 1 221 ? -13.637 -7.610 -7.085 1.00 92.88 221 ARG A O 1
ATOM 1689 N N . LEU A 1 222 ? -14.012 -5.676 -6.002 1.00 92.88 222 LEU A N 1
ATOM 1690 C CA . LEU A 1 222 ? -12.831 -4.997 -6.551 1.00 92.88 222 LEU A CA 1
ATOM 1691 C C . LEU A 1 222 ? -11.549 -5.637 -6.016 1.00 92.88 222 LEU A C 1
ATOM 1693 O O . LEU A 1 222 ? -10.644 -5.927 -6.790 1.00 92.88 222 LEU A O 1
ATOM 1697 N N . PHE A 1 223 ? -11.485 -5.873 -4.703 1.00 95.81 223 PHE A N 1
ATOM 1698 C CA . PHE A 1 223 ? -10.322 -6.484 -4.063 1.00 95.81 223 PHE A CA 1
ATOM 1699 C C . PHE A 1 223 ? -9.969 -7.840 -4.693 1.00 95.81 223 PHE A C 1
ATOM 1701 O O . PHE A 1 223 ? -8.809 -8.091 -5.010 1.00 95.81 223 PHE A O 1
ATOM 1708 N N . SER A 1 224 ? -10.975 -8.686 -4.932 1.00 92.38 224 SER A N 1
ATOM 1709 C CA . SER A 1 224 ? -10.819 -9.984 -5.593 1.00 92.38 224 SER A CA 1
ATOM 1710 C C . SER A 1 224 ? -10.483 -9.861 -7.079 1.00 92.38 224 SER A C 1
ATOM 1712 O O . SER A 1 224 ? -9.674 -10.641 -7.569 1.00 92.38 224 SER A O 1
ATOM 1714 N N . ALA A 1 225 ? -11.047 -8.878 -7.788 1.00 88.44 225 ALA A N 1
ATOM 1715 C CA . ALA A 1 225 ? -10.791 -8.668 -9.214 1.00 88.44 225 ALA A CA 1
ATOM 1716 C C . ALA A 1 225 ? -9.341 -8.266 -9.533 1.00 88.44 225 ALA A C 1
ATOM 1718 O O . ALA A 1 225 ? -8.923 -8.386 -10.680 1.00 88.44 225 ALA A O 1
ATOM 1719 N N . VAL A 1 226 ? -8.580 -7.779 -8.546 1.00 89.81 226 VAL A N 1
ATOM 1720 C CA . VAL A 1 226 ? -7.171 -7.379 -8.712 1.00 89.81 226 VAL A CA 1
ATOM 1721 C C . VAL A 1 226 ? -6.187 -8.250 -7.922 1.00 89.81 226 VAL A C 1
ATOM 1723 O O . VAL A 1 226 ? -5.046 -7.840 -7.727 1.00 89.81 226 VAL A O 1
ATOM 1726 N N . ASP A 1 227 ? -6.613 -9.436 -7.469 1.00 92.38 227 ASP A N 1
ATOM 1727 C CA . ASP A 1 227 ? -5.833 -10.379 -6.643 1.00 92.38 227 ASP A CA 1
ATOM 1728 C C . ASP A 1 227 ? -5.313 -9.808 -5.301 1.00 92.38 227 ASP A C 1
ATOM 1730 O O . ASP A 1 227 ? -4.334 -10.308 -4.736 1.00 92.38 227 ASP A O 1
ATOM 1734 N N . GLY A 1 228 ? -5.966 -8.778 -4.756 1.00 95.06 228 GLY A N 1
ATOM 1735 C CA . GLY A 1 228 ? -5.559 -8.139 -3.503 1.00 95.06 228 GLY A CA 1
ATOM 1736 C C . GLY A 1 228 ? -4.191 -7.443 -3.568 1.00 95.06 228 GLY A C 1
ATOM 1737 O O . GLY A 1 228 ? -3.710 -7.037 -4.626 1.00 95.06 228 GLY A O 1
ATOM 1738 N N . PHE A 1 229 ? -3.554 -7.260 -2.409 1.00 96.25 229 PHE A N 1
ATOM 1739 C CA . PHE A 1 229 ? -2.253 -6.599 -2.307 1.00 96.25 229 PHE A CA 1
ATOM 1740 C C . PHE A 1 229 ? -1.128 -7.467 -2.905 1.00 96.25 229 PHE A C 1
ATOM 1742 O O . PHE A 1 229 ? -1.006 -8.643 -2.551 1.00 96.25 229 PHE A O 1
ATOM 1749 N N . PRO A 1 230 ? -0.242 -6.898 -3.743 1.00 93.75 230 PRO A N 1
ATOM 1750 C CA . PRO A 1 230 ? 0.907 -7.601 -4.312 1.00 93.75 230 PRO A CA 1
ATOM 1751 C C . PRO A 1 230 ? 1.910 -8.122 -3.272 1.00 93.75 230 PRO A C 1
ATOM 1753 O O . PRO A 1 230 ? 2.685 -7.365 -2.695 1.00 93.75 230 PRO A O 1
ATOM 1756 N N . GLU A 1 231 ? 1.971 -9.441 -3.078 1.00 94.38 231 GLU A N 1
ATOM 1757 C CA . GLU A 1 231 ? 2.906 -10.062 -2.117 1.00 94.38 231 GLU A CA 1
ATOM 1758 C C . GLU A 1 231 ? 4.290 -10.369 -2.709 1.00 94.38 231 GLU A C 1
ATOM 1760 O O . GLU A 1 231 ? 5.181 -10.828 -2.000 1.00 94.38 231 GLU A O 1
ATOM 1765 N N . PHE A 1 232 ? 4.482 -10.153 -4.014 1.00 92.56 232 PHE A N 1
ATOM 1766 C CA . PHE A 1 232 ? 5.743 -10.444 -4.707 1.00 92.56 232 PHE A CA 1
ATOM 1767 C C . PHE A 1 232 ? 6.823 -9.365 -4.508 1.00 92.56 232 PHE A C 1
ATOM 1769 O O . PHE A 1 232 ? 7.971 -9.571 -4.912 1.00 92.56 232 PHE A O 1
ATOM 1776 N N . LEU A 1 233 ? 6.468 -8.230 -3.895 1.00 91.38 233 LEU A N 1
ATOM 1777 C CA . LEU A 1 233 ? 7.398 -7.166 -3.510 1.00 91.38 233 LEU A CA 1
ATOM 1778 C C . LEU A 1 233 ? 8.166 -7.550 -2.244 1.00 91.38 233 LEU A C 1
ATOM 1780 O O . LEU A 1 233 ? 7.669 -8.288 -1.395 1.00 91.38 233 LEU A O 1
ATOM 1784 N N . THR A 1 234 ? 9.387 -7.041 -2.088 1.00 89.19 234 THR A N 1
ATOM 1785 C CA . THR A 1 234 ? 10.255 -7.487 -0.991 1.00 89.19 234 THR A CA 1
ATOM 1786 C C . THR A 1 234 ? 9.863 -6.880 0.357 1.00 89.19 234 THR A C 1
ATOM 1788 O O . THR A 1 234 ? 9.928 -7.555 1.386 1.00 89.19 234 THR A O 1
ATOM 1791 N N . HIS A 1 235 ? 9.533 -5.585 0.391 1.00 79.38 235 HIS A N 1
ATOM 1792 C CA . HIS A 1 235 ? 9.450 -4.845 1.658 1.00 79.38 235 HIS A CA 1
ATOM 1793 C C . HIS A 1 235 ? 8.286 -3.860 1.771 1.00 79.38 235 HIS A C 1
ATOM 1795 O O . HIS A 1 235 ? 7.714 -3.763 2.854 1.00 79.38 235 HIS A O 1
ATOM 1801 N N . ALA A 1 236 ? 8.010 -3.086 0.722 1.00 88.56 236 ALA A N 1
ATOM 1802 C CA . ALA A 1 236 ? 6.987 -2.042 0.706 1.00 88.56 236 ALA A CA 1
ATOM 1803 C C . ALA A 1 236 ? 6.509 -1.791 -0.738 1.00 88.56 236 ALA A C 1
ATOM 1805 O O . ALA A 1 236 ? 7.007 -2.433 -1.666 1.00 88.56 236 ALA A O 1
ATOM 1806 N N . GLY A 1 237 ? 5.615 -0.815 -0.926 1.00 88.88 237 GLY A N 1
ATOM 1807 C CA . GLY A 1 237 ? 5.084 -0.403 -2.233 1.00 88.88 237 GLY A CA 1
ATOM 1808 C C . GLY A 1 237 ? 3.876 -1.227 -2.686 1.00 88.88 237 GLY A C 1
ATOM 1809 O O . GLY A 1 237 ? 3.300 -0.962 -3.739 1.00 88.88 237 GLY A O 1
ATOM 1810 N N . GLU A 1 238 ? 3.469 -2.216 -1.888 1.00 93.25 238 GLU A N 1
ATOM 1811 C CA . GLU A 1 238 ? 2.300 -3.053 -2.137 1.00 93.25 238 GLU A CA 1
ATOM 1812 C C . GLU A 1 238 ? 1.006 -2.248 -2.122 1.00 93.25 238 GLU A C 1
ATOM 1814 O O . GLU A 1 238 ? 0.129 -2.529 -2.930 1.00 93.25 238 GLU A O 1
ATOM 1819 N N . ASP A 1 239 ? 0.877 -1.249 -1.242 1.00 92.94 239 ASP A N 1
ATOM 1820 C CA . ASP A 1 239 ? -0.321 -0.417 -1.172 1.00 92.94 239 ASP A CA 1
ATOM 1821 C C . ASP A 1 239 ? -0.398 0.558 -2.344 1.00 92.94 239 ASP A C 1
ATOM 1823 O O . ASP A 1 239 ? -1.464 0.690 -2.937 1.00 92.94 239 ASP A O 1
ATOM 1827 N N . THR A 1 240 ? 0.727 1.155 -2.746 1.00 88.81 240 THR A N 1
ATOM 1828 C CA . THR A 1 240 ? 0.804 1.974 -3.959 1.00 88.81 240 THR A CA 1
ATOM 1829 C C . THR A 1 240 ? 0.438 1.151 -5.194 1.00 88.81 240 THR A C 1
ATOM 1831 O O . THR A 1 240 ? -0.397 1.575 -5.993 1.00 88.81 240 THR A O 1
ATOM 1834 N N . LEU A 1 241 ? 1.027 -0.041 -5.356 1.00 87.69 241 LEU A N 1
ATOM 1835 C CA . LEU A 1 241 ? 0.793 -0.885 -6.529 1.00 87.69 241 LEU A CA 1
ATOM 1836 C C . LEU A 1 241 ? -0.632 -1.452 -6.548 1.00 87.69 241 LEU A C 1
ATOM 1838 O O . LEU A 1 241 ? -1.290 -1.413 -7.588 1.00 87.69 241 LEU A O 1
ATOM 1842 N N . PHE A 1 242 ? -1.143 -1.892 -5.394 1.00 92.19 242 PHE A N 1
ATOM 1843 C CA . PHE A 1 242 ? -2.557 -2.225 -5.232 1.00 92.19 242 PHE A CA 1
ATOM 1844 C C . PHE A 1 242 ? -3.444 -1.032 -5.579 1.00 92.19 242 PHE A C 1
ATOM 1846 O O . PHE A 1 242 ? -4.394 -1.189 -6.329 1.00 92.19 242 PHE A O 1
ATOM 1853 N N . GLY A 1 243 ? -3.116 0.166 -5.094 1.00 89.69 243 GLY A N 1
ATOM 1854 C CA . GLY A 1 243 ? -3.851 1.392 -5.376 1.00 89.69 243 GLY A CA 1
ATOM 1855 C C . GLY A 1 243 ? -3.925 1.708 -6.867 1.00 89.69 243 GLY A C 1
ATOM 1856 O O . GLY A 1 243 ? -4.979 2.122 -7.337 1.00 89.69 243 GLY A O 1
ATOM 1857 N N . VAL A 1 244 ? -2.855 1.455 -7.629 1.00 84.94 244 VAL A N 1
ATOM 1858 C CA . VAL A 1 244 ? -2.862 1.575 -9.097 1.00 84.94 244 VAL A CA 1
ATOM 1859 C C . VAL A 1 244 ? -3.814 0.555 -9.726 1.00 84.94 244 VAL A C 1
ATOM 1861 O O . VAL A 1 244 ? -4.677 0.952 -10.509 1.00 84.94 244 VAL A O 1
ATOM 1864 N N . TYR A 1 245 ? -3.700 -0.731 -9.374 1.00 86.69 245 TYR A N 1
ATOM 1865 C CA . TYR A 1 245 ? -4.576 -1.779 -9.914 1.00 86.69 245 TYR A CA 1
ATOM 1866 C C . TYR A 1 245 ? -6.043 -1.536 -9.558 1.00 86.69 245 TYR A C 1
ATOM 1868 O O . TYR A 1 245 ? -6.898 -1.497 -10.437 1.00 86.69 245 TYR A O 1
ATOM 1876 N N . ALA A 1 246 ? -6.319 -1.305 -8.276 1.00 88.88 246 ALA A N 1
ATOM 1877 C CA . ALA A 1 246 ? -7.642 -1.059 -7.732 1.00 88.88 246 ALA A CA 1
ATOM 1878 C C . ALA A 1 246 ? -8.275 0.187 -8.344 1.00 88.88 246 ALA A C 1
ATOM 1880 O O . ALA A 1 246 ? -9.446 0.151 -8.702 1.00 88.88 246 ALA A O 1
ATOM 1881 N N . LYS A 1 247 ? -7.514 1.279 -8.501 1.00 85.75 247 LYS A N 1
ATOM 1882 C CA . LYS A 1 247 ? -8.029 2.489 -9.136 1.00 85.75 247 LYS A CA 1
ATOM 1883 C C . LYS A 1 247 ? -8.408 2.197 -10.579 1.00 85.75 247 LYS A C 1
ATOM 1885 O O . LYS A 1 247 ? -9.559 2.407 -10.905 1.00 85.75 247 LYS A O 1
ATOM 1890 N N . CYS A 1 248 ? -7.519 1.636 -11.398 1.00 80.62 248 CYS A N 1
ATOM 1891 C CA . CYS A 1 248 ? -7.815 1.380 -12.814 1.00 80.62 248 CYS A CA 1
ATOM 1892 C C . CYS A 1 248 ? -8.939 0.350 -13.043 1.00 80.62 248 CYS A C 1
ATOM 1894 O O . CYS A 1 248 ? -9.648 0.428 -14.040 1.00 80.62 248 CYS A O 1
ATOM 1896 N N . ALA A 1 249 ? -9.105 -0.610 -12.129 1.00 81.62 249 ALA A N 1
ATOM 1897 C CA . ALA A 1 249 ? -10.141 -1.641 -12.191 1.00 81.62 249 ALA A CA 1
ATOM 1898 C C . ALA A 1 249 ? -11.495 -1.210 -11.592 1.00 81.62 249 ALA A C 1
ATOM 1900 O O . ALA A 1 249 ? -12.490 -1.922 -11.740 1.00 81.62 249 ALA A O 1
ATOM 1901 N N . ALA A 1 250 ? -11.556 -0.086 -10.872 1.00 85.31 250 ALA A N 1
ATOM 1902 C CA . ALA A 1 250 ? -12.773 0.342 -10.191 1.00 85.31 250 ALA A CA 1
ATOM 1903 C C . ALA A 1 250 ? -13.818 0.868 -11.183 1.00 85.31 250 ALA A C 1
ATOM 1905 O O . ALA A 1 250 ? -13.524 1.736 -12.004 1.00 85.31 250 ALA A O 1
ATOM 1906 N N . ARG A 1 251 ? -15.082 0.458 -11.007 1.00 83.06 251 ARG A N 1
ATOM 1907 C CA . ARG A 1 251 ? -16.216 1.098 -11.700 1.00 83.06 251 ARG A CA 1
ATOM 1908 C C . ARG A 1 251 ? -16.458 2.515 -11.202 1.00 83.06 251 ARG A C 1
ATOM 1910 O O . ARG A 1 251 ? -16.983 3.347 -11.919 1.00 83.06 251 ARG A O 1
ATOM 1917 N N . GLY A 1 252 ? -16.095 2.812 -9.962 1.00 85.12 252 GLY A N 1
ATOM 1918 C CA . GLY A 1 252 ? -16.258 4.139 -9.389 1.00 85.12 252 GLY A CA 1
ATOM 1919 C C . GLY A 1 252 ? -15.271 4.369 -8.265 1.00 85.12 252 GLY A C 1
ATOM 1920 O O . GLY A 1 252 ? -15.063 3.501 -7.415 1.00 85.12 252 GLY A O 1
ATOM 1921 N N . VAL A 1 253 ? -14.681 5.560 -8.257 1.00 87.81 253 VAL A N 1
ATOM 1922 C CA . VAL A 1 253 ? -13.699 5.974 -7.258 1.00 87.81 253 VAL A CA 1
ATOM 1923 C C . VAL A 1 253 ? -14.225 7.203 -6.527 1.00 87.81 253 VAL A C 1
ATOM 1925 O O . VAL A 1 253 ? -14.568 8.205 -7.156 1.00 87.81 253 VAL A O 1
ATOM 1928 N N . ALA A 1 254 ? -14.271 7.136 -5.201 1.00 90.94 254 ALA A N 1
ATOM 1929 C CA . ALA A 1 254 ? -14.581 8.264 -4.335 1.00 90.94 254 ALA A CA 1
ATOM 1930 C C . ALA A 1 254 ? -13.296 8.793 -3.690 1.00 90.94 254 ALA A C 1
ATOM 1932 O O . ALA A 1 254 ? -12.518 8.028 -3.123 1.00 90.94 254 ALA A O 1
ATOM 1933 N N . PHE A 1 255 ? -13.081 10.106 -3.744 1.00 90.94 255 PHE A N 1
ATOM 1934 C CA . PHE A 1 255 ? -12.030 10.767 -2.971 1.00 90.94 255 PHE A CA 1
ATOM 1935 C C . PHE A 1 255 ? -12.660 11.442 -1.750 1.00 90.94 255 PHE A C 1
ATOM 1937 O O . PHE A 1 255 ? -13.455 12.370 -1.900 1.00 90.94 255 PHE A O 1
ATOM 1944 N N . VAL A 1 256 ? -12.304 10.975 -0.552 1.00 92.81 256 VAL A N 1
ATOM 1945 C CA . VAL A 1 256 ? -12.921 11.355 0.728 1.00 92.81 256 VAL A CA 1
ATOM 1946 C C . VAL A 1 256 ? -11.870 12.029 1.624 1.00 92.81 256 VAL A C 1
ATOM 1948 O O . VAL A 1 256 ? -11.405 11.442 2.601 1.00 92.81 256 VAL A O 1
ATOM 1951 N N . PRO A 1 257 ? -11.465 13.281 1.331 1.00 91.12 257 PRO A N 1
ATOM 1952 C CA . PRO A 1 257 ? -10.389 13.962 2.058 1.00 91.12 257 PRO A CA 1
ATOM 1953 C C . PRO A 1 257 ? -10.714 14.275 3.527 1.00 91.12 257 PRO A C 1
ATOM 1955 O O . PRO A 1 257 ? -9.837 14.664 4.301 1.00 91.12 257 PRO A O 1
ATOM 1958 N N . SER A 1 258 ? -11.985 14.152 3.908 1.00 91.75 258 SER A N 1
ATOM 1959 C CA . SER A 1 258 ? -12.442 14.268 5.287 1.00 91.75 258 SER A CA 1
ATOM 1960 C C . SER A 1 258 ? -12.233 12.978 6.086 1.00 91.75 258 SER A C 1
ATOM 1962 O O . SER A 1 258 ? -12.192 13.059 7.305 1.00 91.75 258 SER A O 1
ATOM 1964 N N . ALA A 1 259 ? -12.065 11.806 5.465 1.00 94.56 259 ALA A N 1
ATOM 1965 C CA . ALA A 1 259 ? -11.713 10.580 6.181 1.00 94.56 259 ALA A CA 1
ATOM 1966 C C . ALA A 1 259 ? -10.208 10.564 6.474 1.00 94.56 259 ALA A C 1
ATOM 1968 O O . ALA A 1 259 ? -9.402 10.101 5.658 1.00 94.56 259 ALA A O 1
ATOM 1969 N N . ARG A 1 260 ? -9.822 11.129 7.620 1.00 93.62 260 ARG A N 1
ATOM 1970 C CA . ARG A 1 260 ? -8.429 11.464 7.919 1.00 93.62 260 ARG A CA 1
ATOM 1971 C C . ARG A 1 260 ? -7.830 10.477 8.899 1.00 93.62 260 ARG A C 1
ATOM 1973 O O . ARG A 1 260 ? -8.444 10.089 9.886 1.00 93.62 260 ARG A O 1
ATOM 1980 N N . VAL A 1 261 ? -6.576 10.136 8.648 1.00 95.25 261 VAL A N 1
ATOM 1981 C CA . VAL A 1 261 ? -5.736 9.448 9.624 1.00 95.25 261 VAL A CA 1
ATOM 1982 C C . VAL A 1 261 ? -4.478 10.264 9.877 1.00 95.25 261 VAL A C 1
ATOM 1984 O O . VAL A 1 261 ? -3.889 10.829 8.954 1.00 95.25 261 VAL A O 1
ATOM 1987 N N . THR A 1 262 ? -4.049 10.322 11.129 1.00 93.69 262 THR A N 1
ATOM 1988 C CA . THR A 1 262 ? -2.788 10.962 11.503 1.00 93.69 262 THR A CA 1
ATOM 1989 C C . THR A 1 262 ? -1.678 9.921 11.482 1.00 93.69 262 THR A C 1
ATOM 1991 O O . THR A 1 262 ? -1.696 8.973 12.262 1.00 93.69 262 THR A O 1
ATOM 1994 N N . TRP A 1 263 ? -0.710 10.082 10.587 1.00 91.31 263 TRP A N 1
ATOM 1995 C CA . TRP A 1 263 ? 0.441 9.202 10.435 1.00 91.31 263 TRP A CA 1
ATOM 1996 C C . TRP A 1 263 ? 1.636 9.713 11.238 1.00 91.31 263 TRP A C 1
ATOM 1998 O O . TRP A 1 263 ? 2.105 10.839 11.047 1.00 91.31 263 TRP A O 1
ATOM 2008 N N . GLN A 1 264 ? 2.174 8.860 12.106 1.00 87.94 264 GLN A N 1
ATOM 2009 C CA . GLN A 1 264 ? 3.377 9.178 12.865 1.00 87.94 264 GLN A CA 1
ATOM 2010 C C . GLN A 1 264 ? 4.622 9.075 11.984 1.00 87.94 264 GLN A C 1
ATOM 2012 O O . GLN A 1 264 ? 5.039 7.992 11.568 1.00 87.94 264 GLN A O 1
ATOM 2017 N N . LEU A 1 265 ? 5.238 10.224 11.708 1.00 87.69 265 LEU A N 1
ATOM 2018 C CA . LEU A 1 265 ? 6.483 10.281 10.954 1.00 87.69 265 LEU A CA 1
ATOM 2019 C C . LEU A 1 265 ? 7.671 9.768 11.778 1.00 87.69 265 LEU A C 1
ATOM 2021 O O . LEU A 1 265 ? 7.690 9.925 13.001 1.00 87.69 265 LEU A O 1
ATOM 2025 N N . PRO A 1 266 ? 8.717 9.234 11.118 1.00 87.38 266 PRO A N 1
ATOM 2026 C CA . PRO A 1 266 ? 9.946 8.851 11.797 1.00 87.38 266 PRO A CA 1
ATOM 2027 C C . PRO A 1 266 ? 10.512 9.981 12.666 1.00 87.38 266 PRO A C 1
ATOM 2029 O O . PRO A 1 266 ? 10.658 11.115 12.210 1.00 87.38 266 PRO A O 1
ATOM 2032 N N . THR A 1 267 ? 10.879 9.648 13.906 1.00 84.44 267 THR A N 1
ATOM 2033 C CA . THR A 1 267 ? 11.460 10.574 14.899 1.00 84.44 267 THR A CA 1
ATOM 2034 C C . THR A 1 267 ? 12.947 10.331 15.165 1.00 84.44 267 THR A C 1
ATOM 2036 O O . THR A 1 267 ? 13.581 11.126 15.854 1.00 84.44 267 THR A O 1
ATOM 2039 N N . SER A 1 268 ? 13.539 9.294 14.559 1.00 87.75 268 SER A N 1
ATOM 2040 C CA . SER A 1 268 ? 14.983 9.028 14.584 1.00 87.75 268 SER A CA 1
ATOM 2041 C C . SER A 1 268 ? 15.559 8.843 13.175 1.00 87.75 268 SER A C 1
ATOM 2043 O O . SER A 1 268 ? 14.855 8.424 12.253 1.00 87.75 268 SER A O 1
ATOM 2045 N N . ASN A 1 269 ? 16.863 9.087 13.018 1.00 88.44 269 ASN A N 1
ATOM 2046 C CA . ASN A 1 269 ? 17.579 8.867 11.756 1.00 88.44 269 ASN A CA 1
ATOM 2047 C C . ASN A 1 269 ? 17.518 7.400 11.298 1.00 88.44 269 ASN A C 1
ATOM 2049 O O . ASN A 1 269 ? 17.387 7.127 10.108 1.00 88.44 269 ASN A O 1
ATOM 2053 N N . VAL A 1 270 ? 17.573 6.450 12.237 1.00 91.00 270 VAL A N 1
ATOM 2054 C CA . VAL A 1 270 ? 17.508 5.012 11.931 1.00 91.00 270 VAL A CA 1
ATOM 2055 C C . VAL A 1 270 ? 16.130 4.642 11.385 1.00 91.00 270 VAL A C 1
ATOM 2057 O O . VAL A 1 270 ? 16.030 3.944 10.375 1.00 91.00 270 VAL A O 1
ATOM 2060 N N . THR A 1 271 ? 15.062 5.129 12.021 1.00 89.69 271 THR A N 1
ATOM 2061 C CA . THR A 1 271 ? 13.687 4.883 11.569 1.00 89.69 271 THR A CA 1
ATOM 2062 C C . THR A 1 271 ? 13.418 5.572 10.233 1.00 89.69 271 THR A C 1
ATOM 2064 O O . THR A 1 271 ? 12.804 4.964 9.357 1.00 89.69 271 THR A O 1
ATOM 2067 N N . LEU A 1 272 ? 13.927 6.795 10.035 1.00 91.56 272 LEU A N 1
ATOM 2068 C CA . LEU A 1 272 ? 13.856 7.515 8.760 1.00 91.56 272 LEU A CA 1
ATOM 2069 C C . LEU A 1 272 ? 14.516 6.687 7.657 1.00 91.56 272 LEU A C 1
ATOM 2071 O O . LEU A 1 272 ? 13.870 6.404 6.649 1.00 91.56 272 LEU A O 1
ATOM 2075 N N . TRP A 1 273 ? 15.755 6.234 7.883 1.00 92.88 273 TRP A N 1
ATOM 2076 C CA . TRP A 1 273 ? 16.490 5.427 6.913 1.00 92.88 273 TRP A CA 1
ATOM 2077 C C . TRP A 1 273 ? 15.715 4.177 6.525 1.00 92.88 273 TRP A C 1
ATOM 2079 O O . TRP A 1 273 ? 15.445 3.965 5.347 1.00 92.88 273 TRP A O 1
ATOM 2089 N N . LYS A 1 274 ? 15.301 3.375 7.511 1.00 92.75 274 LYS A N 1
ATOM 2090 C CA . LYS A 1 274 ? 14.555 2.135 7.264 1.00 92.75 274 LYS A CA 1
ATOM 2091 C C . LYS A 1 274 ? 13.254 2.389 6.499 1.00 92.75 274 LYS A C 1
ATOM 2093 O O . LYS A 1 274 ? 12.955 1.640 5.575 1.00 92.75 274 LYS A O 1
ATOM 2098 N N . THR A 1 275 ? 12.502 3.426 6.864 1.00 91.75 275 THR A N 1
ATOM 2099 C CA . THR A 1 275 ? 11.185 3.721 6.278 1.00 91.75 275 THR A CA 1
ATOM 2100 C C . THR A 1 275 ? 11.309 4.154 4.820 1.00 91.75 275 THR A C 1
ATOM 2102 O O . THR A 1 275 ? 10.763 3.504 3.932 1.00 91.75 275 THR A O 1
ATOM 2105 N N . PHE A 1 276 ? 12.078 5.211 4.551 1.00 91.75 276 PHE A N 1
ATOM 2106 C CA . PHE A 1 276 ? 12.157 5.783 3.206 1.00 91.75 276 PHE A CA 1
ATOM 2107 C C . PHE A 1 276 ? 12.996 4.938 2.244 1.00 91.75 276 PHE A C 1
ATOM 2109 O O . PHE A 1 276 ? 12.683 4.900 1.057 1.00 91.75 276 PHE A O 1
ATOM 2116 N N . PHE A 1 277 ? 13.990 4.191 2.743 1.00 93.44 277 PHE A N 1
ATOM 2117 C CA . PHE A 1 277 ? 14.674 3.182 1.933 1.00 93.44 277 PHE A CA 1
ATOM 2118 C C . PHE A 1 277 ? 13.697 2.107 1.448 1.00 93.44 277 PHE A C 1
ATOM 2120 O O . PHE A 1 277 ? 13.690 1.784 0.264 1.00 93.44 277 PHE A O 1
ATOM 2127 N N . ARG A 1 278 ? 12.861 1.563 2.349 1.00 93.50 278 ARG A N 1
ATOM 2128 C CA . ARG A 1 278 ? 11.882 0.524 2.000 1.00 93.50 278 ARG A CA 1
ATOM 2129 C C . ARG A 1 278 ? 10.855 1.040 1.003 1.00 93.50 278 ARG A C 1
ATOM 2131 O O . ARG A 1 278 ? 10.630 0.354 0.017 1.00 93.50 278 ARG A O 1
ATOM 2138 N N . TYR A 1 279 ? 10.294 2.231 1.226 1.00 91.00 279 TYR A N 1
ATOM 2139 C CA . TYR A 1 279 ? 9.319 2.829 0.306 1.00 91.00 279 TYR A CA 1
ATOM 2140 C C . TYR A 1 279 ? 9.908 3.007 -1.094 1.00 91.00 279 TYR A C 1
ATOM 2142 O O . TYR A 1 279 ? 9.388 2.439 -2.047 1.00 91.00 279 TYR A O 1
ATOM 2150 N N . SER A 1 280 ? 11.057 3.678 -1.220 1.00 89.31 280 SER A N 1
ATOM 2151 C CA . SER A 1 280 ? 11.662 3.898 -2.538 1.00 89.31 280 SER A CA 1
ATOM 2152 C C . SER A 1 280 ? 12.170 2.617 -3.206 1.00 89.31 280 SER A C 1
ATOM 2154 O O . SER A 1 280 ? 12.152 2.531 -4.432 1.00 89.31 280 SER A O 1
ATOM 2156 N N . ALA A 1 281 ? 12.614 1.616 -2.437 1.00 90.56 281 ALA A N 1
ATOM 2157 C CA . ALA A 1 281 ? 12.942 0.301 -2.986 1.00 90.56 281 ALA A CA 1
ATOM 2158 C C . ALA A 1 281 ? 11.693 -0.424 -3.497 1.00 90.56 281 ALA A C 1
ATOM 2160 O O . ALA A 1 281 ? 11.721 -0.953 -4.603 1.00 90.56 281 ALA A O 1
ATOM 2161 N N . GLY A 1 282 ? 10.607 -0.405 -2.724 1.00 89.81 282 GLY A N 1
ATOM 2162 C CA . GLY A 1 282 ? 9.321 -0.995 -3.081 1.00 89.81 282 GLY A CA 1
ATOM 2163 C C . GLY A 1 282 ? 8.717 -0.395 -4.345 1.00 89.81 282 GLY A C 1
ATOM 2164 O O . GLY A 1 282 ? 8.368 -1.129 -5.266 1.00 89.81 282 GLY A O 1
ATOM 2165 N N . ASP A 1 283 ? 8.689 0.936 -4.436 1.00 86.00 283 ASP A N 1
ATOM 2166 C CA . ASP A 1 283 ? 8.201 1.646 -5.621 1.00 86.00 283 ASP A CA 1
ATOM 2167 C C . ASP A 1 283 ? 9.017 1.264 -6.868 1.00 86.00 283 ASP A C 1
ATOM 2169 O O . ASP A 1 283 ? 8.459 0.935 -7.916 1.00 86.00 283 ASP A O 1
ATOM 2173 N N . ALA A 1 284 ? 10.349 1.203 -6.754 1.00 84.69 284 ALA A N 1
ATOM 2174 C CA . ALA A 1 284 ? 11.216 0.781 -7.855 1.00 84.69 284 ALA A CA 1
ATOM 2175 C C . ALA A 1 284 ? 11.048 -0.703 -8.237 1.00 84.69 284 ALA A C 1
ATOM 2177 O O . ALA A 1 284 ? 11.095 -1.035 -9.425 1.00 84.69 284 ALA A O 1
ATOM 2178 N N . GLU A 1 285 ? 10.849 -1.586 -7.252 1.00 87.44 285 GLU A N 1
ATOM 2179 C CA . GLU A 1 285 ? 10.562 -3.014 -7.444 1.00 87.44 285 GLU A CA 1
ATOM 2180 C C . GLU A 1 285 ? 9.239 -3.227 -8.180 1.00 87.44 285 GLU A C 1
ATOM 2182 O O . GLU A 1 285 ? 9.211 -3.946 -9.177 1.00 87.44 285 GLU A O 1
ATOM 2187 N N . GLY A 1 286 ? 8.173 -2.550 -7.739 1.00 79.94 286 GLY A N 1
ATOM 2188 C CA . GLY A 1 286 ? 6.849 -2.568 -8.369 1.00 79.94 286 GLY A CA 1
ATOM 2189 C C . GLY A 1 286 ? 6.798 -1.837 -9.709 1.00 79.94 286 GLY A C 1
ATOM 2190 O O . GLY A 1 286 ? 5.757 -1.786 -10.358 1.00 79.94 286 GLY A O 1
ATOM 2191 N N . GLY A 1 287 ? 7.922 -1.257 -10.132 1.00 76.81 287 GLY A N 1
ATOM 2192 C CA . GLY A 1 287 ? 8.028 -0.520 -11.374 1.00 76.81 287 GLY A CA 1
ATOM 2193 C C . GLY A 1 287 ? 7.332 0.831 -11.346 1.00 76.81 287 GLY A C 1
ATOM 2194 O O . GLY A 1 287 ? 7.238 1.438 -12.401 1.00 76.81 287 GLY A O 1
ATOM 2195 N N . ILE A 1 288 ? 6.902 1.327 -10.187 1.00 72.25 288 ILE A N 1
ATOM 2196 C CA . ILE A 1 288 ? 6.307 2.650 -10.001 1.00 72.25 288 ILE A CA 1
ATOM 2197 C C . ILE A 1 288 ? 7.431 3.681 -10.041 1.00 72.25 288 ILE A C 1
ATOM 2199 O O . ILE A 1 288 ? 8.009 4.079 -9.033 1.00 72.25 288 ILE A O 1
ATOM 2203 N N . VAL A 1 289 ? 7.793 4.087 -11.254 1.00 62.78 289 VAL A N 1
ATOM 2204 C CA . VAL A 1 289 ? 8.895 5.017 -11.476 1.00 62.78 289 VAL A CA 1
ATOM 2205 C C . VAL A 1 289 ? 8.356 6.343 -11.985 1.00 62.78 289 VAL A C 1
ATOM 2207 O O . VAL A 1 289 ? 8.233 6.567 -13.186 1.00 62.78 289 VAL A O 1
ATOM 2210 N N . ASP A 1 290 ? 8.047 7.237 -11.050 1.00 61.47 290 ASP A N 1
ATOM 2211 C CA . ASP A 1 290 ? 7.794 8.640 -11.378 1.00 61.47 290 ASP A CA 1
ATOM 2212 C C . ASP A 1 290 ? 9.122 9.379 -11.635 1.00 61.47 290 ASP A C 1
ATOM 2214 O O . ASP A 1 290 ? 10.171 9.060 -11.065 1.00 61.47 290 ASP A O 1
ATOM 2218 N N . TRP A 1 291 ? 9.072 10.424 -12.457 1.00 56.56 291 TRP A N 1
ATOM 2219 C CA . TRP A 1 291 ? 10.165 11.356 -12.714 1.00 56.56 291 TRP A CA 1
ATOM 2220 C C . TRP A 1 291 ? 10.795 11.899 -11.425 1.00 56.56 291 TRP A C 1
ATOM 2222 O O . TRP A 1 291 ? 12.000 12.156 -11.370 1.00 56.56 291 TRP A O 1
ATOM 2232 N N . VAL A 1 292 ? 10.003 12.019 -10.358 1.00 64.19 292 VAL A N 1
ATOM 2233 C CA . VAL A 1 292 ? 10.478 12.455 -9.042 1.00 64.19 292 VAL A CA 1
ATOM 2234 C C . VAL A 1 292 ? 11.546 11.508 -8.471 1.00 64.19 292 VAL A C 1
ATOM 2236 O O . VAL A 1 292 ? 12.537 11.979 -7.911 1.00 64.19 292 VAL A O 1
ATOM 2239 N N . HIS A 1 293 ? 11.444 10.199 -8.721 1.00 66.81 293 HIS A N 1
ATOM 2240 C CA . HIS A 1 293 ? 12.444 9.219 -8.291 1.00 66.81 293 HIS A CA 1
ATOM 2241 C C . HIS A 1 293 ? 13.774 9.338 -9.028 1.00 66.81 293 HIS A C 1
ATOM 2243 O O . HIS A 1 293 ? 14.839 9.272 -8.407 1.00 66.81 293 HIS A O 1
ATOM 2249 N N . TYR A 1 294 ? 13.735 9.637 -10.325 1.00 65.88 294 TYR A N 1
ATOM 2250 C CA . TYR A 1 294 ? 14.944 9.977 -11.072 1.00 65.88 294 TYR A CA 1
ATOM 2251 C C . TYR A 1 294 ? 15.578 11.274 -10.576 1.00 65.88 294 TYR A C 1
ATOM 2253 O O . TYR A 1 294 ? 16.802 11.362 -10.487 1.00 65.88 294 TYR A O 1
ATOM 2261 N N . ILE A 1 295 ? 14.764 12.266 -10.203 1.00 68.31 295 ILE A N 1
ATOM 2262 C CA . ILE A 1 295 ? 15.259 13.493 -9.577 1.00 68.31 295 ILE A CA 1
ATOM 2263 C C . ILE A 1 295 ? 15.949 13.171 -8.247 1.00 68.31 295 ILE A C 1
ATOM 2265 O O . ILE A 1 295 ? 17.017 13.723 -7.993 1.00 68.31 295 ILE A O 1
ATOM 2269 N N . TRP A 1 296 ? 15.399 12.291 -7.404 1.00 70.06 296 TRP A N 1
ATOM 2270 C CA . TRP A 1 296 ? 16.053 11.891 -6.151 1.00 70.06 296 TRP A CA 1
ATOM 2271 C C . TRP A 1 296 ? 17.375 11.164 -6.394 1.00 70.06 296 TRP A C 1
ATOM 2273 O O . TRP A 1 296 ? 18.379 11.533 -5.789 1.00 70.06 296 TRP A O 1
ATOM 2283 N N . ALA A 1 297 ? 17.418 10.211 -7.328 1.00 69.94 297 ALA A N 1
ATOM 2284 C CA . ALA A 1 297 ? 18.653 9.520 -7.696 1.00 69.94 297 ALA A CA 1
ATOM 2285 C C . ALA A 1 297 ? 19.716 10.489 -8.253 1.00 69.94 297 ALA A C 1
ATOM 2287 O O . ALA A 1 297 ? 20.881 10.436 -7.855 1.00 69.94 297 ALA A O 1
ATOM 2288 N N . ALA A 1 298 ? 19.316 11.426 -9.117 1.00 71.25 298 ALA A N 1
ATOM 2289 C CA . ALA A 1 298 ? 20.205 12.452 -9.657 1.00 71.25 298 ALA A CA 1
ATOM 2290 C C . ALA A 1 298 ? 20.692 13.424 -8.571 1.00 71.25 298 ALA A C 1
ATOM 2292 O O . ALA A 1 298 ? 21.877 13.750 -8.523 1.00 71.25 298 ALA A O 1
ATOM 2293 N N . LYS A 1 299 ? 19.808 13.853 -7.659 1.00 72.88 299 LYS A N 1
ATOM 2294 C CA . LYS A 1 299 ? 20.174 14.674 -6.493 1.00 72.88 299 LYS A CA 1
ATOM 2295 C C . LYS A 1 299 ? 21.166 13.942 -5.598 1.00 72.88 299 LYS A C 1
ATOM 2297 O O . LYS A 1 299 ? 22.155 14.542 -5.194 1.00 72.88 299 LYS A O 1
ATOM 2302 N N . MET A 1 300 ? 20.935 12.659 -5.323 1.00 75.25 300 MET A N 1
ATOM 2303 C CA . MET A 1 300 ? 21.849 11.827 -4.543 1.00 75.25 300 MET A CA 1
ATOM 2304 C C . MET A 1 300 ? 23.238 11.789 -5.178 1.00 75.25 300 MET A C 1
ATOM 2306 O O . MET A 1 300 ? 24.225 12.065 -4.502 1.00 75.25 300 MET A O 1
ATOM 2310 N N . ALA A 1 301 ? 23.326 11.514 -6.476 1.00 71.94 301 ALA A N 1
ATOM 2311 C CA . ALA A 1 301 ? 24.611 11.492 -7.160 1.00 71.94 301 ALA A CA 1
ATOM 2312 C C . ALA A 1 301 ? 25.284 12.867 -7.227 1.00 71.94 301 ALA A C 1
ATOM 2314 O O . ALA A 1 301 ? 26.494 12.956 -7.043 1.00 71.94 301 ALA A O 1
ATOM 2315 N N . GLY A 1 302 ? 24.511 13.942 -7.406 1.00 72.31 302 GLY A N 1
ATOM 2316 C CA . GLY A 1 302 ? 25.017 15.310 -7.309 1.00 72.31 302 GLY A CA 1
ATOM 2317 C C . GLY A 1 302 ? 25.604 15.618 -5.928 1.00 72.31 302 GLY A C 1
ATOM 2318 O O . GLY A 1 302 ? 26.686 16.190 -5.841 1.00 72.31 302 GLY A O 1
ATOM 2319 N N . MET A 1 303 ? 24.944 15.186 -4.848 1.00 74.56 303 MET A N 1
ATOM 2320 C CA . MET A 1 303 ? 25.459 15.340 -3.482 1.00 74.56 303 MET A CA 1
ATOM 2321 C C . MET A 1 303 ? 26.734 14.526 -3.246 1.00 74.56 303 MET A C 1
ATOM 2323 O O . MET A 1 303 ? 27.671 15.044 -2.646 1.00 74.56 303 MET A O 1
ATOM 2327 N N . LEU A 1 304 ? 26.801 13.281 -3.731 1.00 73.88 304 LEU A N 1
ATOM 2328 C CA . LEU A 1 304 ? 28.006 12.450 -3.626 1.00 73.88 304 LEU A CA 1
ATOM 2329 C C . LEU A 1 304 ? 29.170 13.039 -4.433 1.00 73.88 304 LEU A C 1
ATOM 2331 O O . LEU A 1 304 ? 30.294 13.083 -3.941 1.00 73.88 304 LEU A O 1
ATOM 2335 N N . GLY A 1 305 ? 28.896 13.545 -5.638 1.00 72.44 305 GLY A N 1
ATOM 2336 C CA . GLY A 1 305 ? 29.880 14.238 -6.466 1.00 72.44 305 GLY A CA 1
ATOM 2337 C C . GLY A 1 305 ? 30.397 15.515 -5.804 1.00 72.44 305 GLY A C 1
ATOM 2338 O O . GLY A 1 305 ? 31.603 15.746 -5.779 1.00 72.44 305 GLY A O 1
ATOM 2339 N N . LEU A 1 306 ? 29.508 16.307 -5.197 1.00 73.62 306 LEU A N 1
ATOM 2340 C CA . LEU A 1 306 ? 29.893 17.491 -4.430 1.00 73.62 306 LEU A CA 1
ATOM 2341 C C . LEU A 1 306 ? 30.725 17.121 -3.194 1.00 73.62 306 LEU A C 1
ATOM 2343 O O . LEU A 1 306 ? 31.741 17.758 -2.942 1.00 73.62 306 LEU A O 1
ATOM 2347 N N . ALA A 1 307 ? 30.341 16.084 -2.448 1.00 74.50 307 ALA A N 1
ATOM 2348 C CA . ALA A 1 307 ? 31.095 15.616 -1.286 1.00 74.50 307 ALA A CA 1
ATOM 2349 C C . ALA A 1 307 ? 32.499 15.123 -1.674 1.00 74.50 307 ALA A C 1
ATOM 2351 O O . ALA A 1 307 ? 33.473 15.463 -1.006 1.00 74.50 307 ALA A O 1
ATOM 2352 N N . ALA A 1 308 ? 32.617 14.379 -2.778 1.00 75.50 308 ALA A N 1
ATOM 2353 C CA . ALA A 1 308 ? 33.902 13.944 -3.317 1.00 75.50 308 ALA A CA 1
ATOM 2354 C C . ALA A 1 308 ? 34.756 15.135 -3.770 1.00 75.50 308 ALA A C 1
ATOM 2356 O O . ALA A 1 308 ? 35.941 15.186 -3.452 1.00 75.50 308 ALA A O 1
ATOM 2357 N N . LEU A 1 309 ? 34.152 16.120 -4.447 1.00 76.69 309 LEU A N 1
ATOM 2358 C CA . LEU A 1 309 ? 34.839 17.349 -4.836 1.00 76.69 309 LEU A CA 1
ATOM 2359 C C . LEU A 1 309 ? 35.368 18.090 -3.606 1.00 76.69 309 LEU A C 1
ATOM 2361 O O . LEU A 1 309 ? 36.551 18.397 -3.578 1.00 76.69 309 LEU A O 1
ATOM 2365 N N . ILE A 1 310 ? 34.532 18.300 -2.581 1.00 75.56 310 ILE A N 1
ATOM 2366 C CA . ILE A 1 310 ? 34.922 18.940 -1.315 1.00 75.56 310 ILE A CA 1
ATOM 2367 C C . ILE A 1 310 ? 36.060 18.173 -0.643 1.00 75.56 310 ILE A C 1
ATOM 2369 O O . ILE A 1 310 ? 36.997 18.795 -0.147 1.00 75.56 310 ILE A O 1
ATOM 2373 N N . ALA A 1 311 ? 35.997 16.841 -0.610 1.00 75.50 311 ALA A N 1
ATOM 2374 C CA . ALA A 1 311 ? 37.044 16.019 -0.015 1.00 75.50 311 ALA A CA 1
ATOM 2375 C C . ALA A 1 311 ? 38.367 16.187 -0.773 1.00 75.50 311 ALA A C 1
ATOM 2377 O O . ALA A 1 311 ? 39.392 16.466 -0.156 1.00 75.50 311 ALA A O 1
ATOM 2378 N N . VAL A 1 312 ? 38.337 16.105 -2.106 1.00 78.31 312 VAL A N 1
ATOM 2379 C CA . VAL A 1 312 ? 39.518 16.282 -2.962 1.00 78.31 312 VAL A CA 1
ATOM 2380 C C . VAL A 1 312 ? 40.096 17.686 -2.811 1.00 78.31 312 VAL A C 1
ATOM 2382 O O . VAL A 1 312 ? 41.286 17.833 -2.562 1.00 78.31 312 VAL A O 1
ATOM 2385 N N . THR A 1 313 ? 39.279 18.733 -2.894 1.00 71.25 313 THR A N 1
ATOM 2386 C CA . THR A 1 313 ? 39.757 20.111 -2.742 1.00 71.25 313 THR A CA 1
ATOM 2387 C C . THR A 1 313 ? 40.225 20.407 -1.323 1.00 71.25 313 THR A C 1
ATOM 2389 O O . THR A 1 313 ? 41.173 21.162 -1.167 1.00 71.25 313 THR A O 1
ATOM 2392 N N . SER A 1 314 ? 39.635 19.805 -0.286 1.00 71.62 314 SER A N 1
ATOM 2393 C CA . SER A 1 314 ? 40.122 19.953 1.095 1.00 71.62 314 SER A CA 1
ATOM 2394 C C . SER A 1 314 ? 41.469 19.260 1.299 1.00 71.62 314 SER A C 1
ATOM 2396 O O . SER A 1 314 ? 42.322 19.795 2.003 1.00 71.62 314 SER A O 1
ATOM 2398 N N . LEU A 1 315 ? 41.684 18.111 0.647 1.00 74.38 315 LEU A N 1
ATOM 2399 C CA . LEU A 1 315 ? 42.978 17.423 0.617 1.00 74.38 315 LEU A CA 1
ATOM 2400 C C . LEU A 1 315 ? 44.035 18.227 -0.155 1.00 74.38 315 LEU A C 1
ATOM 2402 O O . LEU A 1 315 ? 45.197 18.229 0.234 1.00 74.38 315 LEU A O 1
ATOM 2406 N N . LEU A 1 316 ? 43.637 18.926 -1.224 1.00 72.56 316 LEU A N 1
ATOM 2407 C CA . LEU A 1 316 ? 44.535 19.746 -2.047 1.00 72.56 316 LEU A CA 1
ATOM 2408 C C . LEU A 1 316 ? 44.825 21.130 -1.442 1.00 72.56 316 LEU A C 1
ATOM 2410 O O . LEU A 1 316 ? 45.909 21.668 -1.642 1.00 72.56 316 LEU A O 1
ATOM 2414 N N . ALA A 1 317 ? 43.865 21.724 -0.731 1.00 70.06 317 ALA A N 1
ATOM 2415 C CA . ALA A 1 317 ? 43.963 23.088 -0.211 1.00 70.06 317 ALA A CA 1
ATOM 2416 C C . ALA A 1 317 ? 44.544 23.172 1.209 1.00 70.06 317 ALA A C 1
ATOM 2418 O O . ALA A 1 317 ? 44.770 24.286 1.683 1.00 70.06 317 ALA A O 1
ATOM 2419 N N . SER A 1 318 ? 44.735 22.037 1.900 1.00 66.06 318 SER A N 1
ATOM 2420 C CA . SER A 1 318 ? 45.331 21.919 3.248 1.00 66.06 318 SER A CA 1
ATOM 2421 C C . SER A 1 318 ? 44.821 22.936 4.282 1.00 66.06 318 SER A C 1
ATOM 2423 O O . SER A 1 318 ? 45.535 23.287 5.220 1.00 66.06 318 SER A O 1
ATOM 2425 N N . SER A 1 319 ? 43.603 23.459 4.119 1.00 69.75 319 SER A N 1
ATOM 2426 C CA . SER A 1 319 ? 43.115 24.600 4.894 1.00 69.75 319 SER A CA 1
ATOM 2427 C C . SER A 1 319 ? 41.690 24.377 5.386 1.00 69.75 319 SER A C 1
ATOM 2429 O O . SER A 1 319 ? 40.751 24.136 4.627 1.00 69.75 319 SER A O 1
ATOM 2431 N N . ILE A 1 320 ? 41.527 24.531 6.700 1.00 73.56 320 ILE A N 1
ATOM 2432 C CA . ILE A 1 320 ? 40.247 24.482 7.425 1.00 73.56 320 ILE A CA 1
ATOM 2433 C C . ILE A 1 320 ? 39.209 25.441 6.806 1.00 73.56 320 ILE A C 1
ATOM 2435 O O . ILE A 1 320 ? 38.010 25.167 6.833 1.00 73.56 320 ILE A O 1
ATOM 2439 N N . GLY A 1 321 ? 39.662 26.536 6.182 1.00 73.06 321 GLY A N 1
ATOM 2440 C CA . GLY A 1 321 ? 38.804 27.517 5.515 1.00 73.06 321 GLY A CA 1
ATOM 2441 C C . GLY A 1 321 ? 37.956 26.942 4.376 1.00 73.06 321 GLY A C 1
ATOM 2442 O O . GLY A 1 321 ? 36.790 27.312 4.246 1.00 73.06 321 GLY A O 1
ATOM 2443 N N . PHE A 1 322 ? 38.483 25.996 3.591 1.00 72.25 322 PHE A N 1
ATOM 2444 C CA . PHE A 1 322 ? 37.724 25.402 2.485 1.00 72.25 322 PHE A CA 1
ATOM 2445 C C . PHE A 1 322 ? 36.617 24.461 2.984 1.00 72.25 322 PHE A C 1
ATOM 2447 O O . PHE A 1 322 ? 35.495 24.466 2.465 1.00 72.25 322 PHE A O 1
ATOM 2454 N N . LEU A 1 323 ? 36.902 23.696 4.040 1.00 72.75 323 LEU A N 1
ATOM 2455 C CA . LEU A 1 323 ? 35.911 22.851 4.704 1.00 72.75 323 LEU A CA 1
ATOM 2456 C C . LEU A 1 323 ? 34.771 23.701 5.285 1.00 72.75 323 LEU A C 1
ATOM 2458 O O . LEU A 1 323 ? 33.600 23.390 5.071 1.00 72.75 323 LEU A O 1
ATOM 2462 N N . LEU A 1 324 ? 35.100 24.810 5.959 1.00 78.12 324 LEU A N 1
ATOM 2463 C CA . LEU A 1 324 ? 34.109 25.746 6.499 1.00 78.12 324 LEU A CA 1
ATOM 2464 C C . LEU A 1 324 ? 33.248 26.374 5.397 1.00 78.12 324 LEU A C 1
ATOM 2466 O O . LEU A 1 324 ? 32.025 26.395 5.523 1.00 78.12 324 LEU A O 1
ATOM 2470 N N . PHE A 1 325 ? 33.852 26.825 4.293 1.00 78.69 325 PHE A N 1
ATOM 2471 C CA . PHE A 1 325 ? 33.112 27.346 3.139 1.00 78.69 325 PHE A CA 1
ATOM 2472 C C . PHE A 1 325 ? 32.132 26.308 2.573 1.00 78.69 325 PHE A C 1
ATOM 2474 O O . PHE A 1 325 ? 30.969 26.615 2.308 1.00 78.69 325 PHE A O 1
ATOM 2481 N N . SER A 1 326 ? 32.578 25.059 2.458 1.00 71.12 326 SER A N 1
ATOM 2482 C CA . SER A 1 326 ? 31.764 23.951 1.955 1.00 71.12 326 SER A CA 1
ATOM 2483 C C . SER A 1 326 ? 30.573 23.643 2.870 1.00 71.12 326 SER A C 1
ATOM 2485 O O . SER A 1 326 ? 29.447 23.486 2.394 1.00 71.12 326 SER A O 1
ATOM 2487 N N . LEU A 1 327 ? 30.787 23.627 4.190 1.00 77.69 327 LEU A N 1
ATOM 2488 C CA . LEU A 1 327 ? 29.715 23.460 5.177 1.00 77.69 327 LEU A CA 1
ATOM 2489 C C . LEU A 1 327 ? 28.709 24.620 5.132 1.00 77.69 327 LEU A C 1
ATOM 2491 O O . LEU A 1 327 ? 27.501 24.386 5.191 1.00 77.69 327 LEU A O 1
ATOM 2495 N N . LEU A 1 328 ? 29.186 25.859 4.968 1.00 80.81 328 LEU A N 1
ATOM 2496 C CA . LEU A 1 328 ? 28.331 27.040 4.822 1.00 80.81 328 LEU A CA 1
ATOM 2497 C C . LEU A 1 328 ? 27.504 26.998 3.532 1.00 80.81 328 LEU A C 1
ATOM 2499 O O . LEU A 1 328 ? 26.323 27.343 3.561 1.00 80.81 328 LEU A O 1
ATOM 2503 N N . ALA A 1 329 ? 28.074 26.526 2.421 1.00 76.38 329 ALA A N 1
ATOM 2504 C CA . ALA A 1 329 ? 27.348 26.352 1.165 1.00 76.38 329 ALA A CA 1
ATOM 2505 C C . ALA A 1 329 ? 26.224 25.309 1.297 1.00 76.38 329 ALA A C 1
ATOM 2507 O O . ALA A 1 329 ? 25.088 25.571 0.897 1.00 76.38 329 ALA A O 1
ATOM 2508 N N . VAL A 1 330 ? 26.498 24.159 1.928 1.00 73.88 330 VAL A N 1
ATOM 2509 C CA . VAL A 1 330 ? 25.470 23.141 2.219 1.00 73.88 330 VAL A CA 1
ATOM 2510 C C . VAL A 1 330 ? 24.381 23.715 3.129 1.00 73.88 330 VAL A C 1
ATOM 2512 O O . VAL A 1 330 ? 23.191 23.550 2.849 1.00 73.88 330 VAL A O 1
ATOM 2515 N N . ALA A 1 331 ? 24.762 24.444 4.182 1.00 77.19 331 ALA A N 1
ATOM 2516 C CA . ALA A 1 331 ? 23.810 25.112 5.062 1.00 77.19 331 ALA A CA 1
ATOM 2517 C C . ALA A 1 331 ? 22.942 26.129 4.301 1.00 77.19 331 ALA A C 1
ATOM 2519 O O . ALA A 1 331 ? 21.728 26.152 4.500 1.00 77.19 331 ALA A O 1
ATOM 2520 N N . ALA A 1 332 ? 23.520 26.920 3.392 1.00 77.31 332 ALA A N 1
ATOM 2521 C CA . ALA A 1 332 ? 22.799 27.887 2.565 1.00 77.31 332 ALA A CA 1
ATOM 2522 C C . ALA A 1 332 ? 21.777 27.224 1.630 1.00 77.31 332 ALA A C 1
ATOM 2524 O O . ALA A 1 332 ? 20.636 27.683 1.544 1.00 77.31 332 ALA A O 1
ATOM 2525 N N . VAL A 1 333 ? 22.140 26.106 0.993 1.00 76.19 333 VAL A N 1
ATOM 2526 C CA . VAL A 1 333 ? 21.214 25.315 0.166 1.00 76.19 333 VAL A CA 1
ATOM 2527 C C . VAL A 1 333 ? 20.072 24.757 1.016 1.00 76.19 333 VAL A C 1
ATOM 2529 O O . VAL A 1 333 ? 18.902 24.927 0.667 1.00 76.19 333 VAL A O 1
ATOM 2532 N N . CYS A 1 334 ? 20.379 24.156 2.167 1.00 73.06 334 CYS A N 1
ATOM 2533 C CA . CYS A 1 334 ? 19.362 23.652 3.090 1.00 73.06 334 CYS A CA 1
ATOM 2534 C C . CYS A 1 334 ? 18.446 24.776 3.602 1.00 73.06 334 CYS A C 1
ATOM 2536 O O . CYS A 1 334 ? 17.233 24.580 3.678 1.00 73.06 334 CYS A O 1
ATOM 2538 N N . MET A 1 335 ? 18.986 25.964 3.895 1.00 77.88 335 MET A N 1
ATOM 2539 C CA . MET A 1 335 ? 18.207 27.150 4.267 1.00 77.88 335 MET A CA 1
ATOM 2540 C C . MET A 1 335 ? 17.270 27.598 3.141 1.00 77.88 335 MET A C 1
ATOM 2542 O O . MET A 1 335 ? 16.099 27.877 3.404 1.00 77.88 335 MET A O 1
ATOM 2546 N N . ALA A 1 336 ? 17.744 27.637 1.893 1.00 76.00 336 ALA A N 1
ATOM 2547 C CA . ALA A 1 336 ? 16.927 28.002 0.737 1.00 76.00 336 ALA A CA 1
ATOM 2548 C C . ALA A 1 336 ? 15.774 27.008 0.513 1.00 76.00 336 ALA A C 1
ATOM 2550 O O . ALA A 1 336 ? 14.628 27.422 0.321 1.00 76.00 336 ALA A O 1
ATOM 2551 N N . ILE A 1 337 ? 16.050 25.702 0.625 1.00 73.88 337 ILE A N 1
ATOM 2552 C CA . ILE A 1 337 ? 15.030 24.646 0.558 1.00 73.88 337 ILE A CA 1
ATOM 2553 C C . ILE A 1 337 ? 14.026 24.812 1.704 1.00 73.88 337 ILE A C 1
ATOM 2555 O O . ILE A 1 337 ? 12.819 24.821 1.469 1.00 73.88 337 ILE A O 1
ATOM 2559 N N . CYS A 1 338 ? 14.499 25.019 2.935 1.00 74.19 338 CYS A N 1
ATOM 2560 C CA . CYS A 1 338 ? 13.624 25.228 4.085 1.00 74.19 338 CYS A CA 1
ATOM 2561 C C . CYS A 1 338 ? 12.684 26.422 3.867 1.00 74.19 338 CYS A C 1
ATOM 2563 O O . CYS A 1 338 ? 11.474 26.280 4.034 1.00 74.19 338 CYS A O 1
ATOM 2565 N N . ARG A 1 339 ? 13.204 27.564 3.395 1.00 79.69 339 ARG A N 1
ATOM 2566 C CA . ARG A 1 339 ? 12.397 28.753 3.070 1.00 79.69 339 ARG A CA 1
ATOM 2567 C C . ARG A 1 339 ? 11.356 28.474 1.986 1.00 79.69 339 ARG A C 1
ATOM 2569 O O . ARG A 1 339 ? 10.202 28.857 2.154 1.00 79.69 339 ARG A O 1
ATOM 2576 N N . ARG A 1 340 ? 11.724 27.763 0.913 1.00 77.12 340 ARG A N 1
ATOM 2577 C CA . ARG A 1 340 ? 10.819 27.435 -0.207 1.00 77.12 340 ARG A CA 1
ATOM 2578 C C . ARG A 1 340 ? 9.614 26.586 0.207 1.00 77.12 340 ARG A C 1
ATOM 2580 O O . ARG A 1 340 ? 8.554 26.714 -0.409 1.00 77.12 340 ARG A O 1
ATOM 2587 N N . PHE A 1 341 ? 9.785 25.731 1.214 1.00 69.12 341 PHE A N 1
ATOM 2588 C CA . PHE A 1 341 ? 8.750 24.832 1.738 1.00 69.12 341 PHE A CA 1
ATOM 2589 C C . PHE A 1 341 ? 8.183 25.292 3.095 1.00 69.12 341 PHE A C 1
ATOM 2591 O O . PHE A 1 341 ? 7.414 24.571 3.726 1.00 69.12 341 PHE A O 1
ATOM 2598 N N . GLY A 1 342 ? 8.551 26.490 3.565 1.00 72.69 342 GLY A N 1
ATOM 2599 C CA . GLY A 1 342 ? 8.093 27.059 4.838 1.00 72.69 342 GLY A CA 1
ATOM 2600 C C . GLY A 1 342 ? 8.647 26.377 6.098 1.00 72.69 342 GLY A C 1
ATOM 2601 O O . GLY A 1 342 ? 8.171 26.661 7.197 1.00 72.69 342 GLY A O 1
ATOM 2602 N N . ALA A 1 343 ? 9.627 25.475 5.973 1.00 72.75 343 ALA A N 1
ATOM 2603 C CA . ALA A 1 343 ? 10.315 24.788 7.070 1.00 72.75 343 ALA A CA 1
ATOM 2604 C C . ALA A 1 343 ? 11.242 25.713 7.869 1.00 72.75 343 ALA A C 1
ATOM 2606 O O . ALA A 1 343 ? 11.929 26.570 7.317 1.00 72.75 343 ALA A O 1
ATOM 2607 N N . ARG A 1 344 ? 11.281 25.513 9.195 1.00 79.25 344 ARG A N 1
ATOM 2608 C CA . ARG A 1 344 ? 12.291 26.137 10.057 1.00 79.25 344 ARG A CA 1
ATOM 2609 C C . ARG A 1 344 ? 13.620 25.424 9.832 1.00 79.25 344 ARG A C 1
ATOM 2611 O O . ARG A 1 344 ? 13.714 24.203 9.986 1.00 79.25 344 ARG A O 1
ATOM 2618 N N . PHE A 1 345 ? 14.635 26.191 9.454 1.00 79.00 345 PHE A N 1
ATOM 2619 C CA . PHE A 1 345 ? 15.981 25.663 9.303 1.00 79.00 345 PHE A CA 1
ATOM 2620 C C . PHE A 1 345 ? 16.584 25.351 10.676 1.00 79.00 345 PHE A C 1
ATOM 2622 O O . PHE A 1 345 ? 16.510 26.156 11.601 1.00 79.00 345 PHE A O 1
ATOM 2629 N N . SER A 1 346 ? 17.183 24.171 10.789 1.00 80.38 346 SER A N 1
ATOM 2630 C CA . SER A 1 346 ? 17.996 23.740 11.922 1.00 80.38 346 SER A CA 1
ATOM 2631 C C . SER A 1 346 ? 19.013 22.711 11.427 1.00 80.38 346 SER A C 1
ATOM 2633 O O . SER A 1 346 ? 18.826 22.131 10.351 1.00 80.38 346 SER A O 1
ATOM 2635 N N . ALA A 1 347 ? 20.060 22.435 12.208 1.00 77.31 347 ALA A N 1
ATOM 2636 C CA . ALA A 1 347 ? 21.010 21.366 11.884 1.00 77.31 347 ALA A CA 1
ATOM 2637 C C . ALA A 1 347 ? 20.310 19.998 11.751 1.00 77.31 347 ALA A C 1
ATOM 2639 O O . ALA A 1 347 ? 20.600 19.241 10.826 1.00 77.31 347 ALA A O 1
ATOM 2640 N N . GLY A 1 348 ? 19.323 19.720 12.613 1.00 76.75 348 GLY A N 1
ATOM 2641 C CA . GLY A 1 348 ? 18.503 18.507 12.536 1.00 76.75 348 GLY A CA 1
ATOM 2642 C C . GLY A 1 348 ? 17.672 18.435 11.254 1.00 76.75 348 GLY A C 1
ATOM 2643 O O . GLY A 1 348 ? 17.635 17.396 10.602 1.00 76.75 348 GLY A O 1
ATOM 2644 N N . THR A 1 349 ? 17.077 19.555 10.831 1.00 75.00 349 THR A N 1
ATOM 2645 C CA . THR A 1 349 ? 16.336 19.645 9.562 1.00 75.00 349 THR A CA 1
ATOM 2646 C C . THR A 1 349 ? 17.251 19.381 8.365 1.00 75.00 349 THR A C 1
ATOM 2648 O O . THR A 1 349 ? 16.895 18.616 7.475 1.00 75.00 349 THR A O 1
ATOM 2651 N N . ALA A 1 350 ? 18.442 19.988 8.340 1.00 77.88 350 ALA A N 1
ATOM 2652 C CA . ALA A 1 350 ? 19.410 19.791 7.262 1.00 77.88 350 ALA A CA 1
ATOM 2653 C C . ALA A 1 350 ? 19.869 18.326 7.171 1.00 77.88 350 ALA A C 1
ATOM 2655 O O . ALA A 1 350 ? 19.867 17.749 6.084 1.00 77.88 350 ALA A O 1
ATOM 2656 N N . MET A 1 351 ? 20.187 17.711 8.316 1.00 81.00 351 MET A N 1
ATOM 2657 C CA . MET A 1 351 ? 20.541 16.293 8.398 1.00 81.00 351 MET A CA 1
ATOM 2658 C C . MET A 1 351 ? 19.407 15.399 7.885 1.00 81.00 351 MET A C 1
ATOM 2660 O O . MET A 1 351 ? 19.646 14.523 7.059 1.00 81.00 351 MET A O 1
ATOM 2664 N N . ALA A 1 352 ? 18.164 15.654 8.302 1.00 81.69 352 ALA A N 1
ATOM 2665 C CA . ALA A 1 352 ? 17.007 14.879 7.865 1.00 81.69 352 ALA A CA 1
ATOM 2666 C C . ALA A 1 352 ? 16.788 14.945 6.344 1.00 81.69 352 ALA A C 1
ATOM 2668 O O . ALA A 1 352 ? 16.448 13.934 5.738 1.00 81.69 352 ALA A O 1
ATOM 2669 N N . LEU A 1 353 ? 17.021 16.098 5.704 1.00 81.12 353 LEU A N 1
ATOM 2670 C CA . LEU A 1 353 ? 16.883 16.250 4.247 1.00 81.12 353 LEU A CA 1
ATOM 2671 C C . LEU A 1 353 ? 17.972 15.522 3.459 1.00 81.12 353 LEU A C 1
ATOM 2673 O O . LEU A 1 353 ? 17.681 14.894 2.434 1.00 81.12 353 LEU A O 1
ATOM 2677 N N . LEU A 1 354 ? 19.213 15.593 3.942 1.00 82.31 354 LEU A N 1
ATOM 2678 C CA . LEU A 1 354 ? 20.332 14.844 3.372 1.00 82.31 354 LEU A CA 1
ATOM 2679 C C . LEU A 1 354 ? 20.084 13.338 3.503 1.00 82.31 354 LEU A C 1
ATOM 2681 O O . LEU A 1 354 ? 20.236 12.591 2.533 1.00 82.31 354 LEU A O 1
ATOM 2685 N N . LEU A 1 355 ? 19.632 12.900 4.679 1.00 86.81 355 LEU A N 1
ATOM 2686 C CA . LEU A 1 355 ? 19.316 11.502 4.941 1.00 86.81 355 LEU A CA 1
ATOM 2687 C C . LEU A 1 355 ? 18.135 11.024 4.090 1.00 86.81 355 LEU A C 1
ATOM 2689 O O . LEU A 1 355 ? 18.215 9.976 3.463 1.00 86.81 355 LEU A O 1
ATOM 2693 N N . LEU A 1 356 ? 17.066 11.812 3.982 1.00 86.81 356 LEU A N 1
ATOM 2694 C CA . LEU A 1 356 ? 15.915 11.496 3.136 1.00 86.81 356 LEU A CA 1
ATOM 2695 C C . LEU A 1 356 ? 16.331 11.321 1.669 1.00 86.81 356 LEU A C 1
ATOM 2697 O O . LEU A 1 356 ? 16.015 10.319 1.040 1.00 86.81 356 LEU A O 1
ATOM 2701 N N . THR A 1 357 ? 17.106 12.256 1.123 1.00 83.62 357 THR A N 1
ATOM 2702 C CA . THR A 1 357 ? 17.493 12.194 -0.294 1.00 83.62 357 THR A CA 1
ATOM 2703 C C . THR A 1 357 ? 18.437 11.017 -0.578 1.00 83.62 357 THR A C 1
ATOM 2705 O O . THR A 1 357 ? 18.306 10.351 -1.605 1.00 83.62 357 THR A O 1
ATOM 2708 N N . THR A 1 358 ? 19.375 10.727 0.329 1.00 84.81 358 THR A N 1
ATOM 2709 C CA . THR A 1 358 ? 20.287 9.577 0.187 1.00 84.81 358 THR A CA 1
ATOM 2710 C C . THR A 1 358 ? 19.563 8.240 0.360 1.00 84.81 358 THR A C 1
ATOM 2712 O O . THR A 1 358 ? 19.790 7.316 -0.420 1.00 84.81 358 THR A O 1
ATOM 2715 N N . THR A 1 359 ? 18.643 8.132 1.318 1.00 89.31 359 THR A N 1
ATOM 2716 C CA . THR A 1 359 ? 17.842 6.913 1.548 1.00 89.31 359 THR A CA 1
ATOM 2717 C C . THR A 1 359 ? 16.928 6.592 0.379 1.00 89.31 359 THR A C 1
ATOM 2719 O O . THR A 1 359 ? 16.911 5.453 -0.079 1.00 89.31 359 THR A O 1
ATOM 2722 N N . GLN A 1 360 ? 16.220 7.589 -0.153 1.00 87.50 360 GLN A N 1
ATOM 2723 C CA . GLN A 1 360 ? 15.350 7.398 -1.310 1.00 87.50 360 GLN A CA 1
ATOM 2724 C C . GLN A 1 360 ? 16.153 7.015 -2.557 1.00 87.50 360 GLN A C 1
ATOM 2726 O O . GLN A 1 360 ? 15.788 6.074 -3.255 1.00 87.50 360 GLN A O 1
ATOM 2731 N N . GLY A 1 361 ? 17.283 7.686 -2.817 1.00 86.25 361 GLY A N 1
ATOM 2732 C CA . GLY A 1 361 ? 18.143 7.358 -3.956 1.00 86.25 361 GLY A CA 1
ATOM 2733 C C . GLY A 1 361 ? 18.747 5.950 -3.869 1.00 86.25 361 GLY A C 1
ATOM 2734 O O . GLY A 1 361 ? 18.721 5.207 -4.849 1.00 86.25 361 GLY A O 1
ATOM 2735 N N . THR A 1 362 ? 19.245 5.550 -2.694 1.00 87.56 362 THR A N 1
ATOM 2736 C CA . THR A 1 362 ? 19.803 4.202 -2.478 1.00 87.56 362 THR A CA 1
ATOM 2737 C C . THR A 1 362 ? 18.732 3.115 -2.525 1.00 87.56 362 THR A C 1
ATOM 2739 O O . THR A 1 362 ? 18.942 2.091 -3.177 1.00 87.56 362 THR A O 1
ATOM 2742 N N . GLY A 1 363 ? 17.576 3.344 -1.893 1.00 89.94 363 GLY A N 1
ATOM 2743 C CA . GLY A 1 363 ? 16.422 2.447 -1.949 1.00 89.94 363 GLY A CA 1
ATOM 2744 C C . GLY A 1 363 ? 15.953 2.238 -3.384 1.00 89.94 363 GLY A C 1
ATOM 2745 O O . GLY A 1 363 ? 15.876 1.103 -3.846 1.00 89.94 363 GLY A O 1
ATOM 2746 N N . PHE A 1 364 ? 15.762 3.327 -4.128 1.00 86.69 364 PHE A N 1
ATOM 2747 C CA . PHE A 1 364 ? 15.352 3.286 -5.530 1.00 86.69 364 PHE A CA 1
ATOM 2748 C C . PHE A 1 364 ? 16.308 2.457 -6.403 1.00 86.69 364 PHE A C 1
ATOM 2750 O O . PHE A 1 364 ? 15.873 1.563 -7.129 1.00 86.69 364 PHE A O 1
ATOM 2757 N N . LEU A 1 365 ? 17.624 2.685 -6.299 1.00 84.88 365 LEU A N 1
ATOM 2758 C CA . LEU A 1 365 ? 18.617 1.889 -7.034 1.00 84.88 365 LEU A CA 1
ATOM 2759 C C . LEU A 1 365 ? 18.574 0.408 -6.643 1.00 84.88 365 LEU A C 1
ATOM 2761 O O . LEU A 1 365 ? 18.643 -0.462 -7.513 1.00 84.88 365 LEU A O 1
ATOM 2765 N N . ARG A 1 366 ? 18.433 0.105 -5.346 1.00 88.69 366 ARG A N 1
ATOM 2766 C CA . ARG A 1 366 ? 18.315 -1.278 -4.870 1.00 88.69 366 ARG A CA 1
ATOM 2767 C C . ARG A 1 366 ? 17.090 -1.965 -5.467 1.00 88.69 366 ARG A C 1
ATOM 2769 O O . ARG A 1 366 ? 17.215 -3.106 -5.915 1.00 88.69 366 ARG A O 1
ATOM 2776 N N . GLY A 1 367 ? 15.950 -1.281 -5.497 1.00 87.06 367 GLY A N 1
ATOM 2777 C CA . GLY A 1 367 ? 14.723 -1.832 -6.057 1.00 87.06 367 GLY A CA 1
ATOM 2778 C C . GLY A 1 367 ? 14.808 -2.059 -7.567 1.00 87.06 367 GLY A C 1
ATOM 2779 O O . GLY A 1 367 ? 14.429 -3.126 -8.045 1.00 87.06 367 GLY A O 1
ATOM 2780 N N . LEU A 1 368 ? 15.440 -1.146 -8.317 1.00 83.25 368 LEU A N 1
ATOM 2781 C CA . LEU A 1 368 ? 15.717 -1.354 -9.746 1.00 83.25 368 LEU A CA 1
ATOM 2782 C C . LEU A 1 368 ? 16.559 -2.613 -10.002 1.00 83.25 368 LEU A C 1
ATOM 2784 O O . LEU A 1 368 ? 16.257 -3.377 -10.919 1.00 83.25 368 LEU A O 1
ATOM 2788 N N . CYS A 1 369 ? 17.581 -2.861 -9.178 1.00 85.56 369 CYS A N 1
ATOM 2789 C CA . CYS A 1 369 ? 18.397 -4.073 -9.277 1.00 85.56 369 CYS A CA 1
ATOM 2790 C C . CYS A 1 369 ? 17.598 -5.352 -8.971 1.00 85.56 369 CYS A C 1
ATOM 2792 O O . CYS A 1 369 ? 17.897 -6.406 -9.530 1.00 85.56 369 CYS A O 1
ATOM 2794 N N . ARG A 1 370 ? 16.585 -5.276 -8.099 1.00 85.88 370 ARG A N 1
ATOM 2795 C CA . ARG A 1 370 ? 15.737 -6.416 -7.710 1.00 85.88 370 ARG A CA 1
ATOM 2796 C C . ARG A 1 370 ? 14.523 -6.630 -8.601 1.00 85.88 370 ARG A C 1
ATOM 2798 O O . ARG A 1 370 ? 13.955 -7.719 -8.578 1.00 85.88 370 ARG A O 1
ATOM 2805 N N . ARG A 1 371 ? 14.162 -5.656 -9.435 1.00 83.31 371 ARG A N 1
ATOM 2806 C CA . ARG A 1 371 ? 12.965 -5.710 -10.280 1.00 83.31 371 ARG A CA 1
ATOM 2807 C C . ARG A 1 371 ? 12.848 -6.991 -11.103 1.00 83.31 371 ARG A C 1
ATOM 2809 O O . ARG A 1 371 ? 11.762 -7.537 -11.216 1.00 83.31 371 ARG A O 1
ATOM 2816 N N . ARG A 1 372 ? 13.956 -7.518 -11.634 1.00 80.62 372 ARG A N 1
ATOM 2817 C CA . ARG A 1 372 ? 13.936 -8.793 -12.379 1.00 80.62 372 ARG A CA 1
ATOM 2818 C C . ARG A 1 372 ? 13.406 -9.956 -11.537 1.00 80.62 372 ARG A C 1
ATOM 2820 O O . ARG A 1 372 ? 12.579 -10.721 -12.011 1.00 80.62 372 ARG A O 1
ATOM 2827 N N . VAL A 1 373 ? 13.869 -10.064 -10.293 1.00 86.50 373 VAL A N 1
ATOM 2828 C CA . VAL A 1 373 ? 13.443 -11.111 -9.353 1.00 86.50 373 VAL A CA 1
ATOM 2829 C C . VAL A 1 373 ? 11.971 -10.927 -8.981 1.00 86.50 373 VAL A C 1
ATOM 2831 O O . VAL A 1 373 ? 11.228 -11.894 -8.869 1.00 86.50 373 VAL A O 1
ATOM 2834 N N . VAL A 1 374 ? 11.537 -9.679 -8.826 1.00 87.69 374 VAL A N 1
ATOM 2835 C CA . VAL A 1 374 ? 10.151 -9.329 -8.498 1.00 87.69 374 VAL A CA 1
ATOM 2836 C C . VAL A 1 374 ? 9.198 -9.655 -9.652 1.00 87.69 374 VAL A C 1
ATOM 2838 O O . VAL A 1 374 ? 8.169 -10.280 -9.422 1.00 87.69 374 VAL A O 1
ATOM 2841 N N . GLU A 1 375 ? 9.553 -9.320 -10.895 1.00 85.69 375 GLU A N 1
ATOM 2842 C CA . GLU A 1 375 ? 8.768 -9.692 -12.083 1.00 85.69 375 GLU A CA 1
ATOM 2843 C C . GLU A 1 375 ? 8.713 -11.211 -12.275 1.00 85.69 375 GLU A C 1
ATOM 2845 O O . GLU A 1 375 ? 7.662 -11.750 -12.619 1.00 85.69 375 GLU A O 1
ATOM 2850 N N . TYR A 1 376 ? 9.814 -11.918 -11.997 1.00 86.38 376 TYR A N 1
ATOM 2851 C CA . TYR A 1 376 ? 9.818 -13.380 -11.978 1.00 86.38 376 TYR A CA 1
ATOM 2852 C C . TYR A 1 376 ? 8.792 -13.912 -10.968 1.00 86.38 376 TYR A C 1
ATOM 2854 O O . TYR A 1 376 ? 7.884 -14.647 -11.349 1.00 86.38 376 TYR A O 1
ATOM 2862 N N . LYS A 1 377 ? 8.859 -13.459 -9.705 1.00 91.06 377 LYS A N 1
ATOM 2863 C CA . LYS A 1 377 ? 7.904 -13.837 -8.647 1.00 91.06 377 LYS A CA 1
ATOM 2864 C C . LYS A 1 377 ? 6.459 -13.499 -9.014 1.00 91.06 377 LYS A C 1
ATOM 2866 O O . LYS A 1 377 ? 5.570 -14.310 -8.776 1.00 91.06 377 LYS A O 1
ATOM 2871 N N . ARG A 1 378 ? 6.218 -12.323 -9.604 1.00 91.00 378 ARG A N 1
ATOM 2872 C CA . ARG A 1 378 ? 4.902 -11.892 -10.100 1.00 91.00 378 ARG A CA 1
ATOM 2873 C C . ARG A 1 378 ? 4.354 -12.889 -11.123 1.00 91.00 378 ARG A C 1
ATOM 2875 O O . ARG A 1 378 ? 3.223 -13.342 -10.977 1.00 91.00 378 ARG A O 1
ATOM 2882 N N . ARG A 1 379 ? 5.160 -13.275 -12.115 1.00 89.69 379 ARG A N 1
ATOM 2883 C CA . ARG A 1 379 ? 4.782 -14.234 -13.170 1.00 89.69 379 ARG A CA 1
ATOM 2884 C C . ARG A 1 379 ? 4.558 -15.644 -12.632 1.00 89.69 379 ARG A C 1
ATOM 2886 O O . ARG A 1 379 ? 3.615 -16.306 -13.052 1.00 89.69 379 ARG A O 1
ATOM 2893 N N . SER A 1 380 ? 5.351 -16.077 -11.652 1.00 90.12 380 SER A N 1
ATOM 2894 C CA . SER A 1 380 ? 5.197 -17.388 -11.003 1.00 90.12 380 SER A CA 1
ATOM 2895 C C . SER A 1 380 ? 3.871 -17.560 -10.253 1.00 90.12 380 SER A C 1
ATOM 2897 O O . SER A 1 380 ? 3.518 -18.687 -9.919 1.00 90.12 380 SER A O 1
ATOM 2899 N N . ARG A 1 381 ? 3.120 -16.477 -9.989 1.00 88.81 381 ARG A N 1
ATOM 2900 C CA . ARG A 1 381 ? 1.790 -16.546 -9.353 1.00 88.81 381 ARG A CA 1
ATOM 2901 C C . ARG A 1 381 ? 0.686 -17.049 -10.283 1.00 88.81 381 ARG A C 1
ATOM 2903 O O . ARG A 1 381 ? -0.429 -17.268 -9.814 1.00 88.81 381 ARG A O 1
ATOM 2910 N N . ALA A 1 382 ? 0.946 -17.190 -11.580 1.00 89.25 382 ALA A N 1
ATOM 2911 C CA . ALA A 1 382 ? -0.003 -17.838 -12.471 1.00 89.25 382 ALA A CA 1
ATOM 2912 C C . ALA A 1 382 ? -0.071 -19.339 -12.157 1.00 89.25 382 ALA A C 1
ATOM 2914 O O . ALA A 1 382 ? 0.934 -20.053 -12.184 1.00 89.25 382 ALA A O 1
ATOM 2915 N N . ALA A 1 383 ? -1.271 -19.803 -11.817 1.00 87.44 383 ALA A N 1
ATOM 2916 C CA . ALA A 1 383 ? -1.513 -21.185 -11.426 1.00 87.44 383 ALA A CA 1
ATOM 2917 C C . ALA A 1 383 ? -1.660 -22.096 -12.652 1.00 87.44 383 ALA A C 1
ATOM 2919 O O . ALA A 1 383 ? -1.160 -23.222 -12.647 1.00 87.44 383 ALA A O 1
ATOM 2920 N N . THR A 1 384 ? -2.289 -21.582 -13.709 1.00 87.69 384 THR A N 1
ATOM 2921 C CA . THR A 1 384 ? -2.754 -22.388 -14.845 1.00 87.69 384 THR A CA 1
ATOM 2922 C C . THR A 1 384 ? -1.718 -22.441 -15.958 1.00 87.69 384 THR A C 1
ATOM 2924 O O . THR A 1 384 ? -1.311 -23.519 -16.378 1.00 87.69 384 THR A O 1
ATOM 2927 N N . GLY A 1 385 ? -1.227 -21.284 -16.389 1.00 87.25 385 GLY A N 1
ATOM 2928 C CA . GLY A 1 385 ? -0.277 -21.163 -17.488 1.00 87.25 385 GLY A CA 1
ATOM 2929 C C . GLY A 1 385 ? -0.226 -19.729 -17.996 1.00 87.25 385 GLY A C 1
ATOM 2930 O O . GLY A 1 385 ? -0.781 -18.823 -17.379 1.00 87.25 385 GLY A O 1
ATOM 2931 N N . LEU A 1 386 ? 0.432 -19.523 -19.124 1.00 88.06 386 LEU A N 1
ATOM 2932 C CA . LEU A 1 386 ? 0.454 -18.286 -19.890 1.00 88.06 386 LEU A CA 1
ATOM 2933 C C . LEU A 1 386 ? -0.453 -18.439 -21.120 1.00 88.06 386 LEU A C 1
ATOM 2935 O O . LEU A 1 386 ? -0.558 -19.502 -21.730 1.00 88.06 386 LEU A O 1
ATOM 2939 N N . LEU A 1 387 ? -1.114 -17.347 -21.472 1.00 88.12 387 LEU A N 1
ATOM 2940 C CA . LEU A 1 387 ? -2.033 -17.241 -22.588 1.00 88.12 387 LEU A CA 1
ATOM 2941 C C . LEU A 1 387 ? -1.736 -15.946 -23.334 1.00 88.12 387 LEU A C 1
ATOM 2943 O O . LEU A 1 387 ? -1.643 -14.883 -22.719 1.00 88.12 387 LEU A O 1
ATOM 2947 N N . ILE A 1 388 ? -1.579 -16.032 -24.652 1.00 87.88 388 ILE A N 1
ATOM 2948 C CA . ILE A 1 388 ? -1.418 -14.847 -25.496 1.00 87.88 388 ILE A CA 1
ATOM 2949 C C . ILE A 1 388 ? -2.756 -14.568 -26.162 1.00 87.88 388 ILE A C 1
ATOM 2951 O O . ILE A 1 388 ? -3.304 -15.424 -26.857 1.00 87.88 388 ILE A O 1
ATOM 2955 N N . VAL A 1 389 ? -3.265 -13.368 -25.924 1.00 86.94 389 VAL A N 1
ATOM 2956 C CA . VAL A 1 389 ? -4.532 -12.876 -26.444 1.00 86.94 389 VAL A CA 1
ATOM 2957 C C . VAL A 1 389 ? -4.234 -11.724 -27.384 1.00 86.94 389 VAL A C 1
ATOM 2959 O O . VAL A 1 389 ? -3.528 -10.791 -27.008 1.00 86.94 389 VAL A O 1
ATOM 2962 N N . ARG A 1 390 ? -4.772 -11.770 -28.597 1.00 85.94 390 ARG A N 1
ATOM 2963 C CA . ARG A 1 390 ? -4.713 -10.648 -29.537 1.00 85.94 390 ARG A CA 1
ATOM 2964 C C . ARG A 1 390 ? -6.082 -9.989 -29.637 1.00 85.94 390 ARG A C 1
ATOM 2966 O O . ARG A 1 390 ? -7.089 -10.693 -29.658 1.00 85.94 390 ARG A O 1
ATOM 2973 N N . GLY A 1 391 ? -6.099 -8.662 -29.702 1.00 83.38 391 GLY A N 1
ATOM 2974 C CA . GLY A 1 391 ? -7.309 -7.898 -29.976 1.00 83.38 391 GLY A CA 1
ATOM 2975 C C . GLY A 1 391 ? -7.010 -6.524 -30.572 1.00 83.38 391 GLY A C 1
ATOM 2976 O O . GLY A 1 391 ? -5.901 -5.995 -30.464 1.00 83.38 391 GLY A O 1
ATOM 2977 N N . GLU A 1 392 ? -8.006 -5.951 -31.244 1.00 83.00 392 GLU A N 1
ATOM 2978 C CA . GLU A 1 392 ? -7.834 -4.718 -32.022 1.00 83.00 392 GLU A CA 1
ATOM 2979 C C . GLU A 1 392 ? -7.572 -3.497 -31.124 1.00 83.00 392 GLU A C 1
ATOM 2981 O O . GLU A 1 392 ? -6.672 -2.689 -31.381 1.00 83.00 392 GLU A O 1
ATOM 2986 N N . MET A 1 393 ? -8.358 -3.379 -30.053 1.00 82.12 393 MET A N 1
ATOM 2987 C CA . MET A 1 393 ? -8.376 -2.230 -29.149 1.00 82.12 393 MET A CA 1
ATOM 2988 C C . MET A 1 393 ? -7.668 -2.532 -27.829 1.00 82.12 393 MET A C 1
ATOM 2990 O O . MET A 1 393 ? -7.532 -3.682 -27.418 1.00 82.12 393 MET A O 1
ATOM 2994 N N . TRP A 1 394 ? -7.249 -1.481 -27.128 1.00 82.69 394 TRP A N 1
ATOM 2995 C CA . TRP A 1 394 ? -6.742 -1.607 -25.762 1.00 82.69 394 TRP A CA 1
ATOM 2996 C C . TRP A 1 394 ? -7.876 -2.045 -24.814 1.00 82.69 394 TRP A C 1
ATOM 2998 O O . TRP A 1 394 ? -8.970 -1.510 -24.962 1.00 82.69 394 TRP A O 1
ATOM 3008 N N . PRO A 1 395 ? -7.661 -2.961 -23.849 1.00 82.06 395 PRO A N 1
ATOM 3009 C CA . PRO A 1 395 ? -8.727 -3.432 -22.960 1.00 82.06 395 PRO A CA 1
ATOM 3010 C C . PRO A 1 395 ? -9.111 -2.376 -21.912 1.00 82.06 395 PRO A C 1
ATOM 3012 O O . PRO A 1 395 ? -8.225 -1.805 -21.258 1.00 82.06 395 PRO A O 1
ATOM 3015 N N . MET A 1 396 ? -10.419 -2.139 -21.733 1.00 81.44 396 MET A N 1
ATOM 3016 C CA . MET A 1 396 ? -10.946 -1.000 -20.970 1.00 81.44 396 MET A CA 1
ATOM 3017 C C . MET A 1 396 ? -11.931 -1.367 -19.845 1.00 81.44 396 MET A C 1
ATOM 3019 O O . MET A 1 396 ? -12.729 -2.295 -19.939 1.00 81.44 396 MET A O 1
ATOM 3023 N N . VAL A 1 397 ? -11.921 -0.550 -18.790 1.00 76.06 397 VAL A N 1
ATOM 3024 C CA . VAL A 1 397 ? -12.831 -0.540 -17.643 1.00 76.06 397 VAL A CA 1
ATOM 3025 C C . VAL A 1 397 ? -13.527 0.820 -17.565 1.00 76.06 397 VAL A C 1
ATOM 3027 O O . VAL A 1 397 ? -1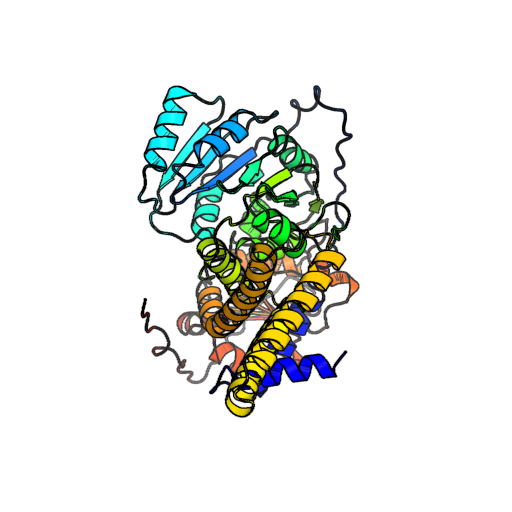2.888 1.868 -17.445 1.00 76.06 397 VAL A O 1
ATOM 3030 N N . SER A 1 398 ? -14.856 0.807 -17.650 1.00 71.00 398 SER A N 1
ATOM 3031 C CA . SER A 1 398 ? -15.709 1.999 -17.603 1.00 71.00 398 SER A CA 1
ATOM 3032 C C . SER A 1 398 ? -16.543 2.055 -16.316 1.00 71.00 398 SER A C 1
ATOM 3034 O O . SER A 1 398 ? -16.551 1.113 -15.520 1.00 71.00 398 SER A O 1
ATOM 3036 N N . LEU A 1 399 ? -17.288 3.154 -16.125 1.00 64.94 399 LEU A N 1
ATOM 3037 C CA . LEU A 1 399 ? -18.242 3.290 -15.016 1.00 64.94 399 LEU A CA 1
ATOM 3038 C C . LEU A 1 399 ? -19.319 2.193 -15.020 1.00 64.94 399 LEU A C 1
ATOM 3040 O O . LEU A 1 399 ? -19.787 1.784 -13.957 1.00 64.94 399 LEU A O 1
ATOM 3044 N N . ASP A 1 400 ? -19.688 1.715 -16.207 1.00 70.69 400 ASP A N 1
ATOM 3045 C CA . ASP A 1 400 ? -20.713 0.687 -16.391 1.00 70.69 400 ASP A CA 1
ATOM 3046 C C . ASP A 1 400 ? -20.137 -0.734 -16.254 1.00 70.69 400 ASP A C 1
ATOM 3048 O O . ASP A 1 400 ? -20.875 -1.717 -16.251 1.00 70.69 400 ASP A O 1
ATOM 3052 N N . GLY A 1 401 ? -18.819 -0.846 -16.055 1.00 68.56 401 GLY A N 1
ATOM 3053 C CA . GLY A 1 401 ? -18.092 -2.105 -15.962 1.00 68.56 401 GLY A CA 1
ATOM 3054 C C . GLY A 1 401 ? -17.027 -2.265 -17.049 1.00 68.56 401 GLY A C 1
ATOM 3055 O O . GLY A 1 401 ? -16.819 -1.360 -17.869 1.00 68.56 401 GLY A O 1
ATOM 3056 N N . PRO A 1 402 ? -16.301 -3.396 -17.028 1.00 75.62 402 PRO A N 1
ATOM 3057 C CA . PRO A 1 402 ? -15.377 -3.751 -18.099 1.00 75.62 402 PRO A CA 1
ATOM 3058 C C . PRO A 1 402 ? -16.115 -3.892 -19.436 1.00 75.62 402 PRO A C 1
ATOM 3060 O O . PRO A 1 402 ? -17.260 -4.345 -19.463 1.00 75.62 402 PRO A O 1
ATOM 3063 N N . ASP A 1 403 ? -15.451 -3.519 -20.534 1.00 81.19 403 ASP A N 1
ATOM 3064 C CA . ASP A 1 403 ? -15.924 -3.892 -21.871 1.00 81.19 403 ASP A CA 1
ATOM 3065 C C . ASP A 1 403 ? -15.860 -5.421 -22.068 1.00 81.19 403 ASP A C 1
ATOM 3067 O O . ASP A 1 403 ? -15.353 -6.156 -21.218 1.00 81.19 403 ASP A O 1
ATOM 3071 N N . GLU A 1 404 ? -16.396 -5.923 -23.179 1.00 81.25 404 GLU A N 1
ATOM 3072 C CA . GLU A 1 404 ? -16.473 -7.368 -23.434 1.00 81.25 404 GLU A CA 1
ATOM 3073 C C . GLU A 1 404 ? -15.084 -8.039 -23.451 1.00 81.25 404 GLU A C 1
ATOM 3075 O O . GLU A 1 404 ? -14.890 -9.121 -22.890 1.00 81.25 404 GLU A O 1
ATOM 3080 N N . THR A 1 405 ? -14.086 -7.352 -24.014 1.00 83.62 405 THR A N 1
ATOM 3081 C CA . THR A 1 405 ? -12.691 -7.806 -24.066 1.00 83.62 405 THR A CA 1
ATOM 3082 C C . THR A 1 405 ? -12.081 -7.878 -22.668 1.00 83.62 405 THR A C 1
ATOM 3084 O O . THR A 1 405 ? -11.500 -8.893 -22.285 1.00 83.62 405 THR A O 1
ATOM 3087 N N . ALA A 1 406 ? -12.227 -6.821 -21.873 1.00 83.31 406 ALA A N 1
ATOM 3088 C CA . ALA A 1 406 ? -11.737 -6.740 -20.508 1.00 83.31 406 ALA A CA 1
ATOM 3089 C C . ALA A 1 406 ? -12.454 -7.739 -19.594 1.00 83.31 406 ALA A C 1
ATOM 3091 O O . ALA A 1 406 ? -11.803 -8.352 -18.749 1.00 83.31 406 ALA A O 1
ATOM 3092 N N . ALA A 1 407 ? -13.757 -7.961 -19.788 1.00 83.88 407 ALA A N 1
ATOM 3093 C CA . ALA A 1 407 ? -14.524 -8.971 -19.069 1.00 83.88 407 ALA A CA 1
ATOM 3094 C C . ALA A 1 407 ? -13.972 -10.376 -19.343 1.00 83.88 407 ALA A C 1
ATOM 3096 O O . ALA A 1 407 ? -13.721 -11.128 -18.397 1.00 83.88 407 ALA A O 1
ATOM 3097 N N . LYS A 1 408 ? -13.682 -10.703 -20.611 1.00 85.81 408 LYS A N 1
ATOM 3098 C CA . LYS A 1 408 ? -13.073 -11.992 -20.961 1.00 85.81 408 LYS A CA 1
ATOM 3099 C C . LYS A 1 408 ? -11.660 -12.137 -20.402 1.00 85.81 408 LYS A C 1
ATOM 3101 O O . LYS A 1 408 ? -11.299 -13.204 -19.911 1.00 85.81 408 LYS A O 1
ATOM 3106 N N . ILE A 1 409 ? -10.861 -11.070 -20.425 1.00 88.75 409 ILE A N 1
ATOM 3107 C CA . ILE A 1 409 ? -9.532 -11.080 -19.803 1.00 88.75 409 ILE A CA 1
ATOM 3108 C C . ILE A 1 409 ? -9.654 -11.322 -18.293 1.00 88.75 409 ILE A C 1
ATOM 3110 O O . ILE A 1 409 ? -8.919 -12.152 -17.771 1.00 88.75 409 ILE A O 1
ATOM 3114 N N . TYR A 1 410 ? -10.586 -10.673 -17.589 1.00 87.31 410 TYR A N 1
ATOM 3115 C CA . TYR A 1 410 ? -10.803 -10.916 -16.158 1.00 87.31 410 TYR A CA 1
ATOM 3116 C C . TYR A 1 410 ? -11.170 -12.366 -15.841 1.00 87.31 410 TYR A C 1
ATOM 3118 O O . TYR A 1 410 ? -10.654 -12.909 -14.867 1.00 87.31 410 TYR A O 1
ATOM 3126 N N . GLU A 1 411 ? -12.008 -13.003 -16.660 1.00 87.94 411 GLU A N 1
ATOM 3127 C CA . GLU A 1 411 ? -12.343 -14.425 -16.522 1.00 87.94 411 GLU A CA 1
ATOM 3128 C C . GLU A 1 411 ? -11.079 -15.296 -16.592 1.00 87.94 411 GLU A C 1
ATOM 3130 O O . GLU A 1 411 ? -10.802 -16.061 -15.670 1.00 87.94 411 GLU A O 1
ATOM 3135 N N . LEU A 1 412 ? -10.240 -15.089 -17.612 1.00 90.06 412 LEU A N 1
ATOM 3136 C CA . LEU A 1 412 ? -8.974 -15.813 -17.781 1.00 90.06 412 LEU A CA 1
ATOM 3137 C C . LEU A 1 412 ? -8.014 -15.564 -16.608 1.00 90.06 412 LEU A C 1
ATOM 3139 O O . LEU A 1 412 ? -7.362 -16.480 -16.102 1.00 90.06 412 LEU A O 1
ATOM 3143 N N . LEU A 1 413 ? -7.932 -14.318 -16.143 1.00 91.25 413 LEU A N 1
ATOM 3144 C CA . LEU A 1 413 ? -7.118 -13.967 -14.986 1.00 91.25 413 LEU A CA 1
ATOM 3145 C C . LEU A 1 413 ? -7.630 -14.666 -13.720 1.00 91.25 413 LEU A C 1
ATOM 3147 O O . LEU A 1 413 ? -6.803 -15.114 -12.927 1.00 91.25 413 LEU A O 1
ATOM 3151 N N . HIS A 1 414 ? -8.948 -14.791 -13.534 1.00 87.94 414 HIS A N 1
ATOM 3152 C CA . HIS A 1 414 ? -9.567 -15.478 -12.395 1.00 87.94 414 HIS A CA 1
ATOM 3153 C C . HIS A 1 414 ? -9.366 -16.997 -12.446 1.00 87.94 414 HIS A C 1
ATOM 3155 O O . HIS A 1 414 ? -9.104 -17.619 -11.420 1.00 87.94 414 HIS A O 1
ATOM 3161 N N . GLU A 1 415 ? -9.372 -17.579 -13.645 1.00 89.19 415 GLU A N 1
ATOM 3162 C CA . GLU A 1 415 ? -8.988 -18.973 -13.896 1.00 89.19 415 GLU A CA 1
ATOM 3163 C C . GLU A 1 415 ? -7.495 -19.249 -13.643 1.00 89.19 415 GLU A C 1
ATOM 3165 O O . GLU A 1 415 ? -7.044 -20.385 -13.773 1.00 89.19 415 GLU A O 1
ATOM 3170 N N . GLY A 1 416 ? -6.705 -18.236 -13.276 1.00 89.88 416 GLY A N 1
ATOM 3171 C CA . GLY A 1 416 ? -5.307 -18.389 -12.883 1.00 89.88 416 GLY A CA 1
ATOM 3172 C C . GLY A 1 416 ? -4.310 -18.310 -14.038 1.00 89.88 416 GLY A C 1
ATOM 3173 O O . GLY A 1 416 ? -3.137 -18.648 -13.839 1.00 89.88 416 GLY A O 1
ATOM 3174 N N . TRP A 1 417 ? -4.735 -17.856 -15.221 1.00 91.12 417 TRP A N 1
ATOM 3175 C CA . TRP A 1 417 ? -3.830 -17.588 -16.337 1.00 91.12 417 TRP A CA 1
ATOM 3176 C C . TRP A 1 417 ? -2.995 -16.325 -16.100 1.00 91.12 417 TRP A C 1
ATOM 3178 O O . TRP A 1 417 ? -3.451 -15.336 -15.520 1.00 91.12 417 TRP A O 1
ATOM 3188 N N . PHE A 1 418 ? -1.762 -16.346 -16.602 1.00 91.88 418 PHE A N 1
ATOM 3189 C CA . PHE A 1 418 ? -1.039 -15.139 -16.971 1.00 91.88 418 PHE A CA 1
ATOM 3190 C C . PHE A 1 418 ? -1.458 -14.756 -18.386 1.00 91.88 418 PHE A C 1
ATOM 3192 O O . PHE A 1 418 ? -1.338 -15.570 -19.297 1.00 91.88 418 PHE A O 1
ATOM 3199 N N . VAL A 1 419 ? -1.921 -13.531 -18.593 1.00 91.00 419 VAL A N 1
ATOM 3200 C CA . VAL A 1 419 ? -2.366 -13.077 -19.912 1.00 91.00 419 VAL A CA 1
ATOM 3201 C C . VAL A 1 419 ? -1.354 -12.084 -20.471 1.00 91.00 419 VAL A C 1
ATOM 3203 O O . VAL A 1 419 ? -1.009 -11.098 -19.820 1.00 91.00 419 VAL A O 1
ATOM 3206 N N . ILE A 1 420 ? -0.884 -12.335 -21.689 1.00 90.25 420 ILE A N 1
ATOM 3207 C CA . ILE A 1 420 ? -0.224 -11.330 -22.522 1.00 90.25 420 ILE A CA 1
ATOM 3208 C C . ILE A 1 420 ? -1.254 -10.854 -23.535 1.00 90.25 420 ILE A C 1
ATOM 3210 O O . ILE A 1 420 ? -1.634 -11.610 -24.425 1.00 90.25 420 ILE A O 1
ATOM 3214 N N . TYR A 1 421 ? -1.693 -9.607 -23.411 1.00 88.50 421 TYR A N 1
ATOM 3215 C CA . TYR A 1 421 ? -2.591 -8.993 -24.377 1.00 88.50 421 TYR A CA 1
ATOM 3216 C C . TYR A 1 421 ? -1.805 -8.190 -25.415 1.00 88.50 421 TYR A C 1
ATOM 3218 O O . TYR A 1 421 ? -1.037 -7.288 -25.068 1.00 88.50 421 TYR A O 1
ATOM 3226 N N . LEU A 1 422 ? -2.016 -8.498 -26.689 1.00 87.19 422 LEU A N 1
ATOM 3227 C CA . LEU A 1 422 ? -1.417 -7.829 -27.835 1.00 87.19 422 LEU A CA 1
ATOM 3228 C C . LEU A 1 422 ? -2.477 -6.961 -28.514 1.00 87.19 422 LEU A C 1
ATOM 3230 O O . LEU A 1 422 ? -3.370 -7.466 -29.189 1.00 87.19 422 LEU A O 1
ATOM 3234 N N . SER A 1 423 ? -2.360 -5.651 -28.309 1.00 85.19 423 SER A N 1
ATOM 3235 C CA . SER A 1 423 ? -3.211 -4.637 -28.925 1.00 85.19 423 SER A CA 1
ATOM 3236 C C . SER A 1 423 ? -2.680 -4.285 -30.308 1.00 85.19 423 SER A C 1
ATOM 3238 O O . SER A 1 423 ? -1.481 -4.032 -30.471 1.00 85.19 423 SER A O 1
ATOM 3240 N N . GLU A 1 424 ? -3.539 -4.240 -31.318 1.00 86.06 424 GLU A N 1
ATOM 3241 C CA . GLU A 1 424 ? -3.147 -3.766 -32.653 1.00 86.06 424 GLU A CA 1
ATOM 3242 C C . GLU A 1 424 ? -3.028 -2.247 -32.699 1.00 86.06 424 GLU A C 1
ATOM 3244 O O . GLU A 1 424 ? -2.110 -1.704 -33.314 1.00 86.06 424 GLU A O 1
ATOM 3249 N N . ARG A 1 425 ? -3.927 -1.554 -31.996 1.00 82.75 425 ARG A N 1
ATOM 3250 C CA . ARG A 1 425 ? -3.927 -0.096 -31.924 1.00 82.75 425 ARG A CA 1
ATOM 3251 C C . ARG A 1 425 ? -3.248 0.413 -30.655 1.00 82.75 425 ARG A C 1
ATOM 3253 O O . ARG A 1 425 ? -3.355 -0.214 -29.595 1.00 82.75 425 ARG A O 1
ATOM 3260 N N . PRO A 1 426 ? -2.555 1.563 -30.724 1.00 77.94 426 PRO A N 1
ATOM 3261 C CA . PRO A 1 426 ? -2.019 2.212 -29.540 1.00 77.94 426 PRO A CA 1
ATOM 3262 C C . PRO A 1 426 ? -3.146 2.689 -28.632 1.00 77.94 426 PRO A C 1
ATOM 3264 O O . PRO A 1 426 ? -4.222 3.074 -29.084 1.00 77.94 426 PRO A O 1
ATOM 3267 N N . ARG A 1 427 ? -2.860 2.719 -27.332 1.00 74.56 427 ARG A N 1
ATOM 3268 C CA . ARG A 1 427 ? -3.762 3.300 -26.344 1.00 74.56 427 ARG A CA 1
ATOM 3269 C C . ARG A 1 427 ? -4.019 4.779 -26.629 1.00 74.56 427 ARG A C 1
ATOM 3271 O O . ARG A 1 427 ? -3.074 5.562 -26.766 1.00 74.56 427 ARG A O 1
ATOM 3278 N N . GLU A 1 428 ? -5.287 5.173 -26.604 1.00 71.00 428 GLU A N 1
ATOM 3279 C CA . GLU A 1 428 ? -5.674 6.575 -26.710 1.00 71.00 428 GLU A CA 1
ATOM 3280 C C . GLU A 1 428 ? -5.313 7.378 -25.441 1.00 71.00 428 GLU A C 1
ATOM 3282 O O . GLU A 1 428 ? -5.492 6.913 -24.315 1.00 71.00 428 GLU A O 1
ATOM 3287 N N . PRO A 1 429 ? -4.814 8.620 -25.572 1.00 64.56 429 PRO A N 1
ATOM 3288 C CA . PRO A 1 429 ? -4.499 9.477 -24.427 1.00 64.56 429 PRO A CA 1
ATOM 3289 C C . PRO A 1 429 ? -5.657 9.736 -23.455 1.00 64.56 429 PRO A C 1
ATOM 3291 O O . PRO A 1 429 ? -5.414 9.884 -22.259 1.00 64.56 429 PRO A O 1
ATOM 3294 N N . SER A 1 430 ? -6.884 9.824 -23.967 1.00 62.34 430 SER A N 1
ATOM 3295 C CA . SER A 1 430 ? -8.116 10.083 -23.207 1.00 62.34 430 SER A CA 1
ATOM 3296 C C . SER A 1 430 ? -8.516 8.914 -22.309 1.00 62.34 430 SER A C 1
ATOM 3298 O O . SER A 1 430 ? -9.251 9.108 -21.347 1.00 62.34 430 SER A O 1
ATOM 3300 N N . THR A 1 431 ? -8.025 7.709 -22.595 1.00 60.28 431 THR A N 1
ATOM 3301 C CA . THR A 1 431 ? -8.512 6.470 -21.984 1.00 60.28 431 THR A CA 1
ATOM 3302 C C . THR A 1 431 ? -7.564 5.901 -20.934 1.00 60.28 431 THR A C 1
ATOM 3304 O O . THR A 1 431 ? -7.792 4.828 -20.381 1.00 60.28 431 THR A O 1
ATOM 3307 N N . VAL A 1 432 ? -6.489 6.615 -20.601 1.00 59.12 432 VAL A N 1
ATOM 3308 C CA . VAL A 1 432 ? -5.431 6.062 -19.751 1.00 59.12 432 VAL A CA 1
ATOM 3309 C C . VAL A 1 432 ? -5.927 5.660 -18.350 1.00 59.12 432 VAL A C 1
ATOM 3311 O O . VAL A 1 432 ? -5.401 4.706 -17.782 1.00 59.12 432 VAL A O 1
ATOM 3314 N N . GLY A 1 433 ? -6.947 6.335 -17.810 1.00 59.94 433 GLY A N 1
ATOM 3315 C CA . GLY A 1 433 ? -7.494 6.045 -16.476 1.00 59.94 433 GLY A CA 1
ATOM 3316 C C . GLY A 1 433 ? -8.414 4.827 -16.447 1.00 59.94 433 GLY A C 1
ATOM 3317 O O . GLY A 1 433 ? -8.651 4.256 -15.392 1.00 59.94 433 GLY A O 1
ATOM 3318 N N . SER A 1 434 ? -8.885 4.410 -17.618 1.00 68.69 434 SER A N 1
ATOM 3319 C CA . SER A 1 434 ? -9.813 3.301 -17.803 1.00 68.69 434 SER A CA 1
ATOM 3320 C C . SER A 1 434 ? -9.117 2.048 -18.327 1.00 68.69 434 SER A C 1
ATOM 3322 O O . SER A 1 434 ? -9.782 1.077 -18.639 1.00 68.69 434 SER A O 1
ATOM 3324 N N . SER A 1 435 ? -7.796 2.035 -18.504 1.00 74.75 435 SER A N 1
ATOM 3325 C CA . SER A 1 435 ? -7.123 0.836 -19.017 1.00 74.75 435 SER A CA 1
ATOM 3326 C C . SER A 1 435 ? -7.171 -0.304 -18.000 1.00 74.75 435 SER A C 1
ATOM 3328 O O . SER A 1 435 ? -6.989 -0.081 -16.806 1.00 74.75 435 SER A O 1
ATOM 3330 N N . LEU A 1 436 ? -7.329 -1.535 -18.480 1.00 80.62 436 LEU A N 1
ATOM 3331 C CA . LEU A 1 436 ? -7.243 -2.715 -17.631 1.00 80.62 436 LEU A CA 1
ATOM 3332 C C . LEU A 1 436 ? -5.806 -2.928 -17.129 1.00 80.62 436 LEU A C 1
ATOM 3334 O O . LEU A 1 436 ? -4.865 -3.035 -17.919 1.00 80.62 436 LEU A O 1
ATOM 3338 N N . TYR A 1 437 ? -5.649 -3.049 -15.810 1.00 82.62 437 TYR A N 1
ATOM 3339 C CA . TYR A 1 437 ? -4.394 -3.420 -15.160 1.00 82.62 437 TYR A CA 1
ATOM 3340 C C . TYR A 1 437 ? -4.624 -4.544 -14.155 1.00 82.62 437 TYR A C 1
ATOM 3342 O O . TYR A 1 437 ? -5.591 -4.519 -13.397 1.00 82.62 437 TYR A O 1
ATOM 3350 N N . HIS A 1 438 ? -3.711 -5.515 -14.129 1.00 87.62 438 HIS A N 1
ATOM 3351 C CA . HIS A 1 438 ? -3.800 -6.656 -13.226 1.00 87.62 438 HIS A CA 1
ATOM 3352 C C . HIS A 1 438 ? -2.411 -7.260 -12.936 1.00 87.62 438 HIS A C 1
ATOM 3354 O O . HIS A 1 438 ? -1.558 -7.283 -13.832 1.00 87.62 438 HIS A O 1
ATOM 3360 N N . PRO A 1 439 ? -2.161 -7.817 -11.732 1.00 88.88 439 PRO A N 1
ATOM 3361 C CA . PRO A 1 439 ? -0.902 -8.492 -11.404 1.00 88.88 439 PRO A CA 1
ATOM 3362 C C . PRO A 1 439 ? -0.479 -9.589 -12.388 1.00 88.88 439 PRO A C 1
ATOM 3364 O O . PRO A 1 439 ? 0.712 -9.773 -12.618 1.00 88.88 439 PRO A O 1
ATOM 3367 N N . ARG A 1 440 ? -1.431 -10.301 -12.993 1.00 91.75 440 ARG A N 1
ATOM 3368 C CA . ARG A 1 440 ? -1.197 -11.376 -13.979 1.00 91.75 440 ARG A CA 1
ATOM 3369 C C . ARG A 1 440 ? -1.403 -10.966 -15.449 1.00 91.75 440 ARG A C 1
ATOM 3371 O O . ARG A 1 440 ? -1.537 -11.836 -16.301 1.00 91.75 440 ARG A O 1
ATOM 3378 N N . LEU A 1 441 ? -1.461 -9.669 -15.751 1.00 90.25 441 LEU A N 1
ATOM 3379 C CA . LEU A 1 441 ? -1.661 -9.159 -17.110 1.00 90.25 441 LEU A CA 1
ATOM 3380 C C . LEU A 1 441 ? -0.470 -8.308 -17.550 1.00 90.25 441 LEU A C 1
ATOM 3382 O O . LEU A 1 441 ? -0.112 -7.348 -16.869 1.00 90.25 441 LEU A O 1
ATOM 3386 N N . ASP A 1 442 ? 0.086 -8.612 -18.716 1.00 87.62 442 ASP A N 1
ATOM 3387 C CA . ASP A 1 442 ? 0.960 -7.699 -19.448 1.00 87.62 442 ASP A CA 1
ATOM 3388 C C . ASP A 1 442 ? 0.265 -7.286 -20.756 1.00 87.62 442 ASP A C 1
ATOM 3390 O O . ASP A 1 442 ? -0.268 -8.128 -21.474 1.00 87.62 442 ASP A O 1
ATOM 3394 N N . VAL A 1 443 ? 0.275 -5.990 -21.078 1.00 85.00 443 VAL A N 1
ATOM 3395 C CA . VAL A 1 443 ? -0.353 -5.445 -22.293 1.00 85.00 443 VAL A CA 1
ATOM 3396 C C . VAL A 1 443 ? 0.714 -4.798 -23.170 1.00 85.00 443 VAL A C 1
ATOM 3398 O O . VAL A 1 443 ? 1.468 -3.939 -22.703 1.00 85.00 443 VAL A O 1
ATOM 3401 N N . PHE A 1 444 ? 0.775 -5.183 -24.443 1.00 84.06 444 PHE A N 1
ATOM 3402 C CA . PHE A 1 444 ? 1.736 -4.666 -25.413 1.00 84.06 444 PHE A CA 1
ATOM 3403 C C . PHE A 1 444 ? 1.055 -4.222 -26.704 1.00 84.06 444 PHE A C 1
ATOM 3405 O O . PHE A 1 444 ? -0.009 -4.709 -27.069 1.00 84.06 444 PHE A O 1
ATOM 3412 N N . LEU A 1 445 ? 1.723 -3.324 -27.428 1.00 82.75 445 LEU A N 1
ATOM 3413 C CA . LEU A 1 445 ? 1.453 -3.136 -28.848 1.00 82.75 445 LEU A CA 1
ATOM 3414 C C . LEU A 1 445 ? 2.022 -4.320 -29.622 1.00 82.75 445 LEU A C 1
ATOM 3416 O O . LEU A 1 445 ? 3.195 -4.651 -29.435 1.00 82.75 445 LEU A O 1
ATOM 3420 N N . THR A 1 446 ? 1.219 -4.901 -30.508 1.00 82.12 446 THR A N 1
ATOM 3421 C CA . THR A 1 446 ? 1.586 -6.078 -31.308 1.00 82.12 446 THR A CA 1
ATOM 3422 C C . THR A 1 446 ? 2.900 -5.855 -32.057 1.00 82.12 446 THR A C 1
ATOM 3424 O O . THR A 1 446 ? 3.805 -6.675 -31.964 1.00 82.12 446 THR A O 1
ATOM 3427 N N . GLU A 1 447 ? 3.068 -4.693 -32.696 1.00 82.06 447 GLU A N 1
ATOM 3428 C CA . GLU A 1 447 ? 4.287 -4.325 -33.441 1.00 82.06 447 GLU A CA 1
ATOM 3429 C C . GLU A 1 447 ? 5.559 -4.220 -32.569 1.00 82.06 447 GLU A C 1
ATOM 3431 O O . GLU A 1 447 ? 6.670 -4.194 -33.091 1.00 82.06 447 GLU A O 1
ATOM 3436 N N . ARG A 1 448 ? 5.413 -4.111 -31.239 1.00 79.88 448 ARG A N 1
ATOM 3437 C CA . ARG A 1 448 ? 6.522 -3.916 -30.284 1.00 79.88 448 ARG A CA 1
ATOM 3438 C C . ARG A 1 448 ? 6.774 -5.136 -29.411 1.00 79.88 448 ARG A C 1
ATOM 3440 O O . ARG A 1 448 ? 7.650 -5.081 -28.543 1.00 79.88 448 ARG A O 1
ATOM 3447 N N . PHE A 1 449 ? 5.976 -6.187 -29.570 1.00 82.38 449 PHE A N 1
ATOM 3448 C CA . PHE A 1 449 ? 6.079 -7.375 -28.747 1.00 82.38 449 PHE A CA 1
ATOM 3449 C C . PHE A 1 449 ? 7.097 -8.351 -29.334 1.00 82.38 449 PHE A C 1
ATOM 3451 O O . PHE A 1 449 ? 7.061 -8.688 -30.512 1.00 82.38 449 PHE A O 1
ATOM 3458 N N . ASP A 1 450 ? 8.005 -8.803 -28.476 1.00 79.44 450 ASP A N 1
ATOM 3459 C CA . ASP A 1 450 ? 9.038 -9.786 -28.784 1.00 79.44 450 ASP A CA 1
ATOM 3460 C C . ASP A 1 450 ? 8.860 -10.941 -27.797 1.00 79.44 450 ASP A C 1
ATOM 3462 O O . ASP A 1 450 ? 9.117 -10.791 -26.594 1.00 79.44 450 ASP A O 1
ATOM 3466 N N . LEU A 1 451 ? 8.341 -12.060 -28.310 1.00 79.94 451 LEU A N 1
ATOM 3467 C CA . LEU A 1 451 ? 7.991 -13.224 -27.506 1.00 79.94 451 LEU A CA 1
ATOM 3468 C C . LEU A 1 451 ? 9.237 -13.891 -26.921 1.00 79.94 451 LEU A C 1
ATOM 3470 O O . LEU A 1 451 ? 9.259 -14.163 -25.722 1.00 79.94 451 LEU A O 1
ATOM 3474 N N . ASP A 1 452 ? 10.280 -14.094 -27.724 1.00 76.56 452 ASP A N 1
ATOM 3475 C CA . ASP A 1 452 ? 11.514 -14.757 -27.289 1.00 76.56 452 ASP A CA 1
ATOM 3476 C C . ASP A 1 452 ? 12.168 -13.977 -26.151 1.00 76.56 452 ASP A C 1
ATOM 3478 O O . ASP A 1 452 ? 12.540 -14.527 -25.110 1.00 76.56 452 ASP A O 1
ATOM 3482 N N . ARG A 1 453 ? 12.218 -12.651 -26.299 1.00 77.50 453 ARG A N 1
ATOM 3483 C CA . ARG A 1 453 ? 12.709 -11.766 -25.248 1.00 77.50 453 ARG A CA 1
ATOM 3484 C C . ARG A 1 453 ? 11.811 -11.754 -24.018 1.00 77.50 453 ARG A C 1
ATOM 3486 O O . ARG A 1 453 ? 12.306 -11.505 -22.923 1.00 77.50 453 ARG A O 1
ATOM 3493 N N . TRP A 1 454 ? 10.500 -11.930 -24.154 1.00 83.38 454 TRP A N 1
ATOM 3494 C CA . TRP A 1 454 ? 9.614 -12.006 -22.991 1.00 83.38 454 TRP A CA 1
ATOM 3495 C C . TRP A 1 454 ? 9.826 -13.325 -22.232 1.00 83.38 454 TRP A C 1
ATOM 3497 O O . TRP A 1 454 ? 9.988 -13.298 -21.004 1.00 83.38 454 TRP A O 1
ATOM 3507 N N . LEU A 1 455 ? 9.904 -14.443 -22.967 1.00 79.56 455 LEU A N 1
ATOM 3508 C CA . LEU A 1 455 ? 10.112 -15.798 -22.448 1.00 79.56 455 LEU A CA 1
ATOM 3509 C C . LEU A 1 455 ? 11.486 -15.969 -21.796 1.00 79.56 455 LEU A C 1
ATOM 3511 O O . LEU A 1 455 ? 11.588 -16.666 -20.790 1.00 79.56 455 LEU A O 1
ATOM 3515 N N . SER A 1 456 ? 12.524 -15.268 -22.269 1.00 75.25 456 SER A N 1
ATOM 3516 C CA . SER A 1 456 ? 13.864 -15.327 -21.663 1.00 75.25 456 SER A CA 1
ATOM 3517 C C . SER A 1 456 ? 13.920 -14.846 -20.205 1.00 75.25 456 SER A C 1
ATOM 3519 O O . SER A 1 456 ? 14.940 -15.010 -19.541 1.00 75.25 456 SER A O 1
ATOM 3521 N N . PHE A 1 457 ? 12.856 -14.207 -19.708 1.00 76.06 457 PHE A N 1
ATOM 3522 C CA . PHE A 1 457 ? 12.720 -13.758 -18.317 1.00 76.06 457 PHE A CA 1
ATOM 3523 C C . PHE A 1 457 ? 11.476 -14.337 -17.627 1.00 76.06 457 PHE A C 1
ATOM 3525 O O . PHE A 1 457 ? 11.048 -13.821 -16.592 1.00 76.06 457 PHE A O 1
ATOM 3532 N N . ALA A 1 458 ? 10.831 -15.336 -18.225 1.00 79.12 458 ALA A N 1
ATOM 3533 C CA . ALA A 1 458 ? 9.667 -15.992 -17.652 1.00 79.12 458 ALA A CA 1
ATOM 3534 C C . ALA A 1 458 ? 10.088 -17.234 -16.841 1.00 79.12 458 ALA A C 1
ATOM 3536 O O . ALA A 1 458 ? 11.099 -17.858 -17.168 1.00 79.12 458 ALA A O 1
ATOM 3537 N N . PRO A 1 459 ? 9.337 -17.598 -15.787 1.00 84.31 459 PRO A N 1
ATOM 3538 C CA . PRO A 1 459 ? 9.546 -18.856 -15.076 1.00 84.31 459 PRO A CA 1
ATOM 3539 C C . PRO A 1 459 ? 9.444 -20.057 -16.014 1.00 84.31 459 PRO A C 1
ATOM 3541 O O . PRO A 1 459 ? 8.518 -20.124 -16.825 1.00 84.31 459 PRO A O 1
ATOM 3544 N N . ALA A 1 460 ? 10.368 -21.009 -15.874 1.00 81.31 460 ALA A N 1
ATOM 3545 C CA . ALA A 1 460 ? 10.390 -22.243 -16.656 1.00 81.31 460 ALA A CA 1
ATOM 3546 C C . ALA A 1 460 ? 9.041 -22.965 -16.578 1.00 81.31 460 ALA A C 1
ATOM 3548 O O . ALA A 1 460 ? 8.423 -23.276 -17.590 1.00 81.31 460 ALA A O 1
ATOM 3549 N N . GLU A 1 461 ? 8.516 -23.090 -15.361 1.00 81.88 461 GLU A N 1
ATOM 3550 C CA . GLU A 1 461 ? 7.267 -23.780 -15.073 1.00 81.88 461 GLU A CA 1
ATOM 3551 C C . GLU A 1 461 ? 6.063 -23.063 -15.679 1.00 81.88 461 GLU A C 1
ATOM 3553 O O . GLU A 1 461 ? 5.047 -23.699 -15.955 1.00 81.88 461 GLU A O 1
ATOM 3558 N N . LEU A 1 462 ? 6.139 -21.736 -15.842 1.00 83.25 462 LEU A N 1
ATOM 3559 C CA . LEU A 1 462 ? 5.107 -20.983 -16.544 1.00 83.25 462 LEU A CA 1
ATOM 3560 C C . LEU A 1 462 ? 5.159 -21.335 -18.030 1.00 83.25 462 LEU A C 1
ATOM 3562 O O . LEU A 1 462 ? 4.137 -21.713 -18.588 1.00 83.25 462 LEU A O 1
ATOM 3566 N N . CYS A 1 463 ? 6.336 -21.273 -18.653 1.00 73.88 463 CYS A N 1
ATOM 3567 C CA . CYS A 1 463 ? 6.529 -21.616 -20.063 1.00 73.88 463 CYS A CA 1
ATOM 3568 C C . CYS A 1 463 ? 6.134 -23.068 -20.375 1.00 73.88 463 CYS A C 1
ATOM 3570 O O . CYS A 1 463 ? 5.482 -23.323 -21.386 1.00 73.88 463 CYS A O 1
ATOM 3572 N N . ASP A 1 464 ? 6.453 -24.007 -19.488 1.00 71.06 464 ASP A N 1
ATOM 3573 C CA . ASP A 1 464 ? 6.165 -25.431 -19.672 1.00 71.06 464 ASP A CA 1
ATOM 3574 C C . ASP A 1 464 ? 4.667 -25.745 -19.580 1.00 71.06 464 ASP A C 1
ATOM 3576 O O . ASP A 1 464 ? 4.161 -26.597 -20.311 1.00 71.06 464 ASP A O 1
ATOM 3580 N N . ARG A 1 465 ? 3.931 -25.003 -18.740 1.00 68.62 465 ARG A N 1
ATOM 3581 C CA . ARG A 1 465 ? 2.463 -25.081 -18.629 1.00 68.62 465 ARG A CA 1
ATOM 3582 C C . ARG A 1 465 ? 1.722 -24.440 -19.811 1.00 68.62 465 ARG A C 1
ATOM 3584 O O . ARG A 1 465 ? 0.505 -24.563 -19.917 1.00 68.62 465 ARG A O 1
ATOM 3591 N N . THR A 1 466 ? 2.433 -23.764 -20.711 1.00 61.31 466 THR A N 1
ATOM 3592 C CA . THR A 1 466 ? 1.847 -22.811 -21.661 1.00 61.31 466 THR A CA 1
ATOM 3593 C C . THR A 1 466 ? 1.970 -23.241 -23.100 1.00 61.31 466 THR A C 1
ATOM 3595 O O . THR A 1 466 ? 3.083 -23.215 -23.611 1.00 61.31 466 THR A O 1
ATOM 3598 N N . ARG A 1 467 ? 0.846 -23.482 -23.798 1.00 58.88 467 ARG A N 1
ATOM 3599 C CA . ARG A 1 467 ? 0.783 -23.493 -25.280 1.00 58.88 467 ARG A CA 1
ATOM 3600 C C . ARG A 1 467 ? -0.631 -23.205 -25.814 1.00 58.88 467 ARG A C 1
ATOM 3602 O O . ARG A 1 467 ? -1.234 -24.090 -26.417 1.00 58.88 467 ARG A O 1
ATOM 3609 N N . ALA A 1 468 ? -1.161 -21.997 -25.620 1.00 58.16 468 ALA A N 1
ATOM 3610 C CA . ALA A 1 468 ? -2.402 -21.568 -26.278 1.00 58.16 468 ALA A CA 1
ATOM 3611 C C . ALA A 1 468 ? -2.315 -20.108 -26.758 1.00 58.16 468 ALA A C 1
ATOM 3613 O O . ALA A 1 468 ? -1.891 -19.223 -26.012 1.00 58.16 468 ALA A O 1
ATOM 3614 N N . PHE A 1 469 ? -2.705 -19.875 -28.011 1.00 62.28 469 PHE A N 1
ATOM 3615 C CA . PHE A 1 469 ? -2.936 -18.555 -28.598 1.00 62.28 469 PHE A CA 1
ATOM 3616 C C . PHE A 1 469 ? -4.434 -18.390 -28.853 1.00 62.28 469 PHE A C 1
ATOM 3618 O O . PHE A 1 469 ? -5.060 -19.298 -29.404 1.00 62.28 469 PHE A O 1
ATOM 3625 N N . LEU A 1 470 ? -5.000 -17.254 -28.443 1.00 63.78 470 LEU A N 1
ATOM 3626 C CA . LEU A 1 470 ? -6.393 -16.903 -28.707 1.00 63.78 470 LEU A CA 1
ATOM 3627 C C . LEU A 1 470 ? -6.449 -15.596 -29.492 1.00 63.78 470 LEU A C 1
ATOM 3629 O O . LEU A 1 470 ? -5.902 -14.579 -29.061 1.00 63.78 470 LEU A O 1
ATOM 3633 N N . ASN A 1 471 ? -7.155 -15.619 -30.621 1.00 61.50 471 ASN A N 1
ATOM 3634 C CA . ASN A 1 471 ? -7.545 -14.399 -31.311 1.00 61.50 471 ASN A CA 1
ATOM 3635 C C . ASN A 1 471 ? -8.956 -14.011 -30.860 1.00 61.50 471 ASN A C 1
ATOM 3637 O O . ASN A 1 471 ? -9.904 -14.761 -31.097 1.00 61.50 471 ASN A O 1
ATOM 3641 N N . LEU A 1 472 ? -9.092 -12.869 -30.188 1.00 62.41 472 LEU A N 1
ATOM 3642 C CA . LEU A 1 472 ? -10.393 -12.272 -29.907 1.00 62.41 472 LEU A CA 1
ATOM 3643 C C . LEU A 1 472 ? -10.735 -11.362 -31.091 1.00 62.41 472 LEU A C 1
ATOM 3645 O O . LEU A 1 472 ? -10.643 -10.141 -30.989 1.00 62.41 472 LEU A O 1
ATOM 3649 N N . ASP A 1 473 ? -11.078 -11.957 -32.237 1.00 52.31 473 ASP A N 1
ATOM 3650 C CA . ASP A 1 473 ? -11.709 -11.178 -33.304 1.00 52.31 473 ASP A CA 1
ATOM 3651 C C . ASP A 1 473 ? -13.069 -10.685 -32.802 1.00 52.31 473 ASP A C 1
ATOM 3653 O O . ASP A 1 473 ? -13.761 -11.384 -32.055 1.00 52.31 473 ASP A O 1
ATOM 3657 N N . ALA A 1 474 ? -13.436 -9.465 -33.198 1.00 42.72 474 ALA A N 1
ATOM 3658 C CA . ALA A 1 474 ? -14.687 -8.801 -32.849 1.00 42.72 474 ALA A CA 1
ATOM 3659 C C . ALA A 1 474 ? -15.893 -9.545 -33.455 1.00 42.72 474 ALA A C 1
ATOM 3661 O O . ALA A 1 474 ? -16.459 -9.160 -34.471 1.00 42.72 474 ALA A O 1
ATOM 3662 N N . THR A 1 475 ? -16.218 -10.689 -32.869 1.00 40.66 475 THR A N 1
ATOM 3663 C CA . THR A 1 475 ? -17.447 -11.483 -32.943 1.00 40.66 475 THR A CA 1
ATOM 3664 C C . THR A 1 475 ? -17.236 -12.616 -31.939 1.00 40.66 475 THR A C 1
ATOM 3666 O O . THR A 1 475 ? -16.831 -13.729 -32.272 1.00 40.66 475 THR A O 1
ATOM 3669 N N . LEU A 1 476 ? -17.428 -12.277 -30.662 1.00 41.31 476 LEU A N 1
ATOM 3670 C CA . LEU A 1 476 ? -17.250 -13.137 -29.494 1.00 41.31 476 LEU A CA 1
ATOM 3671 C C . LEU A 1 476 ? -18.187 -14.353 -29.544 1.00 41.31 476 LEU A C 1
ATOM 3673 O O . LEU A 1 476 ? -19.278 -14.364 -28.984 1.00 41.31 476 LEU A O 1
ATOM 3677 N N . GLY A 1 477 ? -17.742 -15.390 -30.256 1.00 36.66 477 GLY A N 1
ATOM 3678 C CA . GLY A 1 477 ? -18.478 -16.643 -30.395 1.00 36.66 477 GLY A CA 1
ATOM 3679 C C . GLY A 1 477 ? -17.625 -17.890 -30.610 1.00 36.66 477 GLY A C 1
ATOM 3680 O O . GLY A 1 477 ? -18.047 -18.953 -30.178 1.00 36.66 477 GLY A O 1
ATOM 3681 N N . ASN A 1 478 ? -16.429 -17.803 -31.207 1.00 38.81 478 ASN A N 1
ATOM 3682 C CA . ASN A 1 478 ? -15.616 -18.991 -31.505 1.00 38.81 478 ASN A CA 1
ATOM 3683 C C . ASN A 1 478 ? -14.118 -18.733 -31.293 1.00 38.81 478 ASN A C 1
ATOM 3685 O O . ASN A 1 478 ? -13.376 -18.489 -32.240 1.00 38.81 478 ASN A O 1
ATOM 3689 N N . ALA A 1 479 ? -13.660 -18.810 -30.044 1.00 42.28 479 ALA A N 1
ATOM 3690 C CA . ALA A 1 479 ? -12.234 -18.824 -29.740 1.00 42.28 479 ALA A CA 1
ATOM 3691 C C . ALA A 1 479 ? -11.720 -20.277 -29.769 1.00 42.28 479 ALA A C 1
ATOM 3693 O O . ALA A 1 479 ? -12.022 -21.062 -28.871 1.00 42.28 479 ALA A O 1
ATOM 3694 N N . THR A 1 480 ? -10.959 -20.659 -30.799 1.00 40.78 480 THR A N 1
ATOM 3695 C CA . THR A 1 480 ? -10.261 -21.957 -30.853 1.00 40.78 480 THR A CA 1
ATOM 3696 C C . THR A 1 480 ? -8.791 -21.788 -30.458 1.00 40.78 480 THR A C 1
ATOM 3698 O O . THR A 1 480 ? -8.107 -20.973 -31.076 1.00 40.78 480 THR A O 1
ATOM 3701 N N . PRO A 1 481 ? -8.271 -22.539 -29.468 1.00 42.50 481 PRO A N 1
ATOM 3702 C CA . PRO A 1 481 ? -6.860 -22.476 -29.100 1.00 42.50 481 PRO A CA 1
ATOM 3703 C C . PRO A 1 481 ? -5.977 -23.071 -30.203 1.00 42.50 481 PRO A C 1
ATOM 3705 O O . PRO A 1 481 ? -6.102 -24.256 -30.517 1.00 42.50 481 PRO A O 1
ATOM 3708 N N . GLU A 1 482 ? -5.025 -22.303 -30.733 1.00 42.81 482 GLU A N 1
ATOM 3709 C CA . GLU A 1 482 ? -3.910 -22.868 -31.502 1.00 42.81 482 GLU A CA 1
ATOM 3710 C C . GLU A 1 482 ? -2.722 -23.162 -30.572 1.00 42.81 482 GLU A C 1
ATOM 3712 O O . GLU A 1 482 ? -2.310 -22.324 -29.761 1.00 42.81 482 GLU A O 1
ATOM 3717 N N . ARG A 1 483 ? -2.170 -24.383 -30.656 1.00 39.97 483 ARG A N 1
ATOM 3718 C CA . ARG A 1 483 ? -0.983 -24.791 -29.887 1.00 39.97 483 ARG A CA 1
ATOM 3719 C C . ARG A 1 483 ? 0.283 -24.268 -30.562 1.00 39.97 483 ARG A C 1
ATOM 3721 O O . ARG A 1 483 ? 0.606 -24.678 -31.672 1.00 39.97 483 ARG A O 1
ATOM 3728 N N . PHE A 1 484 ? 1.062 -23.460 -29.846 1.00 42.41 484 PHE A N 1
ATOM 3729 C CA . PHE A 1 484 ? 2.416 -23.090 -30.265 1.00 42.41 484 PHE A CA 1
ATOM 3730 C C . PHE A 1 484 ? 3.347 -24.316 -30.283 1.00 42.41 484 PHE A C 1
ATOM 3732 O O . PHE A 1 484 ? 3.425 -25.062 -29.304 1.00 42.41 484 PHE A O 1
ATOM 3739 N N . GLN A 1 485 ? 4.100 -24.516 -31.367 1.00 34.84 485 GLN A N 1
ATOM 3740 C CA . GLN A 1 485 ? 5.237 -25.439 -31.383 1.00 34.84 485 GLN A CA 1
ATOM 3741 C C . GLN A 1 485 ? 6.480 -24.701 -30.872 1.00 34.84 485 GLN A C 1
ATOM 3743 O O . GLN A 1 485 ? 7.108 -23.953 -31.613 1.00 34.84 485 GLN A O 1
ATOM 3748 N N . THR A 1 486 ? 6.852 -24.896 -29.606 1.00 39.50 486 THR A N 1
ATOM 3749 C CA . THR A 1 486 ? 8.169 -24.466 -29.124 1.00 39.50 486 THR A CA 1
ATOM 3750 C C . THR A 1 486 ? 9.192 -25.548 -29.462 1.00 39.50 486 THR A C 1
ATOM 3752 O O . THR A 1 486 ? 9.194 -26.636 -28.883 1.00 39.50 486 THR A O 1
ATOM 3755 N N . ALA A 1 487 ? 10.054 -25.274 -30.439 1.00 30.08 487 ALA A N 1
ATOM 3756 C CA . ALA A 1 487 ? 11.278 -26.039 -30.620 1.00 30.08 487 ALA A CA 1
ATOM 3757 C C . ALA A 1 487 ? 12.230 -25.693 -29.461 1.00 30.08 487 ALA A C 1
ATOM 3759 O O . ALA A 1 487 ? 12.611 -24.539 -29.318 1.00 30.08 487 ALA A O 1
ATOM 3760 N N . GLY A 1 488 ? 12.540 -26.687 -28.620 1.00 35.12 488 GLY A N 1
ATOM 3761 C CA . GLY A 1 488 ? 13.630 -26.720 -27.631 1.00 35.12 488 GLY A CA 1
ATOM 3762 C C . GLY A 1 488 ? 14.071 -25.393 -27.004 1.00 35.12 488 GLY A C 1
ATOM 3763 O O . GLY A 1 488 ? 15.032 -24.790 -27.469 1.00 35.12 488 GLY A O 1
ATOM 3764 N N . PHE A 1 489 ? 13.462 -25.004 -25.883 1.00 35.72 489 PHE A N 1
ATOM 3765 C CA . PHE A 1 489 ? 13.980 -23.929 -25.033 1.00 35.72 489 PHE A CA 1
ATOM 3766 C C . PHE A 1 489 ? 14.410 -24.490 -23.677 1.00 35.72 489 PHE A C 1
ATOM 3768 O O . PHE A 1 489 ? 13.613 -25.109 -22.979 1.00 35.72 489 PHE A O 1
ATOM 3775 N N . ALA A 1 490 ? 15.668 -24.250 -23.309 1.00 30.05 490 ALA A N 1
ATOM 3776 C CA . ALA A 1 490 ? 16.160 -24.412 -21.947 1.00 30.05 490 ALA A CA 1
ATOM 3777 C C . ALA A 1 490 ? 16.167 -23.021 -21.278 1.00 30.05 490 ALA A C 1
ATOM 3779 O O . ALA A 1 490 ? 16.879 -22.131 -21.754 1.00 30.05 490 ALA A O 1
ATOM 3780 N N . PRO A 1 491 ? 15.373 -22.782 -20.223 1.00 38.03 491 PRO A N 1
ATOM 3781 C CA . PRO A 1 491 ? 15.390 -21.512 -19.508 1.00 38.03 491 PRO A CA 1
ATOM 3782 C C . PRO A 1 491 ? 16.718 -21.322 -18.755 1.00 38.03 491 PRO A C 1
ATOM 3784 O O . PRO A 1 491 ? 17.208 -22.219 -18.072 1.00 38.03 491 PRO A O 1
ATOM 3787 N N . TYR A 1 492 ? 17.306 -20.128 -18.852 1.00 36.31 492 TYR A N 1
ATOM 3788 C CA . TYR A 1 492 ? 18.437 -19.703 -18.019 1.00 36.31 492 TYR A CA 1
ATOM 3789 C C . TYR A 1 492 ? 17.910 -19.371 -16.611 1.00 36.31 492 TYR A C 1
ATOM 3791 O O . TYR A 1 492 ? 17.446 -18.251 -16.393 1.00 36.31 492 TYR A O 1
ATOM 3799 N N . GLY A 1 493 ? 17.935 -20.303 -15.648 1.00 36.97 493 GLY A N 1
ATOM 3800 C CA . GLY A 1 493 ? 17.278 -19.995 -14.371 1.00 36.97 493 GLY A CA 1
ATOM 3801 C C . GLY A 1 493 ? 17.437 -20.924 -13.170 1.00 36.97 493 GLY A C 1
ATOM 3802 O O . GLY A 1 493 ? 16.442 -21.149 -12.503 1.00 36.97 493 GLY A O 1
ATOM 3803 N N . GLU A 1 494 ? 18.645 -21.371 -12.814 1.00 34.66 494 GLU A N 1
ATOM 3804 C CA . GLU A 1 494 ? 18.905 -21.900 -11.450 1.00 34.66 494 GLU A CA 1
ATOM 3805 C C . GLU A 1 494 ? 19.881 -21.033 -10.626 1.00 34.66 494 GLU A C 1
ATOM 3807 O O . GLU A 1 494 ? 19.903 -21.097 -9.402 1.00 34.66 494 GLU A O 1
ATOM 3812 N N . ALA A 1 495 ? 20.642 -20.129 -11.253 1.00 33.78 495 ALA A N 1
ATOM 3813 C CA . ALA A 1 495 ? 21.743 -19.422 -10.583 1.00 33.78 495 ALA A CA 1
ATOM 3814 C C . ALA A 1 495 ? 21.362 -18.117 -9.843 1.00 33.78 495 ALA A C 1
ATOM 3816 O O . ALA A 1 495 ? 22.236 -17.463 -9.278 1.00 33.78 495 ALA A O 1
ATOM 3817 N N . LEU A 1 496 ? 20.092 -17.691 -9.853 1.00 36.16 496 LEU A N 1
ATOM 3818 C CA . LEU A 1 496 ? 19.661 -16.411 -9.251 1.00 36.16 496 LEU A CA 1
ATOM 3819 C C . LEU A 1 496 ? 19.074 -16.547 -7.836 1.00 36.16 496 LEU A C 1
ATOM 3821 O O . LEU A 1 496 ? 18.759 -15.534 -7.213 1.00 36.16 496 LEU A O 1
ATOM 3825 N N . ILE A 1 497 ? 18.962 -17.776 -7.325 1.00 32.38 497 ILE A N 1
ATOM 3826 C CA . ILE A 1 497 ? 18.439 -18.095 -5.992 1.00 32.38 497 ILE A CA 1
ATOM 3827 C C . ILE A 1 497 ? 19.615 -18.447 -5.069 1.00 32.38 497 ILE A C 1
ATOM 3829 O O . ILE A 1 497 ? 19.715 -19.551 -4.550 1.00 32.38 497 ILE A O 1
ATOM 3833 N N . SER A 1 498 ? 20.558 -17.523 -4.878 1.00 30.17 498 SER A N 1
ATOM 3834 C CA . SER A 1 498 ? 21.406 -17.569 -3.683 1.00 30.17 498 SER A CA 1
ATOM 3835 C C . SER A 1 498 ? 20.927 -16.475 -2.738 1.00 30.17 498 SER A C 1
ATOM 3837 O O . SER A 1 498 ? 21.370 -15.325 -2.806 1.00 30.17 498 SER A O 1
ATOM 3839 N N . ASP A 1 499 ? 19.967 -16.835 -1.891 1.00 35.00 499 ASP A N 1
ATOM 3840 C CA . ASP A 1 499 ? 19.613 -16.056 -0.713 1.00 35.00 499 ASP A CA 1
ATOM 3841 C C . ASP A 1 499 ? 20.833 -16.001 0.215 1.00 35.00 499 ASP A C 1
ATOM 3843 O O . ASP A 1 499 ? 21.205 -16.986 0.848 1.00 35.00 499 ASP A O 1
ATOM 3847 N N . SER A 1 500 ? 21.463 -14.833 0.312 1.00 27.31 500 SER A N 1
ATOM 3848 C CA . SER A 1 500 ? 22.279 -14.484 1.472 1.00 27.31 500 SER A CA 1
ATOM 3849 C C . SER A 1 500 ? 21.655 -13.256 2.135 1.00 27.31 500 SER A C 1
ATOM 3851 O O . SER A 1 500 ? 21.756 -12.153 1.590 1.00 27.31 500 SER A O 1
ATOM 3853 N N . ALA A 1 501 ? 20.955 -13.556 3.237 1.00 30.14 501 ALA A N 1
ATOM 3854 C CA . ALA A 1 501 ? 20.468 -12.750 4.368 1.00 30.14 501 ALA A CA 1
ATOM 3855 C C . ALA A 1 501 ? 20.543 -11.214 4.286 1.00 30.14 501 ALA A C 1
ATOM 3857 O O . ALA A 1 501 ? 21.655 -10.659 4.132 1.00 30.14 501 ALA A O 1
#

Foldseek 3Di:
DPPLVVVLLVVLCVVPPPDDSVNSVVLCVVLCQQAVQLLAFDPADAPPPPPPPLPPPLVQQFAEEEAEEDAQCLPQQLQQVVLQLLASHHHQEYEYEYQAHPDCNVVSVVVSCVVVVRPHHYDYDYPYNAAVQVRRLVRLVVIPGQKYAFAYSLKRWDNHLCVLQSVVCSPVLWFKEAEAEAEPCPDLLSVLCRLVPGDDPVPDPQSSDFHASNGMMGGSVLCVLFVHFQRLFDHDCSRVLSSSQSQLQGLHYYYRHVSYMYHYDDPDLVSLLVVLLRNLLRCLLSSVDDPVLSVLLVVLVVVVVLVVVLVVVCVVVVDPVSVVVSVVVLLVVLVVVCVVSVRDDDPSSSVSVNSNSNSNNNSNSNNNVCNLSSLQSLQVQQPQAEEEEEDAAFWWAYNVGTDPVVVVVSVCVSVRYQYEYEYCDRDDSNGSSTGNDHSSYDYDHNVPDDPVVVVLSYDPVRHVSDFFYWYPDPPPDDTDTDGDDDDDDDHPDDPPPPDDD

Radius of gyration: 24.49 Å; chains: 1; bounding box: 75×56×63 Å

pLDDT: mean 78.03, std 19.47, range [27.06, 98.81]

Secondary structure (DSSP, 8-state):
--HHHHHHHHHHHHHSTTS-HHHHHHHHHHHHHHHSSTT----EE-----TT--SS-TTTPPPEEEEEEESS-TTTHHHHHHHHHT-SS--SEEEEEES---STHHHHHHHHHHHH--SSEEEEEE--S--HHHHHHHHHHH--SSEEEE--TTEEE-TTHHHHHHHGGGSTT--EEEEEEEEE--SHHHHHHHHHHS--TTT--TTT---BTTBEEEEHHHHHHTTSS-TTSSSS-HHHHHHHHHHHH-S-EEEEEEEEEEEE---SHHHHHHHHHHHHHHHHHTT---HHHHHHHHHHHHHHHHHHHHHHHHHHH--HHHHHHHHHHHHHHHHHHHHHTTPPP-HHHHHHHHHHHHHHHHHHHHHHHHHHHHHHHHHHT-SSEEEEEEESS--BEETTEE-HHHHHHHHHHHTTEEEEEEESSPPPGGGGGGB---TTEEEEEGGG--HHHHHTTS-HHHHHT---EEE--SSTT--PPBPP---------STT-----